Protein AF-0000000067791347 (afdb_homodimer)

Radius of gyration: 24.98 Å; Cα contacts (8 Å, |Δi|>4): 1401; chains: 2; bounding box: 49×76×50 Å

InterPro domains:
  IPR001544 Aminotransferase class IV [PF01063] (50-277)
  IPR036038 Aminotransferase-like, PLP-dependent enzymes [SSF56752] (23-301)
  IPR043131 Branched-chain-amino-acid aminotransferase-like, N-terminal [G3DSA:3.30.470.10] (3-132)
  IPR043132 Branched-chain-amino-acid aminotransferase-like, C-terminal [G3DSA:3.20.10.10] (140-305)
  IPR050571 Class-IV Pyridoxal-Phosphate-Dependent Aminotransferase [PTHR42743] (5-303)

Sequence (610 aa):
MQPTLSNQSSQAYLQDPRNNDVQVYVNGEFVHRDNAVVSIFDSGYVCGDGVWEGLRLVNGRLIALDAHLDRLFEGAASIQLDIGHSREALTAILYNTLAINGMTDGAHIRLMITRGKKHTPNQDPRFIIGGATIVCVAEYKVVDTAAKKRGLTLFTSTYRTSTPDVFDLRLNSHSRLNLIQALLQALQAGADEALMLDPHGFVASCNSTNFFIVRRGELWTSSGRYCFNGITRQTLIDLAHANGLTVKTQDFTLAEALTADEAFVTGTLAGITPVKALDGHPFSAEHRPVTEQLSQWYEAYLNAQMQPTLSNQSSQAYLQDPRNNDVQVYVNGEFVHRDNAVVSIFDSGYVCGDGVWEGLRLVNGRLIALDAHLDRLFEGAASIQLDIGHSREALTAILYNTLAINGMTDGAHIRLMITRGKKHTPNQDPRFIIGGATIVCVAEYKVVDTAAKKRGLTLFTSTYRTSTPDVFDLRLNSHSRLNLIQALLQALQAGADEALMLDPHGFVASCNSTNFFIVRRGELWTSSGRYCFNGITRQTLIDLAHANGLTVKTQDFTLAEALTADEAFVTGTLAGITPVKALDGHPFSAEHRPVTEQLSQWYEAYLNAQ

Structure (mmCIF, N/CA/C/O backbone):
data_AF-0000000067791347-model_v1
#
loop_
_entity.id
_entity.type
_entity.pdbx_description
1 polymer 'Aminodeoxychorismate lyase'
#
loop_
_atom_site.group_PDB
_atom_site.id
_atom_site.type_symbol
_atom_site.label_atom_id
_atom_site.label_alt_id
_atom_site.label_comp_id
_atom_site.label_asym_id
_atom_site.label_entity_id
_atom_site.label_seq_id
_atom_site.pdbx_PDB_ins_code
_atom_site.Cartn_x
_atom_site.Cartn_y
_atom_site.Cartn_z
_atom_site.occupancy
_atom_site.B_iso_or_equiv
_atom_site.auth_seq_id
_atom_site.auth_comp_id
_atom_site.auth_asym_id
_atom_site.auth_atom_id
_atom_site.pdbx_PDB_model_num
ATOM 1 N N . MET A 1 1 ? -0.895 18.141 -25.797 1 26.77 1 MET A N 1
ATOM 2 C CA . MET A 1 1 ? -0.146 18.984 -24.875 1 26.77 1 MET A CA 1
ATOM 3 C C . MET A 1 1 ? -0.323 18.5 -23.438 1 26.77 1 MET A C 1
ATOM 5 O O . MET A 1 1 ? -1.45 18.297 -22.984 1 26.77 1 MET A O 1
ATOM 9 N N . GLN A 1 2 ? 0.611 17.812 -22.891 1 36.88 2 GLN A N 1
ATOM 10 C CA . GLN A 1 2 ? 0.443 17.297 -21.531 1 36.88 2 GLN A CA 1
ATOM 11 C C . GLN A 1 2 ? 0.026 18.422 -20.578 1 36.88 2 GLN A C 1
ATOM 13 O O . GLN A 1 2 ? 0.667 19.469 -20.531 1 36.88 2 GLN A O 1
ATOM 18 N N . PRO A 1 3 ? -1.21 18.469 -20.125 1 43.31 3 PRO A N 1
ATOM 19 C CA . PRO A 1 3 ? -1.634 19.594 -19.297 1 43.31 3 PRO A CA 1
ATOM 20 C C . PRO A 1 3 ? -0.626 19.922 -18.188 1 43.31 3 PRO A C 1
ATOM 22 O O . PRO A 1 3 ? 0.077 19.031 -17.703 1 43.31 3 PRO A O 1
ATOM 25 N N . THR A 1 4 ? -0.136 21.062 -18.141 1 55.25 4 THR A N 1
ATOM 26 C CA . THR A 1 4 ? 0.748 21.547 -17.078 1 55.25 4 THR A CA 1
ATOM 27 C C . THR A 1 4 ? 0.121 21.312 -15.703 1 55.25 4 THR A C 1
ATOM 29 O O . THR A 1 4 ? -0.972 21.812 -15.43 1 55.25 4 THR A O 1
ATOM 32 N N . LEU A 1 5 ? 0.56 20.328 -15.016 1 63.5 5 LEU A N 1
ATOM 33 C CA . LEU A 1 5 ? 0.057 20.016 -13.688 1 63.5 5 LEU A CA 1
ATOM 34 C C . LEU A 1 5 ? 0.227 21.203 -12.75 1 63.5 5 LEU A C 1
ATOM 36 O O . LEU A 1 5 ? 1.145 22.016 -12.93 1 63.5 5 LEU A O 1
ATOM 40 N N . SER A 1 6 ? -0.748 21.422 -11.922 1 69.5 6 SER A N 1
ATOM 41 C CA . SER A 1 6 ? -0.661 22.469 -10.922 1 69.5 6 SER A CA 1
ATOM 42 C C . SER A 1 6 ? 0.648 22.391 -10.141 1 69.5 6 SER A C 1
ATOM 44 O O . SER A 1 6 ? 1.156 21.297 -9.891 1 69.5 6 SER A O 1
ATOM 46 N N . ASN A 1 7 ? 1.254 23.5 -9.836 1 68.69 7 ASN A N 1
ATOM 47 C CA . ASN A 1 7 ? 2.51 23.562 -9.094 1 68.69 7 ASN A CA 1
ATOM 48 C C . ASN A 1 7 ? 2.271 23.75 -7.598 1 68.69 7 ASN A C 1
ATOM 50 O O . ASN A 1 7 ? 3.225 23.828 -6.82 1 68.69 7 ASN A O 1
ATOM 54 N N . GLN A 1 8 ? 0.986 23.766 -7.273 1 74.69 8 GLN A N 1
ATOM 55 C CA . GLN A 1 8 ? 0.701 23.938 -5.852 1 74.69 8 GLN A CA 1
ATOM 56 C C . GLN A 1 8 ? 0.374 22.609 -5.191 1 74.69 8 GLN A C 1
ATOM 58 O O . GLN A 1 8 ? -0.323 21.766 -5.773 1 74.69 8 GLN A O 1
ATOM 63 N N . SER A 1 9 ? 1.05 22.375 -4.043 1 73.94 9 SER A N 1
ATOM 64 C CA . SER A 1 9 ? 0.844 21.156 -3.275 1 73.94 9 SER A CA 1
ATOM 65 C C . SER A 1 9 ? 0.606 21.453 -1.802 1 73.94 9 SER A C 1
ATOM 67 O O . SER A 1 9 ? 1.206 22.391 -1.249 1 73.94 9 SER A O 1
ATOM 69 N N . SER A 1 10 ? -0.294 20.766 -1.21 1 78.81 10 SER A N 1
ATOM 70 C CA . SER A 1 10 ? -0.499 20.875 0.23 1 78.81 10 SER A CA 1
ATOM 71 C C . SER A 1 10 ? 0.758 20.484 1.001 1 78.81 10 SER A C 1
ATOM 73 O O . SER A 1 10 ? 0.874 20.766 2.195 1 78.81 10 SER A O 1
ATOM 75 N N . GLN A 1 11 ? 1.657 19.859 0.302 1 70.38 11 GLN A N 1
ATOM 76 C CA . GLN A 1 11 ? 2.896 19.406 0.922 1 70.38 11 GLN A CA 1
ATOM 77 C C . GLN A 1 11 ? 4.074 20.281 0.501 1 70.38 11 GLN A C 1
ATOM 79 O O . GLN A 1 11 ? 5.23 19.938 0.751 1 70.38 11 GLN A O 1
ATOM 84 N N . ALA A 1 12 ? 3.818 21.391 -0.136 1 72 12 ALA A N 1
ATOM 85 C CA . ALA A 1 12 ? 4.883 22.25 -0.662 1 72 12 ALA A CA 1
ATOM 86 C C . ALA A 1 12 ? 5.57 23.016 0.459 1 72 12 ALA A C 1
ATOM 88 O O . ALA A 1 12 ? 4.934 23.375 1.455 1 72 12 ALA A O 1
ATOM 89 N N . TYR A 1 13 ? 6.871 23.203 0.299 1 74.62 13 TYR A N 1
ATOM 90 C CA . TYR A 1 13 ? 7.699 23.969 1.227 1 74.62 13 TYR A CA 1
ATOM 91 C C . TYR A 1 13 ? 8.797 24.734 0.485 1 74.62 13 TYR A C 1
ATOM 93 O O . TYR A 1 13 ? 9.078 24.438 -0.679 1 74.62 13 TYR A O 1
ATOM 101 N N . LEU A 1 14 ? 9.297 25.719 1.162 1 80.31 14 LEU A N 1
ATOM 102 C CA . LEU A 1 14 ? 10.414 26.438 0.574 1 80.31 14 LEU A CA 1
ATOM 103 C C . LEU A 1 14 ? 11.672 25.594 0.557 1 80.31 14 LEU A C 1
ATOM 105 O O . LEU A 1 14 ? 12.055 25.016 1.579 1 80.31 14 LEU A O 1
ATOM 109 N N . GLN A 1 15 ? 12.281 25.578 -0.565 1 83.75 15 GLN A N 1
ATOM 110 C CA . GLN A 1 15 ? 13.523 24.812 -0.671 1 83.75 15 GLN A CA 1
ATOM 111 C C . GLN A 1 15 ? 14.594 25.359 0.261 1 83.75 15 GLN A C 1
ATOM 113 O O . GLN A 1 15 ? 14.75 26.578 0.388 1 83.75 15 GLN A O 1
ATOM 118 N N . ASP A 1 16 ? 15.219 24.5 0.943 1 92.38 16 ASP A N 1
ATOM 119 C CA . ASP A 1 16 ? 16.312 24.812 1.86 1 92.38 16 ASP A CA 1
ATOM 120 C C . ASP A 1 16 ? 17.547 23.969 1.547 1 92.38 16 ASP A C 1
ATOM 122 O O . ASP A 1 16 ? 17.531 22.75 1.708 1 92.38 16 ASP A O 1
ATOM 126 N N . PRO A 1 17 ? 18.594 24.562 1.116 1 93.56 17 PRO A N 1
ATOM 127 C CA . PRO A 1 17 ? 19.797 23.812 0.712 1 93.56 17 PRO A CA 1
ATOM 128 C C . PRO A 1 17 ? 20.359 22.953 1.839 1 93.56 17 PRO A C 1
ATOM 130 O O . PRO A 1 17 ? 21.094 22 1.578 1 93.56 17 PRO A O 1
ATOM 133 N N . ARG A 1 18 ? 20.125 23.328 3.121 1 95.12 18 ARG A N 1
ATOM 134 C CA . ARG A 1 18 ? 20.609 22.531 4.246 1 95.12 18 ARG A CA 1
ATOM 135 C C . ARG A 1 18 ? 20.078 21.109 4.164 1 95.12 18 ARG A C 1
ATOM 137 O O . ARG A 1 18 ? 20.688 20.188 4.727 1 95.12 18 ARG A O 1
ATOM 144 N N . ASN A 1 19 ? 18.984 20.859 3.447 1 97.19 19 ASN A N 1
ATOM 145 C CA . ASN A 1 19 ? 18.359 19.547 3.328 1 97.19 19 ASN A CA 1
ATOM 146 C C . ASN A 1 19 ? 19.188 18.609 2.447 1 97.19 19 ASN A C 1
ATOM 148 O O . ASN A 1 19 ? 19.016 17.391 2.5 1 97.19 19 ASN A O 1
ATOM 152 N N . ASN A 1 20 ? 20.078 19.172 1.61 1 95.94 20 ASN A N 1
ATOM 153 C CA . ASN A 1 20 ? 20.875 18.375 0.692 1 95.94 20 ASN A CA 1
ATOM 154 C C . ASN A 1 20 ? 21.891 17.5 1.44 1 95.94 20 ASN A C 1
ATOM 156 O O . ASN A 1 20 ? 22.453 16.562 0.87 1 95.94 20 ASN A O 1
ATOM 160 N N . ASP A 1 21 ? 22.109 17.844 2.729 1 97.25 21 ASP A N 1
ATOM 161 C CA . ASP A 1 21 ? 23.172 17.156 3.443 1 97.25 21 ASP A CA 1
ATOM 162 C C . ASP A 1 21 ? 22.688 16.625 4.789 1 97.25 21 ASP A C 1
ATOM 164 O O . ASP A 1 21 ? 23.484 16.406 5.707 1 97.25 21 ASP A O 1
ATOM 168 N N . VAL A 1 22 ? 21.438 16.422 4.891 1 98.38 22 VAL A N 1
ATOM 169 C CA . VAL A 1 22 ? 20.938 15.977 6.18 1 98.38 22 VAL A CA 1
ATOM 170 C C . VAL A 1 22 ? 21.406 14.547 6.457 1 98.38 22 VAL A C 1
ATOM 172 O O . VAL A 1 22 ? 21.641 13.773 5.523 1 98.38 22 VAL A O 1
ATOM 175 N N . GLN A 1 23 ? 21.547 14.305 7.738 1 98.81 23 GLN A N 1
ATOM 176 C CA . GLN A 1 23 ? 21.797 12.953 8.219 1 98.81 23 GLN A CA 1
ATOM 177 C C . GLN A 1 23 ? 20.484 12.219 8.523 1 98.81 23 GLN A C 1
ATOM 179 O O . GLN A 1 23 ? 19.578 12.797 9.125 1 98.81 23 GLN A O 1
ATOM 184 N N . VAL A 1 24 ? 20.438 10.953 8.117 1 98.94 24 VAL A N 1
ATOM 185 C CA . VAL A 1 24 ? 19.234 10.125 8.273 1 98.94 24 VAL A CA 1
ATOM 186 C C . VAL A 1 24 ? 19.531 8.938 9.18 1 98.94 24 VAL A C 1
ATOM 188 O O . VAL A 1 24 ? 20.594 8.305 9.047 1 98.94 24 VAL A O 1
ATOM 191 N N . TYR A 1 25 ? 18.656 8.727 10.109 1 98.94 25 TYR A N 1
ATOM 192 C CA . TYR A 1 25 ? 18.75 7.531 10.938 1 98.94 25 TYR A CA 1
ATOM 193 C C . TYR A 1 25 ? 18.25 6.305 10.188 1 98.94 25 TYR A C 1
ATOM 195 O O . TYR A 1 25 ? 17.125 6.277 9.703 1 98.94 25 TYR A O 1
ATOM 203 N N . VAL A 1 26 ? 19.094 5.238 10.047 1 98.81 26 VAL A N 1
ATOM 204 C CA . VAL A 1 26 ? 18.703 3.959 9.453 1 98.81 26 VAL A CA 1
ATOM 205 C C . VAL A 1 26 ? 19.172 2.814 10.352 1 98.81 26 VAL A C 1
ATOM 207 O O . VAL A 1 26 ? 20.359 2.496 10.398 1 98.81 26 VAL A O 1
ATOM 210 N N . ASN A 1 27 ? 18.25 2.246 11.078 1 98.06 27 ASN A N 1
ATOM 211 C CA . ASN A 1 27 ? 18.484 1.072 11.914 1 98.06 27 ASN A CA 1
ATOM 212 C C . ASN A 1 27 ? 19.703 1.261 12.82 1 98.06 27 ASN A C 1
ATOM 214 O O . ASN A 1 27 ? 20.594 0.407 12.859 1 98.06 27 ASN A O 1
ATOM 218 N N . GLY A 1 28 ? 19.766 2.336 13.453 1 97.88 28 GLY A N 1
ATOM 219 C CA . GLY A 1 28 ? 20.766 2.518 14.5 1 97.88 28 GLY A CA 1
ATOM 220 C C . GLY A 1 28 ? 21.938 3.363 14.062 1 97.88 28 GLY A C 1
ATOM 221 O O . GLY A 1 28 ? 22.766 3.752 14.883 1 97.88 28 GLY A O 1
ATOM 222 N N . GLU A 1 29 ? 21.984 3.703 12.805 1 98.25 29 GLU A N 1
ATOM 223 C CA . GLU A 1 29 ? 23.094 4.477 12.273 1 98.25 29 GLU A CA 1
ATOM 224 C C . GLU A 1 29 ? 22.609 5.738 11.562 1 98.25 29 GLU A C 1
ATOM 226 O O . GLU A 1 29 ? 21.562 5.723 10.906 1 98.25 29 GLU A O 1
ATOM 231 N N . PHE A 1 30 ? 23.422 6.824 11.727 1 98.81 30 PHE A N 1
ATOM 232 C CA . PHE A 1 30 ? 23.172 8.023 10.938 1 98.81 30 PHE A CA 1
ATOM 233 C C . PHE A 1 30 ? 24.031 8.023 9.68 1 98.81 30 PHE A C 1
ATOM 235 O O . PHE A 1 30 ? 25.25 7.797 9.75 1 98.81 30 PHE A O 1
ATOM 242 N N . VAL A 1 31 ? 23.438 8.219 8.578 1 98.81 31 VAL A N 1
ATOM 243 C CA . VAL A 1 31 ? 24.156 8.281 7.305 1 98.81 31 VAL A CA 1
ATOM 244 C C . VAL A 1 31 ? 23.672 9.492 6.512 1 98.81 31 VAL A C 1
ATOM 246 O O . VAL A 1 31 ? 22.578 10.008 6.754 1 98.81 31 VAL A O 1
ATOM 249 N N . HIS A 1 32 ? 24.547 9.992 5.609 1 98.81 32 HIS A N 1
ATOM 250 C CA . HIS A 1 32 ? 24.125 11.047 4.699 1 98.81 32 HIS A CA 1
ATOM 251 C C . HIS A 1 32 ? 22.906 10.633 3.9 1 98.81 32 HIS A C 1
ATOM 253 O O . HIS A 1 32 ? 22.766 9.469 3.516 1 98.81 32 HIS A O 1
ATOM 259 N N . ARG A 1 33 ? 22.047 11.562 3.627 1 98.44 33 ARG A N 1
ATOM 260 C CA . ARG A 1 33 ? 20.781 11.289 2.963 1 98.44 33 ARG A CA 1
ATOM 261 C C . ARG A 1 33 ? 21 10.516 1.667 1 98.44 33 ARG A C 1
ATOM 263 O O . ARG A 1 33 ? 20.188 9.664 1.305 1 98.44 33 ARG A O 1
ATOM 270 N N . ASP A 1 34 ? 22.031 10.711 0.929 1 97.56 34 ASP A N 1
ATOM 271 C CA . ASP A 1 34 ? 22.312 10.055 -0.346 1 97.56 34 ASP A CA 1
ATOM 272 C C . ASP A 1 34 ? 22.656 8.578 -0.142 1 97.56 34 ASP A C 1
ATOM 274 O O . ASP A 1 34 ? 22.578 7.785 -1.082 1 97.56 34 ASP A O 1
ATOM 278 N N . ASN A 1 35 ? 23.031 8.242 1.061 1 98.06 35 ASN A N 1
ATOM 279 C CA . ASN A 1 35 ? 23.422 6.871 1.383 1 98.06 35 ASN A CA 1
ATOM 280 C C . ASN A 1 35 ? 22.359 6.168 2.223 1 98.06 35 ASN A C 1
ATOM 282 O O . ASN A 1 35 ? 22.562 5.043 2.68 1 98.06 35 ASN A O 1
ATOM 286 N N . ALA A 1 36 ? 21.297 6.852 2.486 1 98.75 36 ALA A N 1
ATOM 287 C CA . ALA A 1 36 ? 20.219 6.242 3.244 1 98.75 36 ALA A CA 1
ATOM 288 C C . ALA A 1 36 ? 19.406 5.293 2.369 1 98.75 36 ALA A C 1
ATOM 290 O O . ALA A 1 36 ? 18.656 5.734 1.493 1 98.75 36 ALA A O 1
ATOM 291 N N . VAL A 1 37 ? 19.578 3.996 2.594 1 98.62 37 VAL A N 1
ATOM 292 C CA . VAL A 1 37 ? 19 2.982 1.718 1 98.62 37 VAL A CA 1
ATOM 293 C C . VAL A 1 37 ? 18.375 1.865 2.555 1 98.62 37 VAL A C 1
ATOM 295 O O . VAL A 1 37 ? 18.672 1.737 3.746 1 98.62 37 VAL A O 1
ATOM 298 N N . VAL A 1 38 ? 17.5 1.117 1.979 1 98.44 38 VAL A N 1
ATOM 299 C CA . VAL A 1 38 ? 16.953 -0.115 2.533 1 98.44 38 VAL A CA 1
ATOM 300 C C . VAL A 1 38 ? 17.109 -1.251 1.526 1 98.44 38 VAL A C 1
ATOM 302 O O . VAL A 1 38 ? 17.25 -1.009 0.325 1 98.44 38 VAL A O 1
ATOM 305 N N . SER A 1 39 ? 17.125 -2.49 2.002 1 98.56 39 SER A N 1
ATOM 306 C CA . SER A 1 39 ? 17.172 -3.666 1.141 1 98.56 39 SER A CA 1
ATOM 307 C C . SER A 1 39 ? 15.969 -3.717 0.203 1 98.56 39 SER A C 1
ATOM 309 O O . SER A 1 39 ? 14.859 -3.365 0.595 1 98.56 39 SER A O 1
ATOM 311 N N . ILE A 1 40 ? 16.172 -4.262 -1.028 1 98.62 40 ILE A N 1
ATOM 312 C CA . ILE A 1 40 ? 15.062 -4.473 -1.947 1 98.62 40 ILE A CA 1
ATOM 313 C C . ILE A 1 40 ? 14.141 -5.566 -1.406 1 98.62 40 ILE A C 1
ATOM 315 O O . ILE A 1 40 ? 13.023 -5.742 -1.894 1 98.62 40 ILE A O 1
ATOM 319 N N . PHE A 1 41 ? 14.516 -6.219 -0.358 1 98.31 41 PHE A N 1
ATOM 320 C CA . PHE A 1 41 ? 13.734 -7.285 0.25 1 98.31 41 PHE A CA 1
ATOM 321 C C . PHE A 1 41 ? 12.938 -6.762 1.439 1 98.31 41 PHE A C 1
ATOM 323 O O . PHE A 1 41 ? 12.18 -7.508 2.064 1 98.31 41 PHE A O 1
ATOM 330 N N . ASP A 1 42 ? 13.125 -5.531 1.763 1 98.62 42 ASP A N 1
ATOM 331 C CA . ASP A 1 42 ? 12.398 -4.961 2.891 1 98.62 42 ASP A CA 1
ATOM 332 C C . ASP A 1 42 ? 10.891 -4.992 2.645 1 98.62 42 ASP A C 1
ATOM 334 O O . ASP A 1 42 ? 10.43 -4.676 1.545 1 98.62 42 ASP A O 1
ATOM 338 N N . SER A 1 43 ? 10.188 -5.285 3.65 1 98.56 43 SER A N 1
ATOM 339 C CA . SER A 1 43 ? 8.742 -5.453 3.549 1 98.56 43 SER A CA 1
ATOM 340 C C . SER A 1 43 ? 8.062 -4.156 3.117 1 98.56 43 SER A C 1
ATOM 342 O O . SER A 1 43 ? 7.012 -4.188 2.477 1 98.56 43 SER A O 1
ATOM 344 N N . GLY A 1 44 ? 8.57 -3.006 3.471 1 98.56 44 GLY A N 1
ATOM 345 C CA . GLY A 1 44 ? 8.039 -1.733 3.008 1 98.56 44 GLY A CA 1
ATOM 346 C C . GLY A 1 44 ? 8.156 -1.548 1.507 1 98.56 44 GLY A C 1
ATOM 347 O O . GLY A 1 44 ? 7.188 -1.16 0.847 1 98.56 44 GLY A O 1
ATOM 348 N N . TYR A 1 45 ? 9.352 -1.846 0.983 1 98.69 45 TYR A N 1
ATOM 349 C CA . TYR A 1 45 ? 9.578 -1.727 -0.453 1 98.69 45 TYR A CA 1
ATOM 350 C C . TYR A 1 45 ? 8.773 -2.775 -1.219 1 98.69 45 TYR A C 1
ATOM 352 O O . TYR A 1 45 ? 8.164 -2.471 -2.246 1 98.69 45 TYR A O 1
ATOM 360 N N . VAL A 1 46 ? 8.703 -3.975 -0.717 1 98.38 46 VAL A N 1
ATOM 361 C CA . VAL A 1 46 ? 8.117 -5.105 -1.43 1 98.38 46 VAL A CA 1
ATOM 362 C C . VAL A 1 46 ? 6.598 -4.973 -1.453 1 98.38 46 VAL A C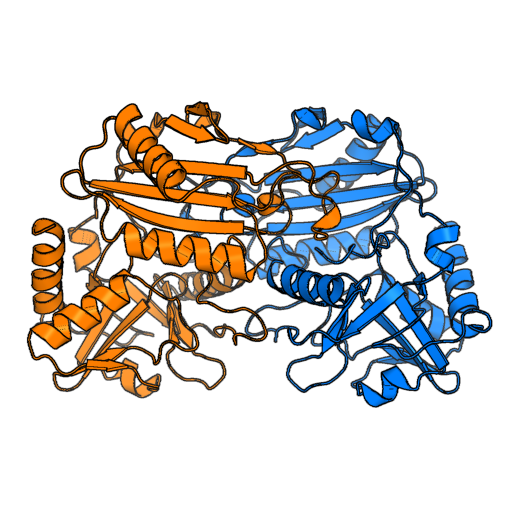 1
ATOM 364 O O . VAL A 1 46 ? 5.965 -5.223 -2.48 1 98.38 46 VAL A O 1
ATOM 367 N N . CYS A 1 47 ? 6.012 -4.535 -0.317 1 98.06 47 CYS A N 1
ATOM 368 C CA . CYS A 1 47 ? 4.562 -4.688 -0.255 1 98.06 47 CYS A CA 1
ATOM 369 C C . CYS A 1 47 ? 3.934 -3.584 0.588 1 98.06 47 CYS A C 1
ATOM 371 O O . CYS A 1 47 ? 2.783 -3.701 1.014 1 98.06 47 CYS A O 1
ATOM 373 N N . GLY A 1 48 ? 4.656 -2.521 0.918 1 98.5 48 GLY A N 1
ATOM 374 C CA . GLY A 1 48 ? 4.098 -1.427 1.696 1 98.5 48 GLY A CA 1
ATOM 375 C C . GLY A 1 48 ? 3.711 -1.832 3.105 1 98.5 48 GLY A C 1
ATOM 376 O O . GLY A 1 48 ? 2.736 -1.32 3.658 1 98.5 48 GLY A O 1
ATOM 377 N N . ASP A 1 49 ? 4.406 -2.787 3.67 1 98.62 49 ASP A N 1
ATOM 378 C CA . ASP A 1 49 ? 4.137 -3.322 5 1 98.62 49 ASP A CA 1
ATOM 379 C C . ASP A 1 49 ? 4.891 -2.539 6.074 1 98.62 49 ASP A C 1
ATOM 381 O O . ASP A 1 49 ? 6.02 -2.889 6.426 1 98.62 49 ASP A O 1
ATOM 385 N N . GLY A 1 50 ? 4.188 -1.486 6.566 1 98.69 50 GLY A N 1
ATOM 386 C CA . GLY A 1 50 ? 4.789 -0.612 7.562 1 98.69 50 GLY A CA 1
ATOM 387 C C . GLY A 1 50 ? 3.896 0.549 7.957 1 98.69 50 GLY A C 1
ATOM 388 O O . GLY A 1 50 ? 2.816 0.727 7.391 1 98.69 50 GLY A O 1
ATOM 389 N N . VAL A 1 51 ? 4.352 1.336 8.961 1 98.81 51 VAL A N 1
ATOM 390 C CA . VAL A 1 51 ? 3.666 2.516 9.477 1 98.81 51 VAL A CA 1
ATOM 391 C C . VAL A 1 51 ? 4.625 3.705 9.492 1 98.81 51 VAL A C 1
ATOM 393 O O . VAL A 1 51 ? 5.84 3.531 9.391 1 98.81 51 VAL A O 1
ATOM 396 N N . TRP A 1 52 ? 4.059 4.887 9.594 1 98.62 52 TRP A N 1
ATOM 397 C CA . TRP A 1 52 ? 4.898 6.074 9.648 1 98.62 52 TRP A CA 1
ATOM 398 C C . TRP A 1 52 ? 4.199 7.203 10.398 1 98.62 52 TRP A C 1
ATOM 400 O O . TRP A 1 52 ? 2.984 7.156 10.609 1 98.62 52 TRP A O 1
ATOM 410 N N . GLU A 1 53 ? 4.953 8.164 10.82 1 98.44 53 GLU A N 1
ATOM 411 C CA . GLU A 1 53 ? 4.457 9.406 11.414 1 98.44 53 GLU A CA 1
ATOM 412 C C . GLU A 1 53 ? 5.199 10.617 10.859 1 98.44 53 GLU A C 1
ATOM 414 O O . GLU A 1 53 ? 6.402 10.547 10.594 1 98.44 53 GLU A O 1
ATOM 419 N N . GLY A 1 54 ? 4.512 11.672 10.633 1 97.5 54 GLY A N 1
ATOM 420 C CA . GLY A 1 54 ? 5.062 12.992 10.375 1 97.5 54 GLY A CA 1
ATOM 421 C C . GLY A 1 54 ? 4.906 13.953 11.539 1 97.5 54 GLY A C 1
ATOM 422 O O . GLY A 1 54 ? 3.801 14.125 12.062 1 97.5 54 GLY A O 1
ATOM 423 N N . LEU A 1 55 ? 5.984 14.539 11.961 1 97.81 55 LEU A N 1
ATOM 424 C CA . LEU A 1 55 ? 5.945 15.445 13.102 1 97.81 55 LEU A CA 1
ATOM 425 C C . LEU A 1 55 ? 6.547 16.797 12.75 1 97.81 55 LEU A C 1
ATOM 427 O O . LEU A 1 55 ? 7.461 16.875 11.93 1 97.81 55 LEU A O 1
ATOM 431 N N . ARG A 1 56 ? 6.066 17.766 13.398 1 96.75 56 ARG A N 1
ATOM 432 C CA . ARG A 1 56 ? 6.527 19.141 13.188 1 96.75 56 ARG A CA 1
ATOM 433 C C . ARG A 1 56 ? 7.332 19.641 14.383 1 96.75 56 ARG A C 1
ATOM 435 O O . ARG A 1 56 ? 6.957 19.406 15.531 1 96.75 56 ARG A O 1
ATOM 442 N N . LEU A 1 57 ? 8.469 20.25 14.078 1 96.94 57 LEU A N 1
ATOM 443 C CA . LEU A 1 57 ? 9.305 20.891 15.086 1 96.94 57 LEU A CA 1
ATOM 444 C C . LEU A 1 57 ? 9.039 22.391 15.141 1 96.94 57 LEU A C 1
ATOM 446 O O . LEU A 1 57 ? 9.18 23.078 14.133 1 96.94 57 LEU A O 1
ATOM 450 N N . VAL A 1 58 ? 8.633 22.906 16.281 1 95.12 58 VAL A N 1
ATOM 451 C CA . VAL A 1 58 ? 8.422 24.328 16.516 1 95.12 58 VAL A CA 1
ATOM 452 C C . VAL A 1 58 ? 9.109 24.75 17.812 1 95.12 58 VAL A C 1
ATOM 454 O O . VAL A 1 58 ? 8.812 24.203 18.891 1 95.12 58 VAL A O 1
ATOM 457 N N . ASN A 1 59 ? 10.008 25.641 17.734 1 94.12 59 ASN A N 1
ATOM 458 C CA . ASN A 1 59 ? 10.695 26.219 18.875 1 94.12 59 ASN A CA 1
ATOM 459 C C . ASN A 1 59 ? 11.273 25.125 19.781 1 94.12 59 ASN A C 1
ATOM 461 O O . ASN A 1 59 ? 11.031 25.125 20.984 1 94.12 59 ASN A O 1
ATOM 465 N N . GLY A 1 60 ? 11.883 24.172 19.156 1 94.81 60 GLY A N 1
ATOM 466 C CA . GLY A 1 60 ? 12.633 23.141 19.875 1 94.81 60 GLY A CA 1
ATOM 467 C C . GLY A 1 60 ? 11.758 22 20.359 1 94.81 60 GLY A C 1
ATOM 468 O O . GLY A 1 60 ? 12.25 21.062 20.984 1 94.81 60 GLY A O 1
ATOM 469 N N . ARG A 1 61 ? 10.539 22.109 20.031 1 95.88 61 ARG A N 1
ATOM 470 C CA . ARG A 1 61 ? 9.625 21.094 20.531 1 95.88 61 ARG A CA 1
ATOM 471 C C . ARG A 1 61 ? 8.898 20.406 19.391 1 95.88 61 ARG A C 1
ATOM 473 O O . ARG A 1 61 ? 8.492 21.047 18.422 1 95.88 61 ARG A O 1
ATOM 480 N N . LEU A 1 62 ? 8.742 19.062 19.531 1 97.56 62 LEU A N 1
ATOM 481 C CA . LEU A 1 62 ? 7.887 18.312 18.609 1 97.56 62 LEU A CA 1
ATOM 482 C C . LEU A 1 62 ? 6.418 18.453 19 1 97.56 62 LEU A C 1
ATOM 484 O O . LEU A 1 62 ? 6.027 18.047 20.094 1 97.56 62 LEU A O 1
ATOM 488 N N . ILE A 1 63 ? 5.645 18.984 18.125 1 97 63 ILE A N 1
ATOM 489 C CA . ILE A 1 63 ? 4.246 19.281 18.406 1 97 63 ILE A CA 1
ATOM 490 C C . ILE A 1 63 ? 3.451 17.984 18.531 1 97 63 ILE A C 1
ATOM 492 O O . ILE A 1 63 ? 3.529 17.109 17.672 1 97 63 ILE A O 1
ATOM 496 N N . ALA A 1 64 ? 2.693 17.781 19.656 1 97.31 64 ALA A N 1
ATOM 497 C CA . ALA A 1 64 ? 1.788 16.672 19.922 1 97.31 64 ALA A CA 1
ATOM 498 C C . ALA A 1 64 ? 2.527 15.336 19.859 1 97.31 64 ALA A C 1
ATOM 500 O O . ALA A 1 64 ? 2.004 14.352 19.328 1 97.31 64 ALA A O 1
ATOM 501 N N . LEU A 1 65 ? 3.715 15.289 20.406 1 98.19 65 LEU A N 1
ATOM 502 C CA . LEU A 1 65 ? 4.574 14.109 20.344 1 98.19 65 LEU A CA 1
ATOM 503 C C . LEU A 1 65 ? 3.859 12.883 20.891 1 98.19 65 LEU A C 1
ATOM 505 O O . LEU A 1 65 ? 3.846 11.828 20.25 1 98.19 65 LEU A O 1
ATOM 509 N N . ASP A 1 66 ? 3.236 13.008 22 1 98.19 66 ASP A N 1
ATOM 510 C CA . ASP A 1 66 ? 2.576 11.867 22.641 1 98.19 66 ASP A CA 1
ATOM 511 C C . ASP A 1 66 ? 1.457 11.32 21.75 1 98.19 66 ASP A C 1
ATOM 513 O O . ASP A 1 66 ? 1.311 10.102 21.609 1 98.19 66 ASP A O 1
ATOM 517 N N . ALA A 1 67 ? 0.65 12.203 21.203 1 98.06 67 ALA A N 1
ATOM 518 C CA . ALA A 1 67 ? -0.442 11.781 20.328 1 98.06 67 ALA A CA 1
ATOM 519 C C . ALA A 1 67 ? 0.088 11.047 19.109 1 98.06 67 ALA A C 1
ATOM 521 O O . ALA A 1 67 ? -0.493 10.047 18.672 1 98.06 67 ALA A O 1
ATOM 522 N N . HIS A 1 68 ? 1.171 11.531 18.562 1 98.5 68 HIS A N 1
ATOM 523 C CA . HIS A 1 68 ? 1.784 10.891 17.406 1 98.5 68 HIS A CA 1
ATOM 524 C C . HIS A 1 68 ? 2.297 9.492 17.766 1 98.5 68 HIS A C 1
ATOM 526 O O . HIS A 1 68 ? 2.105 8.547 17 1 98.5 68 HIS A O 1
ATOM 532 N N . LEU A 1 69 ? 2.967 9.383 18.875 1 98.75 69 LEU A N 1
ATOM 533 C CA . LEU A 1 69 ? 3.494 8.086 19.297 1 98.75 69 LEU A CA 1
ATOM 534 C C . LEU A 1 69 ? 2.361 7.121 19.625 1 98.75 69 LEU A C 1
ATOM 536 O O . LEU A 1 69 ? 2.445 5.934 19.297 1 98.75 69 LEU A O 1
ATOM 540 N N . ASP A 1 70 ? 1.288 7.633 20.281 1 98.62 70 ASP A N 1
ATOM 541 C CA . ASP A 1 70 ? 0.114 6.797 20.516 1 98.62 70 ASP A CA 1
ATOM 542 C C . ASP A 1 70 ? -0.398 6.211 19.188 1 98.62 70 ASP A C 1
ATOM 544 O O . ASP A 1 70 ? -0.628 5.004 19.094 1 98.62 70 ASP A O 1
ATOM 548 N N . ARG A 1 71 ? -0.552 7.051 18.234 1 98.25 71 ARG A N 1
ATOM 549 C CA . ARG A 1 71 ? -1.083 6.625 16.953 1 98.25 71 ARG A CA 1
ATOM 550 C C . ARG A 1 71 ? -0.133 5.648 16.266 1 98.25 71 ARG A C 1
ATOM 552 O O . ARG A 1 71 ? -0.574 4.684 15.633 1 98.25 71 ARG A O 1
ATOM 559 N N . LEU A 1 72 ? 1.129 5.895 16.375 1 98.69 72 LEU A N 1
ATOM 560 C CA . LEU A 1 72 ? 2.131 5.004 15.797 1 98.69 72 LEU A CA 1
ATOM 561 C C . LEU A 1 72 ? 2.029 3.605 16.406 1 98.69 72 LEU A C 1
ATOM 563 O O . LEU A 1 72 ? 1.954 2.615 15.672 1 98.69 72 LEU A O 1
ATOM 567 N N . PHE A 1 73 ? 2.027 3.52 17.688 1 98.75 73 PHE A N 1
ATOM 568 C CA . PHE A 1 73 ? 2.008 2.229 18.359 1 98.75 73 PHE A CA 1
ATOM 569 C C . PHE A 1 73 ? 0.68 1.517 18.141 1 98.75 73 PHE A C 1
ATOM 571 O O . PHE A 1 73 ? 0.644 0.294 17.984 1 98.75 73 PHE A O 1
ATOM 578 N N . GLU A 1 74 ? -0.404 2.27 18.172 1 98.19 74 GLU A N 1
ATOM 579 C CA . GLU A 1 74 ? -1.7 1.68 17.859 1 98.19 74 GLU A CA 1
ATOM 580 C C . GLU A 1 74 ? -1.717 1.119 16.438 1 98.19 74 GLU A C 1
ATOM 582 O O . GLU A 1 74 ? -2.242 0.029 16.203 1 98.19 74 GLU A O 1
ATOM 587 N N . GLY A 1 75 ? -1.189 1.906 15.5 1 98.06 75 GLY A N 1
ATOM 588 C CA . GLY A 1 75 ? -1.098 1.437 14.125 1 98.06 75 GLY A CA 1
ATOM 589 C C . GLY A 1 75 ? -0.27 0.173 13.984 1 98.06 75 GLY A C 1
ATOM 590 O O . GLY A 1 75 ? -0.692 -0.781 13.328 1 98.06 75 GLY A O 1
ATOM 591 N N . ALA A 1 76 ? 0.901 0.189 14.602 1 98.62 76 ALA A N 1
ATOM 592 C CA . ALA A 1 76 ? 1.76 -0.992 14.562 1 98.62 76 ALA A CA 1
ATOM 593 C C . ALA A 1 76 ? 1.046 -2.209 15.148 1 98.62 76 ALA A C 1
ATOM 595 O O . ALA A 1 76 ? 1.101 -3.301 14.57 1 98.62 76 ALA A O 1
ATOM 596 N N . ALA A 1 77 ? 0.375 -2.031 16.219 1 98.12 77 ALA A N 1
ATOM 597 C CA . ALA A 1 77 ? -0.354 -3.115 16.875 1 98.12 77 ALA A CA 1
ATOM 598 C C . ALA A 1 77 ? -1.448 -3.666 15.961 1 98.12 77 ALA A C 1
ATOM 600 O O . ALA A 1 77 ? -1.678 -4.875 15.922 1 98.12 77 ALA A O 1
ATOM 601 N N . SER A 1 78 ? -2.094 -2.816 15.25 1 97.06 78 SER A N 1
ATOM 602 C CA . SER A 1 78 ? -3.211 -3.219 14.406 1 97.06 78 SER A CA 1
ATOM 603 C C . SER A 1 78 ? -2.748 -4.129 13.273 1 97.06 78 SER A C 1
ATOM 605 O O . SER A 1 78 ? -3.545 -4.875 12.703 1 97.06 78 SER A O 1
ATOM 607 N N . ILE A 1 79 ? -1.477 -4.082 12.945 1 97.88 79 ILE A N 1
ATOM 608 C CA . ILE A 1 79 ? -0.965 -4.941 11.883 1 97.88 79 ILE A CA 1
ATOM 609 C C . ILE A 1 79 ? 0.045 -5.93 12.461 1 97.88 79 ILE A C 1
ATOM 611 O O . ILE A 1 79 ? 0.872 -6.48 11.734 1 97.88 79 ILE A O 1
ATOM 615 N N . GLN A 1 80 ? 0.098 -6.004 13.789 1 97.38 80 GLN A N 1
ATOM 616 C CA . GLN A 1 80 ? 0.931 -6.957 14.516 1 97.38 80 GLN A CA 1
ATOM 617 C C . GLN A 1 80 ? 2.408 -6.766 14.18 1 97.38 80 GLN A C 1
ATOM 619 O O . GLN A 1 80 ? 3.129 -7.738 13.953 1 97.38 80 GLN A O 1
ATOM 624 N N . LEU A 1 81 ? 2.797 -5.59 14.039 1 98.25 81 LEU A N 1
ATOM 625 C CA . LEU A 1 81 ? 4.191 -5.223 13.812 1 98.25 81 LEU A CA 1
ATOM 626 C C . LEU A 1 81 ? 4.895 -4.914 15.125 1 98.25 81 LEU A C 1
ATOM 628 O O . LEU A 1 81 ? 4.484 -4.004 15.852 1 98.25 81 LEU A O 1
ATOM 632 N N . ASP A 1 82 ? 5.836 -5.691 15.438 1 98.06 82 ASP A N 1
ATOM 633 C CA . ASP A 1 82 ? 6.676 -5.398 16.594 1 98.06 82 ASP A CA 1
ATOM 634 C C . ASP A 1 82 ? 7.758 -4.379 16.25 1 98.06 82 ASP A C 1
ATOM 636 O O . ASP A 1 82 ? 8.727 -4.703 15.562 1 98.06 82 ASP A O 1
ATOM 640 N N . ILE A 1 83 ? 7.656 -3.246 16.781 1 98.38 83 ILE A N 1
ATOM 641 C CA . ILE A 1 83 ? 8.578 -2.158 16.469 1 98.38 83 ILE A CA 1
ATOM 642 C C . ILE A 1 83 ? 9.961 -2.467 17.031 1 98.38 83 ILE A C 1
ATOM 644 O O . ILE A 1 83 ? 10.977 -2.096 16.453 1 98.38 83 ILE A O 1
ATOM 648 N N . GLY A 1 84 ? 9.984 -3.148 18.188 1 98.12 84 GLY A N 1
ATOM 649 C CA . GLY A 1 84 ? 11.242 -3.51 18.812 1 98.12 84 GLY A CA 1
ATOM 650 C C . GLY A 1 84 ? 11.883 -2.357 19.562 1 98.12 84 GLY A C 1
ATOM 651 O O . GLY A 1 84 ? 13.055 -2.439 19.953 1 98.12 84 GLY A O 1
ATOM 652 N N . HIS A 1 85 ? 11.297 -1.233 19.688 1 98.44 85 HIS A N 1
ATOM 653 C CA . HIS A 1 85 ? 11.742 -0.062 20.422 1 98.44 85 HIS A CA 1
ATOM 654 C C . HIS A 1 85 ? 10.648 0.46 21.344 1 98.44 85 HIS A C 1
ATOM 656 O O . HIS A 1 85 ? 9.461 0.408 21 1 98.44 85 HIS A O 1
ATOM 662 N N . SER A 1 86 ? 11.039 0.916 22.469 1 98.38 86 SER A N 1
ATOM 663 C CA . SER A 1 86 ? 10.102 1.561 23.375 1 98.38 86 SER A CA 1
ATOM 664 C C . SER A 1 86 ? 9.758 2.971 22.906 1 98.38 86 SER A C 1
ATOM 666 O O . SER A 1 86 ? 10.391 3.506 22 1 98.38 86 SER A O 1
ATOM 668 N N . ARG A 1 87 ? 8.734 3.465 23.578 1 98.25 87 ARG A N 1
ATOM 669 C CA . ARG A 1 87 ? 8.344 4.855 23.344 1 98.25 87 ARG A CA 1
ATOM 670 C C . ARG A 1 87 ? 9.516 5.797 23.578 1 98.25 87 ARG A C 1
ATOM 672 O O . ARG A 1 87 ? 9.742 6.73 22.812 1 98.25 87 ARG A O 1
ATOM 679 N N . GLU A 1 88 ? 10.219 5.578 24.594 1 98.56 88 GLU A N 1
ATOM 680 C CA . GLU A 1 88 ? 11.375 6.398 24.969 1 98.56 88 GLU A CA 1
ATOM 681 C C . GLU A 1 88 ? 12.477 6.297 23.922 1 98.56 88 GLU A C 1
ATOM 683 O O . GLU A 1 88 ? 13.102 7.301 23.562 1 98.56 88 GLU A O 1
ATOM 688 N N . ALA A 1 89 ? 12.727 5.105 23.484 1 98.75 89 ALA A N 1
ATOM 689 C CA . ALA A 1 89 ? 13.766 4.898 22.484 1 98.75 89 ALA A CA 1
ATOM 690 C C . ALA A 1 89 ? 13.43 5.625 21.188 1 98.75 89 ALA A C 1
ATOM 692 O O . ALA A 1 89 ? 14.305 6.242 20.562 1 98.75 89 ALA A O 1
ATOM 693 N N . LEU A 1 90 ? 12.172 5.543 20.797 1 98.88 90 LEU A N 1
ATOM 694 C CA . LEU A 1 90 ? 11.766 6.242 19.578 1 98.88 90 LEU A CA 1
ATOM 695 C C . LEU A 1 90 ? 11.867 7.754 19.766 1 98.88 90 LEU A C 1
ATOM 697 O O . LEU A 1 90 ? 12.289 8.461 18.844 1 98.88 90 LEU A O 1
ATOM 701 N N . THR A 1 91 ? 11.438 8.234 20.906 1 98.81 91 THR A N 1
ATOM 702 C CA . THR A 1 91 ? 11.578 9.656 21.219 1 98.81 91 THR A CA 1
ATOM 703 C C . THR A 1 91 ? 13.039 10.086 21.109 1 98.81 91 THR A C 1
ATOM 705 O O . THR A 1 91 ? 13.344 11.133 20.516 1 98.81 91 THR A O 1
ATOM 708 N N . ALA A 1 92 ? 13.914 9.281 21.609 1 98.81 92 ALA A N 1
ATOM 709 C CA . ALA A 1 92 ? 15.344 9.57 21.516 1 98.81 92 ALA A CA 1
ATOM 710 C C . ALA A 1 92 ? 15.805 9.609 20.062 1 98.81 92 ALA A C 1
ATOM 712 O O . ALA A 1 92 ? 16.594 10.477 19.688 1 98.81 92 ALA A O 1
ATOM 713 N N . ILE A 1 93 ? 15.359 8.656 19.266 1 98.88 93 ILE A N 1
ATOM 714 C CA . ILE A 1 93 ? 15.719 8.633 17.844 1 98.88 93 ILE A CA 1
ATOM 715 C C . ILE A 1 93 ? 15.281 9.93 17.172 1 98.88 93 ILE A C 1
ATOM 717 O O . ILE A 1 93 ? 16.047 10.539 16.422 1 98.88 93 ILE A O 1
ATOM 721 N N . LEU A 1 94 ? 14.047 10.398 17.469 1 98.88 94 LEU A N 1
ATOM 722 C CA . LEU A 1 94 ? 13.531 11.641 16.891 1 98.88 94 LEU A CA 1
ATOM 723 C C . LEU A 1 94 ? 14.422 12.82 17.266 1 98.88 94 LEU A C 1
ATOM 725 O O . LEU A 1 94 ? 14.875 13.562 16.391 1 98.88 94 LEU A O 1
ATOM 729 N N . TYR A 1 95 ? 14.727 12.969 18.5 1 98.75 95 TYR A N 1
ATOM 730 C CA . TYR A 1 95 ? 15.477 14.133 18.969 1 98.75 95 TYR A CA 1
ATOM 731 C C . TYR A 1 95 ? 16.938 14.023 18.562 1 98.75 95 TYR A C 1
ATOM 733 O O . TYR A 1 95 ? 17.594 15.039 18.281 1 98.75 95 TYR A O 1
ATOM 741 N N . ASN A 1 96 ? 17.531 12.797 18.578 1 98.81 96 ASN A N 1
ATOM 742 C CA . ASN A 1 96 ? 18.891 12.625 18.078 1 98.81 96 ASN A CA 1
ATOM 743 C C . ASN A 1 96 ? 18.984 13.016 16.609 1 98.81 96 ASN A C 1
ATOM 745 O O . ASN A 1 96 ? 20 13.586 16.188 1 98.81 96 ASN A O 1
ATOM 749 N N . THR A 1 97 ? 17.969 12.656 15.844 1 98.88 97 THR A N 1
ATOM 750 C CA . THR A 1 97 ? 17.938 13.031 14.438 1 98.88 97 THR A CA 1
ATOM 751 C C . THR A 1 97 ? 17.922 14.555 14.289 1 98.88 97 THR A C 1
ATOM 753 O O . THR A 1 97 ? 18.625 15.102 13.438 1 98.88 97 THR A O 1
ATOM 756 N N . LEU A 1 98 ? 17.109 15.242 15.078 1 98.75 98 LEU A N 1
ATOM 757 C CA . LEU A 1 98 ? 17.078 16.703 15.062 1 98.75 98 LEU A CA 1
ATOM 758 C C . LEU A 1 98 ? 18.422 17.281 15.484 1 98.75 98 LEU A C 1
ATOM 760 O O . LEU A 1 98 ? 18.938 18.188 14.836 1 98.75 98 LEU A O 1
ATOM 764 N N . ALA A 1 99 ? 19 16.734 16.531 1 98.69 99 ALA A N 1
ATOM 765 C CA . ALA A 1 99 ? 20.234 17.25 17.125 1 98.69 99 ALA A CA 1
ATOM 766 C C . ALA A 1 99 ? 21.406 17.125 16.141 1 98.69 99 ALA A C 1
ATOM 768 O O . ALA A 1 99 ? 22.141 18.078 15.922 1 98.69 99 ALA A O 1
ATOM 769 N N . ILE A 1 100 ? 21.547 16 15.508 1 98.75 100 ILE A N 1
ATOM 770 C CA . ILE A 1 100 ? 22.688 15.766 14.625 1 98.75 100 ILE A CA 1
ATOM 771 C C . ILE A 1 100 ? 22.594 16.688 13.406 1 98.75 100 ILE A C 1
ATOM 773 O O . ILE A 1 100 ? 23.625 17.031 12.805 1 98.75 100 ILE A O 1
ATOM 777 N N . ASN A 1 101 ? 21.422 17.109 13.07 1 98.69 101 ASN A N 1
ATOM 778 C CA . ASN A 1 101 ? 21.219 17.984 11.922 1 98.69 101 ASN A CA 1
ATOM 779 C C . ASN A 1 101 ? 21.125 19.453 12.344 1 98.69 101 ASN A C 1
ATOM 781 O O . ASN A 1 101 ? 20.844 20.328 11.516 1 98.69 101 ASN A O 1
ATOM 785 N N . GLY A 1 102 ? 21.219 19.719 13.609 1 98.06 102 GLY A N 1
ATOM 786 C CA . GLY A 1 102 ? 21.203 21.078 14.125 1 98.06 102 GLY A CA 1
ATOM 787 C C . GLY A 1 102 ? 19.844 21.75 14.023 1 98.06 102 GLY A C 1
ATOM 788 O O . GLY A 1 102 ? 19.766 22.969 13.859 1 98.06 102 GLY A O 1
ATOM 789 N N . MET A 1 103 ? 18.844 21.016 14.07 1 98.12 103 MET A N 1
ATOM 790 C CA . MET A 1 103 ? 17.5 21.562 13.875 1 98.12 103 MET A CA 1
ATOM 791 C C . MET A 1 103 ? 16.859 21.922 15.211 1 98.12 103 MET A C 1
ATOM 793 O O . MET A 1 103 ? 16.625 21.047 16.047 1 98.12 103 MET A O 1
ATOM 797 N N . THR A 1 104 ? 16.484 23.172 15.305 1 97 104 THR A N 1
ATOM 798 C CA . THR A 1 104 ? 15.852 23.625 16.531 1 97 104 THR A CA 1
ATOM 799 C C . THR A 1 104 ? 14.477 24.234 16.25 1 97 104 THR A C 1
ATOM 801 O O . THR A 1 104 ? 13.711 24.5 17.188 1 97 104 THR A O 1
ATOM 804 N N . ASP A 1 105 ? 14.18 24.469 15.008 1 95 105 ASP A N 1
ATOM 805 C CA . ASP A 1 105 ? 12.891 25.016 14.586 1 95 105 ASP A CA 1
ATOM 806 C C . ASP A 1 105 ? 12.672 24.812 13.094 1 95 105 ASP A C 1
ATOM 808 O O . ASP A 1 105 ? 13.625 24.625 12.336 1 95 105 ASP A O 1
ATOM 812 N N . GLY A 1 106 ? 11.359 24.797 12.727 1 93.94 106 GLY A N 1
ATOM 813 C CA . GLY A 1 106 ? 11.008 24.859 11.312 1 93.94 106 GLY A CA 1
ATOM 814 C C . GLY A 1 106 ? 11.32 23.578 10.57 1 93.94 106 GLY A C 1
ATOM 815 O O . GLY A 1 106 ? 11.641 23.609 9.383 1 93.94 106 GLY A O 1
ATOM 816 N N . ALA A 1 107 ? 11.336 22.438 11.281 1 96.62 107 ALA A N 1
ATOM 817 C CA . ALA A 1 107 ? 11.633 21.156 10.633 1 96.62 107 ALA A CA 1
ATOM 818 C C . ALA A 1 107 ? 10.422 20.234 10.68 1 96.62 107 ALA A C 1
ATOM 820 O O . ALA A 1 107 ? 9.508 20.438 11.484 1 96.62 107 ALA A O 1
ATOM 821 N N . HIS A 1 108 ? 10.398 19.391 9.75 1 97 108 HIS A N 1
ATOM 822 C CA . HIS A 1 108 ? 9.438 18.297 9.68 1 97 108 HIS A CA 1
ATOM 823 C C . HIS A 1 108 ? 10.141 16.938 9.664 1 97 108 HIS A C 1
ATOM 825 O O . HIS A 1 108 ? 11.133 16.766 8.945 1 97 108 HIS A O 1
ATOM 831 N N . ILE A 1 109 ? 9.68 16.031 10.484 1 98 109 ILE A N 1
ATOM 832 C CA . ILE A 1 109 ? 10.281 14.703 10.594 1 98 109 ILE A CA 1
ATOM 833 C C . ILE A 1 109 ? 9.352 13.664 9.977 1 98 109 ILE A C 1
ATOM 835 O O . ILE A 1 109 ? 8.133 13.742 10.133 1 98 109 ILE A O 1
ATOM 839 N N . ARG A 1 110 ? 9.859 12.734 9.25 1 98.31 110 ARG A N 1
ATOM 840 C CA . ARG A 1 110 ? 9.203 11.492 8.836 1 98.31 110 ARG A CA 1
ATOM 841 C C . ARG A 1 110 ? 9.844 10.281 9.508 1 98.31 110 ARG A C 1
ATOM 843 O O . ARG A 1 110 ? 11.008 9.977 9.258 1 98.31 110 ARG A O 1
ATOM 850 N N . LEU A 1 111 ? 9.148 9.703 10.414 1 98.88 111 LEU A N 1
ATOM 851 C CA . LEU A 1 111 ? 9.539 8.43 11.023 1 98.88 111 LEU A CA 1
ATOM 852 C C . LEU A 1 111 ? 8.859 7.262 10.32 1 98.88 111 LEU A C 1
ATOM 854 O O . LEU A 1 111 ? 7.629 7.16 10.328 1 98.88 111 LEU A O 1
ATOM 858 N N . MET A 1 112 ? 9.625 6.355 9.742 1 98.88 112 MET A N 1
ATOM 859 C CA . MET A 1 112 ? 9.109 5.223 8.977 1 98.88 112 MET A CA 1
ATOM 860 C C . MET A 1 112 ? 9.555 3.904 9.594 1 98.88 112 MET A C 1
ATOM 862 O O . MET A 1 112 ? 10.742 3.701 9.852 1 98.88 112 MET A O 1
ATOM 866 N N . ILE A 1 113 ? 8.625 3.041 9.82 1 98.94 113 ILE A N 1
ATOM 867 C CA . ILE A 1 113 ? 8.898 1.741 10.422 1 98.94 113 ILE A CA 1
ATOM 868 C C . ILE A 1 113 ? 8.242 0.638 9.594 1 98.94 113 ILE A C 1
ATOM 870 O O . ILE A 1 113 ? 7.016 0.586 9.477 1 98.94 113 ILE A O 1
ATOM 874 N N . THR A 1 114 ? 9.023 -0.245 9.023 1 98.81 114 THR A N 1
ATOM 875 C CA . THR A 1 114 ? 8.5 -1.393 8.289 1 98.81 114 THR A CA 1
ATOM 876 C C . THR A 1 114 ? 8.742 -2.686 9.07 1 98.81 114 THR A C 1
ATOM 878 O O . THR A 1 114 ? 9.531 -2.709 10.016 1 98.81 114 THR A O 1
ATOM 881 N N . ARG A 1 115 ? 8.023 -3.766 8.656 1 98.38 115 ARG A N 1
ATOM 882 C CA . ARG A 1 115 ? 8.117 -5.02 9.391 1 98.38 115 ARG A CA 1
ATOM 883 C C . ARG A 1 115 ? 9.531 -5.598 9.305 1 98.38 115 ARG A C 1
ATOM 885 O O . ARG A 1 115 ? 9.938 -6.379 10.172 1 98.38 115 ARG A O 1
ATOM 892 N N . GLY A 1 116 ? 10.234 -5.301 8.266 1 98.12 116 GLY A N 1
ATOM 893 C CA . GLY A 1 116 ? 11.633 -5.707 8.219 1 98.12 116 GLY A CA 1
ATOM 894 C C . GLY A 1 116 ? 12 -6.422 6.934 1 98.12 116 GLY A C 1
ATOM 895 O O . GLY A 1 116 ? 11.172 -6.555 6.031 1 98.12 116 GLY A O 1
ATOM 896 N N . LYS A 1 117 ? 13.242 -6.871 6.871 1 97.81 117 LYS A N 1
ATOM 897 C CA . LYS A 1 117 ? 13.797 -7.559 5.707 1 97.81 117 LYS A CA 1
ATOM 898 C C . LYS A 1 117 ? 13.266 -8.984 5.605 1 97.81 117 LYS A C 1
ATOM 900 O O . LYS A 1 117 ? 13.18 -9.695 6.613 1 97.81 117 LYS A O 1
ATOM 905 N N . LYS A 1 118 ? 12.953 -9.398 4.414 1 96.31 118 LYS A N 1
ATOM 906 C CA . LYS A 1 118 ? 12.461 -10.742 4.145 1 96.31 118 LYS A CA 1
ATOM 907 C C . LYS A 1 118 ? 13.516 -11.578 3.422 1 96.31 118 LYS A C 1
ATOM 909 O O . LYS A 1 118 ? 14.414 -11.031 2.777 1 96.31 118 LYS A O 1
ATOM 914 N N . HIS A 1 119 ? 13.32 -12.875 3.453 1 93.94 119 HIS A N 1
ATOM 915 C CA . HIS A 1 119 ? 14.203 -13.805 2.758 1 93.94 119 HIS A CA 1
ATOM 916 C C . HIS A 1 119 ? 14 -13.734 1.248 1 93.94 119 HIS A C 1
ATOM 918 O O . HIS A 1 119 ? 14.922 -13.992 0.478 1 93.94 119 HIS A O 1
ATOM 924 N N . THR A 1 120 ? 12.852 -13.445 0.811 1 94.56 120 THR A N 1
ATOM 925 C CA . THR A 1 120 ? 12.422 -13.352 -0.58 1 94.56 120 THR A CA 1
ATOM 926 C C . THR A 1 120 ? 11.297 -12.328 -0.73 1 94.56 120 THR A C 1
ATOM 928 O O . THR A 1 120 ? 10.617 -12 0.242 1 94.56 120 THR A O 1
ATOM 931 N N . PRO A 1 121 ? 11.203 -11.742 -1.907 1 95.12 121 PRO A N 1
ATOM 932 C CA . PRO A 1 121 ? 10.125 -10.773 -2.074 1 95.12 121 PRO A CA 1
ATOM 933 C C . PRO A 1 121 ? 8.742 -11.422 -2.143 1 95.12 121 PRO A C 1
ATOM 935 O O . PRO A 1 121 ? 8.375 -11.984 -3.178 1 95.12 121 PRO A O 1
ATOM 938 N N . ASN A 1 122 ? 8.031 -11.359 -1.128 1 92.69 122 ASN A N 1
ATOM 939 C CA . ASN A 1 122 ? 6.645 -11.82 -1.063 1 92.69 122 ASN A CA 1
ATOM 940 C C . ASN A 1 122 ? 5.871 -11.125 0.053 1 92.69 122 ASN A C 1
ATOM 942 O O . ASN A 1 122 ? 6.434 -10.312 0.791 1 92.69 122 ASN A O 1
ATOM 946 N N . GLN A 1 123 ? 4.609 -11.352 0.206 1 93.5 123 GLN A N 1
ATOM 947 C CA . GLN A 1 123 ? 3.793 -10.602 1.156 1 93.5 123 GLN A CA 1
ATOM 948 C C . GLN A 1 123 ? 3.652 -11.359 2.475 1 93.5 123 GLN A C 1
ATOM 950 O O . GLN A 1 123 ? 3.119 -10.82 3.449 1 93.5 123 GLN A O 1
ATOM 955 N N . ASP A 1 124 ? 4.129 -12.641 2.582 1 94.31 124 ASP A N 1
ATOM 956 C CA . ASP A 1 124 ? 3.961 -13.477 3.77 1 94.31 124 ASP A CA 1
ATOM 957 C C . ASP A 1 124 ? 4.883 -13.016 4.895 1 94.31 124 ASP A C 1
ATOM 959 O O . ASP A 1 124 ? 6.105 -13.109 4.777 1 94.31 124 ASP A O 1
ATOM 963 N N . PRO A 1 125 ? 4.348 -12.555 6.035 1 94.19 125 PRO A N 1
ATOM 964 C CA . PRO A 1 125 ? 5.188 -12.055 7.125 1 94.19 125 PRO A CA 1
ATOM 965 C C . PRO A 1 125 ? 6.059 -13.141 7.75 1 94.19 125 PRO A C 1
ATOM 967 O O . PRO A 1 125 ? 7.004 -12.836 8.477 1 94.19 125 PRO A O 1
ATOM 970 N N . ARG A 1 126 ? 5.754 -14.43 7.508 1 92.12 126 ARG A N 1
ATOM 971 C CA . ARG A 1 126 ? 6.547 -15.523 8.055 1 92.12 126 ARG A CA 1
ATOM 972 C C . ARG A 1 126 ? 7.945 -15.547 7.445 1 92.12 126 ARG A C 1
ATOM 974 O O . ARG A 1 126 ? 8.852 -16.188 7.984 1 92.12 126 ARG A O 1
ATOM 981 N N . PHE A 1 127 ? 8.109 -14.734 6.367 1 92.81 127 PHE A N 1
ATOM 982 C CA . PHE A 1 127 ? 9.391 -14.742 5.664 1 92.81 127 PHE A CA 1
ATOM 983 C C . PHE A 1 127 ? 10.289 -13.625 6.168 1 92.81 127 PHE A C 1
ATOM 985 O O . PHE A 1 127 ? 11.367 -13.391 5.617 1 92.81 127 PHE A O 1
ATOM 992 N N . ILE A 1 128 ? 9.922 -12.867 7.109 1 94.25 128 ILE A N 1
ATOM 993 C CA . ILE A 1 128 ? 10.742 -11.812 7.699 1 94.25 128 ILE A CA 1
ATOM 994 C C . ILE A 1 128 ? 11.969 -12.438 8.359 1 94.25 128 ILE A C 1
ATOM 996 O O . ILE A 1 128 ? 11.867 -13.461 9.031 1 94.25 128 ILE A O 1
ATOM 1000 N N . ILE A 1 129 ? 13.078 -11.727 8.016 1 91.69 129 ILE A N 1
ATOM 1001 C CA . ILE A 1 129 ? 14.312 -12.172 8.656 1 91.69 129 ILE A CA 1
ATOM 1002 C C . ILE A 1 129 ? 14.844 -11.07 9.57 1 91.69 129 ILE A C 1
ATOM 1004 O O . ILE A 1 129 ? 15.039 -9.938 9.133 1 91.69 129 ILE A O 1
ATOM 1008 N N . GLY A 1 130 ? 14.602 -11.039 10.898 1 86.69 130 GLY A N 1
ATOM 1009 C CA . GLY A 1 130 ? 15.07 -10.055 11.859 1 86.69 130 GLY A CA 1
ATOM 1010 C C . GLY A 1 130 ? 13.953 -9.188 12.414 1 86.69 130 GLY A C 1
ATOM 1011 O O . GLY A 1 130 ? 12.781 -9.586 12.391 1 86.69 130 GLY A O 1
ATOM 1012 N N . GLY A 1 131 ? 14.273 -7.949 12.812 1 93.81 131 GLY A N 1
ATOM 1013 C CA . GLY A 1 131 ? 13.312 -7.035 13.414 1 93.81 131 GLY A CA 1
ATOM 1014 C C . GLY A 1 131 ? 12.891 -5.918 12.477 1 93.81 131 GLY A C 1
ATOM 1015 O O . GLY A 1 131 ? 13.266 -5.914 11.297 1 93.81 131 GLY A O 1
ATOM 1016 N N . ALA A 1 132 ? 12.141 -5.043 12.922 1 98.38 132 ALA A N 1
ATOM 1017 C CA . ALA A 1 132 ? 11.609 -3.924 12.148 1 98.38 132 ALA A CA 1
ATOM 1018 C C . ALA A 1 132 ? 12.734 -3.047 11.602 1 98.38 132 ALA A C 1
ATOM 1020 O O . ALA A 1 132 ? 13.797 -2.939 12.219 1 98.38 132 ALA A O 1
ATOM 1021 N N . THR A 1 133 ? 12.578 -2.553 10.414 1 98.75 133 THR A N 1
ATOM 1022 C CA . THR A 1 133 ? 13.422 -1.489 9.883 1 98.75 133 THR A CA 1
ATOM 1023 C C . THR A 1 133 ? 12.938 -0.123 10.352 1 98.75 133 THR A C 1
ATOM 1025 O O . THR A 1 133 ? 11.758 0.209 10.195 1 98.75 133 THR A O 1
ATOM 1028 N N . ILE A 1 134 ? 13.773 0.691 10.961 1 98.88 134 ILE A N 1
ATOM 1029 C CA . ILE A 1 134 ? 13.422 2.02 11.453 1 98.88 134 ILE A CA 1
ATOM 1030 C C . ILE A 1 134 ? 14.242 3.076 10.719 1 98.88 134 ILE A C 1
ATOM 1032 O O . ILE A 1 134 ? 15.477 3.033 10.742 1 98.88 134 ILE A O 1
ATOM 1036 N N . VAL A 1 135 ? 13.57 3.992 10.078 1 98.94 135 VAL A N 1
ATOM 1037 C CA . VAL A 1 135 ? 14.188 5.105 9.367 1 98.94 135 VAL A CA 1
ATOM 1038 C C . VAL A 1 135 ? 13.594 6.426 9.852 1 98.94 135 VAL A C 1
ATOM 1040 O O . VAL A 1 135 ? 12.375 6.555 9.969 1 98.94 135 VAL A O 1
ATOM 1043 N N . CYS A 1 136 ? 14.398 7.363 10.172 1 98.94 136 CYS A N 1
ATOM 1044 C CA . CYS A 1 136 ? 13.961 8.688 10.602 1 98.94 136 CYS A CA 1
ATOM 1045 C C . CYS A 1 136 ? 14.695 9.781 9.836 1 98.94 136 CYS A C 1
ATOM 1047 O O . CYS A 1 136 ? 15.922 9.852 9.875 1 98.94 136 CYS A O 1
ATOM 1049 N N . VAL A 1 137 ? 13.969 10.602 9.117 1 98.75 137 VAL A N 1
ATOM 1050 C CA . VAL A 1 137 ? 14.555 11.703 8.367 1 98.75 137 VAL A CA 1
ATOM 1051 C C . VAL A 1 137 ? 13.898 13.016 8.781 1 98.75 137 VAL A C 1
ATOM 1053 O O . VAL A 1 137 ? 12.68 13.07 8.984 1 98.75 137 VAL A O 1
ATOM 1056 N N . ALA A 1 138 ? 14.664 14 8.992 1 98.5 138 ALA A N 1
ATOM 1057 C CA . ALA A 1 138 ? 14.203 15.352 9.281 1 98.5 138 ALA A CA 1
ATOM 1058 C C . ALA A 1 138 ? 14.688 16.344 8.219 1 98.5 138 ALA A C 1
ATOM 1060 O O . ALA A 1 138 ? 15.828 16.25 7.762 1 98.5 138 ALA A O 1
ATOM 1061 N N . GLU A 1 139 ? 13.82 17.219 7.824 1 97.88 139 GLU A N 1
ATOM 1062 C CA . GLU A 1 139 ? 14.148 18.25 6.844 1 97.88 139 GLU A CA 1
ATOM 1063 C C . GLU A 1 139 ? 13.633 19.625 7.281 1 97.88 139 GLU A C 1
ATOM 1065 O O . GLU A 1 139 ? 12.586 19.719 7.918 1 97.88 139 GLU A O 1
ATOM 1070 N N . TYR A 1 140 ? 14.438 20.641 6.93 1 96.19 140 TYR A N 1
ATOM 1071 C CA . TYR A 1 140 ? 13.922 22 7.066 1 96.19 140 TYR A CA 1
ATOM 1072 C C . TYR A 1 140 ? 12.766 22.25 6.105 1 96.19 140 TYR A C 1
ATOM 1074 O O . TYR A 1 140 ? 12.93 22.156 4.887 1 96.19 140 TYR A O 1
ATOM 1082 N N . LYS A 1 141 ? 11.641 22.422 6.648 1 92.12 141 LYS A N 1
ATOM 1083 C CA . LYS A 1 141 ? 10.461 22.703 5.84 1 92.12 141 LYS A CA 1
ATOM 1084 C C . LYS A 1 141 ? 9.688 23.891 6.402 1 92.12 141 LYS A C 1
ATOM 1086 O O . LYS A 1 141 ? 8.93 23.734 7.363 1 92.12 141 LYS A O 1
ATOM 1091 N N . VAL A 1 142 ? 9.938 25.016 5.785 1 84.69 142 VAL A N 1
ATOM 1092 C CA . VAL A 1 142 ? 9.195 26.203 6.148 1 84.69 142 VAL A CA 1
ATOM 1093 C C . VAL A 1 142 ? 8.094 26.469 5.129 1 84.69 142 VAL A C 1
ATOM 1095 O O . VAL A 1 142 ? 8.328 26.406 3.92 1 84.69 142 VAL A O 1
ATOM 1098 N N . VAL A 1 143 ? 7.016 26.703 5.68 1 78.75 143 VAL A N 1
ATOM 1099 C CA . VAL A 1 143 ? 5.828 26.859 4.844 1 78.75 143 VAL A CA 1
ATOM 1100 C C . VAL A 1 143 ? 5.953 28.125 4.008 1 78.75 143 VAL A C 1
ATOM 1102 O O . VAL A 1 143 ? 6.387 29.172 4.508 1 78.75 143 VAL A O 1
ATOM 1105 N N . ASP A 1 144 ? 5.66 27.984 2.787 1 79.38 144 ASP A N 1
ATOM 1106 C CA . ASP A 1 144 ? 5.527 29.156 1.92 1 79.38 144 ASP A CA 1
ATOM 1107 C C . ASP A 1 144 ? 4.227 29.906 2.205 1 79.38 144 ASP A C 1
ATOM 1109 O O . ASP A 1 144 ? 3.186 29.594 1.624 1 79.38 144 ASP A O 1
ATOM 1113 N N . THR A 1 145 ? 4.301 30.984 2.91 1 79.44 145 THR A N 1
ATOM 1114 C CA . THR A 1 145 ? 3.113 31.688 3.383 1 79.44 145 THR A CA 1
ATOM 1115 C C . THR A 1 145 ? 2.352 32.312 2.213 1 79.44 145 THR A C 1
ATOM 1117 O O . THR A 1 145 ? 1.12 32.375 2.232 1 79.44 145 THR A O 1
ATOM 1120 N N . ALA A 1 146 ? 3.018 32.75 1.23 1 79.44 146 ALA A N 1
ATOM 1121 C CA . ALA A 1 146 ? 2.361 33.312 0.057 1 79.44 146 ALA A CA 1
ATOM 1122 C C . ALA A 1 146 ? 1.6 32.25 -0.72 1 79.44 146 ALA A C 1
ATOM 1124 O O . ALA A 1 146 ? 0.453 32.469 -1.122 1 79.44 146 ALA A O 1
ATOM 1125 N N . ALA A 1 147 ? 2.246 31.156 -0.855 1 76.5 147 ALA A N 1
ATOM 1126 C CA . ALA A 1 147 ? 1.593 30.047 -1.54 1 76.5 147 ALA A CA 1
ATOM 1127 C C . ALA A 1 147 ? 0.391 29.531 -0.746 1 76.5 147 ALA A C 1
ATOM 1129 O O . ALA A 1 147 ? -0.663 29.25 -1.318 1 76.5 147 ALA A O 1
ATOM 1130 N N . LYS A 1 148 ? 0.584 29.5 0.468 1 83.25 148 LYS A N 1
ATOM 1131 C CA . LYS A 1 148 ? -0.482 29.047 1.354 1 83.25 148 LYS A CA 1
ATOM 1132 C C . LYS A 1 148 ? -1.694 29.969 1.276 1 83.25 148 LYS A C 1
ATOM 1134 O O . LYS A 1 148 ? -2.836 29.5 1.248 1 83.25 148 LYS A O 1
ATOM 1139 N N . LYS A 1 149 ? -1.484 31.203 1.188 1 83 149 LYS A N 1
ATOM 1140 C CA . LYS A 1 149 ? -2.561 32.188 1.166 1 83 149 LYS A CA 1
ATOM 1141 C C . LYS A 1 149 ? -3.383 32.094 -0.115 1 83 149 LYS A C 1
ATOM 1143 O O . LYS A 1 149 ? -4.586 32.344 -0.11 1 83 149 LYS A O 1
ATOM 1148 N N . ARG A 1 150 ? -2.76 31.719 -1.171 1 86 150 ARG A N 1
ATOM 1149 C CA . ARG A 1 150 ? -3.459 31.547 -2.441 1 86 150 ARG A CA 1
ATOM 1150 C C . ARG A 1 150 ? -4.504 30.453 -2.357 1 86 150 ARG A C 1
ATOM 1152 O O . ARG A 1 150 ? -5.543 30.516 -3.018 1 86 150 ARG A O 1
ATOM 1159 N N . GLY A 1 151 ? -4.203 29.5 -1.534 1 91.69 151 GLY A N 1
ATOM 1160 C CA . GLY A 1 151 ? -5.141 28.406 -1.309 1 91.69 151 GLY A CA 1
ATOM 1161 C C . GLY A 1 151 ? -5.031 27.312 -2.344 1 91.69 151 GLY A C 1
ATOM 1162 O O . GLY A 1 151 ? -4.352 27.469 -3.361 1 91.69 151 GLY A O 1
ATOM 1163 N N . LEU A 1 152 ? -5.723 26.219 -2.16 1 95.25 152 LEU A N 1
ATOM 1164 C CA . LEU A 1 152 ? -5.691 25.047 -3.031 1 95.25 152 LEU A CA 1
ATOM 1165 C C . LEU A 1 152 ? -6.953 24.969 -3.881 1 95.25 152 LEU A C 1
ATOM 1167 O O . LEU A 1 152 ? -8.031 25.391 -3.443 1 95.25 152 LEU A O 1
ATOM 1171 N N . THR A 1 153 ? -6.809 24.469 -5.023 1 97 153 THR A N 1
ATOM 1172 C CA . THR A 1 153 ? -7.949 24.016 -5.801 1 97 153 THR A CA 1
ATOM 1173 C C . THR A 1 153 ? -8.148 22.5 -5.629 1 97 153 THR A C 1
ATOM 1175 O O . THR A 1 153 ? -7.195 21.734 -5.758 1 97 153 THR A O 1
ATOM 1178 N N . LEU A 1 154 ? -9.375 22.156 -5.32 1 98.44 154 LEU A N 1
ATOM 1179 C CA . LEU A 1 154 ? -9.688 20.734 -5.117 1 98.44 154 LEU A CA 1
ATOM 1180 C C . LEU A 1 154 ? -10.555 20.203 -6.25 1 98.44 154 LEU A C 1
ATOM 1182 O O . LEU A 1 154 ? -11.344 20.953 -6.836 1 98.44 154 LEU A O 1
ATOM 1186 N N . PHE A 1 155 ? -10.375 18.953 -6.535 1 98.69 155 PHE A N 1
ATOM 1187 C CA . PHE A 1 155 ? -11.234 18.188 -7.43 1 98.69 155 PHE A CA 1
ATOM 1188 C C . PHE A 1 155 ? -11.789 16.953 -6.719 1 98.69 155 PHE A C 1
ATOM 1190 O O . PHE A 1 155 ? -11.047 16.219 -6.07 1 98.69 155 PHE A O 1
ATOM 1197 N N . THR A 1 156 ? -13.133 16.781 -6.785 1 98.81 156 THR A N 1
ATOM 1198 C CA . THR A 1 156 ? -13.727 15.594 -6.188 1 98.81 156 THR A CA 1
ATOM 1199 C C . THR A 1 156 ? -13.406 14.352 -7.016 1 98.81 156 THR A C 1
ATOM 1201 O O . THR A 1 156 ? -13.906 14.203 -8.133 1 98.81 156 THR A O 1
ATOM 1204 N N . SER A 1 157 ? -12.664 13.477 -6.473 1 98.62 157 SER A N 1
ATOM 1205 C CA . SER A 1 157 ? -12.188 12.289 -7.172 1 98.62 157 SER A CA 1
ATOM 1206 C C . SER A 1 157 ? -13.281 11.227 -7.262 1 98.62 157 SER A C 1
ATOM 1208 O O . SER A 1 157 ? -14.18 11.18 -6.418 1 98.62 157 SER A O 1
ATOM 1210 N N . THR A 1 158 ? -13.188 10.336 -8.32 1 98.06 158 THR A N 1
ATOM 1211 C CA . THR A 1 158 ? -14.07 9.18 -8.438 1 98.06 158 THR A CA 1
ATOM 1212 C C . THR A 1 158 ? -13.625 8.062 -7.492 1 98.06 158 THR A C 1
ATOM 1214 O O . THR A 1 158 ? -14.375 7.113 -7.246 1 98.06 158 THR A O 1
ATOM 1217 N N . TYR A 1 159 ? -12.398 8.133 -6.969 1 98.38 159 TYR A N 1
ATOM 1218 C CA . TYR A 1 159 ? -11.922 7.145 -6.004 1 98.38 159 TYR A CA 1
ATOM 1219 C C . TYR A 1 159 ? -12.555 7.371 -4.633 1 98.38 159 TYR A C 1
ATOM 1221 O O . TYR A 1 159 ? -12.586 8.5 -4.141 1 98.38 159 TYR A O 1
ATOM 1229 N N . ARG A 1 160 ? -12.977 6.344 -4.043 1 98.44 160 ARG A N 1
ATOM 1230 C CA . ARG A 1 160 ? -13.625 6.406 -2.734 1 98.44 160 ARG A CA 1
ATOM 1231 C C . ARG A 1 160 ? -12.641 6.062 -1.62 1 98.44 160 ARG A C 1
ATOM 1233 O O . ARG A 1 160 ? -11.664 5.344 -1.847 1 98.44 160 ARG A O 1
ATOM 1240 N N . THR A 1 161 ? -12.898 6.641 -0.454 1 98.31 161 THR A N 1
ATOM 1241 C CA . THR A 1 161 ? -12.188 6.176 0.729 1 98.31 161 THR A CA 1
ATOM 1242 C C . THR A 1 161 ? -12.633 4.766 1.109 1 98.31 161 THR A C 1
ATOM 1244 O O . THR A 1 161 ? -13.742 4.344 0.764 1 98.31 161 THR A O 1
ATOM 1247 N N . SER A 1 162 ? -11.789 4.07 1.778 1 97.5 162 SER A N 1
ATOM 1248 C CA . SER A 1 162 ? -12.031 2.664 2.074 1 97.5 162 SER A CA 1
ATOM 1249 C C . SER A 1 162 ? -12.805 2.502 3.381 1 97.5 162 SER A C 1
ATOM 1251 O O . SER A 1 162 ? -12.664 3.316 4.297 1 97.5 162 SER A O 1
ATOM 1253 N N . THR A 1 163 ? -13.586 1.416 3.445 1 96.88 163 THR A N 1
ATOM 1254 C CA . THR A 1 163 ? -14.164 0.989 4.711 1 96.88 163 THR A CA 1
ATOM 1255 C C . THR A 1 163 ? -13.133 0.251 5.559 1 96.88 163 THR A C 1
ATOM 1257 O O . THR A 1 163 ? -12.164 -0.3 5.027 1 96.88 163 THR A O 1
ATOM 1260 N N . PRO A 1 164 ? -13.391 0.22 6.875 1 96.31 164 PRO A N 1
ATOM 1261 C CA . PRO A 1 164 ? -12.383 -0.387 7.746 1 96.31 164 PRO A CA 1
ATOM 1262 C C . PRO A 1 164 ? -12.227 -1.889 7.512 1 96.31 164 PRO A C 1
ATOM 1264 O O . PRO A 1 164 ? -11.219 -2.48 7.918 1 96.31 164 PRO A O 1
ATOM 1267 N N . ASP A 1 165 ? -13.18 -2.553 6.883 1 96.62 165 ASP A N 1
ATOM 1268 C CA . ASP A 1 165 ? -13.062 -3.979 6.598 1 96.62 165 ASP A CA 1
ATOM 1269 C C . ASP A 1 165 ? -12.266 -4.223 5.32 1 96.62 165 ASP A C 1
ATOM 1271 O O . ASP A 1 165 ? -11.938 -5.363 4.992 1 96.62 165 ASP A O 1
ATOM 1275 N N . VAL A 1 166 ? -11.992 -3.215 4.582 1 97.06 166 VAL A N 1
ATOM 1276 C CA . VAL A 1 166 ? -11.086 -3.291 3.443 1 97.06 166 VAL A CA 1
ATOM 1277 C C . VAL A 1 166 ? -9.711 -2.768 3.846 1 97.06 166 VAL A C 1
ATOM 1279 O O . VAL A 1 166 ? -8.711 -3.486 3.744 1 97.06 166 VAL A O 1
ATOM 1282 N N . PHE A 1 167 ? -9.68 -1.573 4.273 1 96.38 167 PHE A N 1
ATOM 1283 C CA . PHE A 1 167 ? -8.477 -0.929 4.793 1 96.38 167 PHE A CA 1
ATOM 1284 C C . PHE A 1 167 ? -8.836 0.291 5.633 1 96.38 167 PHE A C 1
ATOM 1286 O O . PHE A 1 167 ? -9.445 1.238 5.133 1 96.38 167 PHE A O 1
ATOM 1293 N N . ASP A 1 168 ? -8.453 0.352 6.855 1 95.81 168 ASP A N 1
ATOM 1294 C CA . ASP A 1 168 ? -8.758 1.452 7.766 1 95.81 168 ASP A CA 1
ATOM 1295 C C . ASP A 1 168 ? -7.875 2.664 7.48 1 95.81 168 ASP A C 1
ATOM 1297 O O . ASP A 1 168 ? -6.656 2.607 7.664 1 95.81 168 ASP A O 1
ATOM 1301 N N . LEU A 1 169 ? -8.461 3.764 7.188 1 95.06 169 LEU A N 1
ATOM 1302 C CA . LEU A 1 169 ? -7.707 4.953 6.816 1 95.06 169 LEU A CA 1
ATOM 1303 C C . LEU A 1 169 ? -7.09 5.609 8.047 1 95.06 169 LEU A C 1
ATOM 1305 O O . LEU A 1 169 ? -6.238 6.492 7.926 1 95.06 169 LEU A O 1
ATOM 1309 N N . ARG A 1 170 ? -7.484 5.207 9.156 1 93.06 170 ARG A N 1
ATOM 1310 C CA . ARG A 1 170 ? -6.902 5.727 10.391 1 93.06 170 ARG A CA 1
ATOM 1311 C C . ARG A 1 170 ? -5.488 5.199 10.602 1 93.06 170 ARG A C 1
ATOM 1313 O O . ARG A 1 170 ? -4.754 5.699 11.453 1 93.06 170 ARG A O 1
ATOM 1320 N N . LEU A 1 171 ? -5.133 4.188 9.852 1 95.94 171 LEU A N 1
ATOM 1321 C CA . LEU A 1 171 ? -3.783 3.633 9.883 1 95.94 171 LEU A CA 1
ATOM 1322 C C . LEU A 1 171 ? -2.859 4.395 8.938 1 95.94 171 LEU A C 1
ATOM 1324 O O . LEU A 1 171 ? -3.045 4.363 7.723 1 95.94 171 LEU A O 1
ATOM 1328 N N . ASN A 1 172 ? -1.884 5.094 9.477 1 96.88 172 ASN A N 1
ATOM 1329 C CA . ASN A 1 172 ? -0.823 5.68 8.664 1 96.88 172 ASN A CA 1
ATOM 1330 C C . ASN A 1 172 ? 0.165 4.617 8.188 1 96.88 172 ASN A C 1
ATOM 1332 O O . ASN A 1 172 ? 1.094 4.258 8.914 1 96.88 172 ASN A O 1
ATOM 1336 N N . SER A 1 173 ? -0.034 4.18 7 1 97.81 173 SER A N 1
ATOM 1337 C CA . SER A 1 173 ? 0.749 3.039 6.531 1 97.81 173 SER A CA 1
ATOM 1338 C C . SER A 1 173 ? 1.552 3.393 5.285 1 97.81 173 SER A C 1
ATOM 1340 O O . SER A 1 173 ? 1.431 4.5 4.758 1 97.81 173 SER A O 1
ATOM 1342 N N . HIS A 1 174 ? 2.395 2.482 4.828 1 98.38 174 HIS A N 1
ATOM 1343 C CA . HIS A 1 174 ? 3.193 2.639 3.617 1 98.38 174 HIS A CA 1
ATOM 1344 C C . HIS A 1 174 ? 2.414 2.195 2.385 1 98.38 174 HIS A C 1
ATOM 1346 O O . HIS A 1 174 ? 2.904 2.311 1.259 1 98.38 174 HIS A O 1
ATOM 1352 N N . SER A 1 175 ? 1.227 1.677 2.48 1 98.25 175 SER A N 1
ATOM 1353 C CA . SER A 1 175 ? 0.35 1.335 1.365 1 98.25 175 SER A CA 1
ATOM 1354 C C . SER A 1 175 ? -0.635 2.461 1.072 1 98.25 175 SER A C 1
ATOM 1356 O O . SER A 1 175 ? -1.687 2.555 1.709 1 98.25 175 SER A O 1
ATOM 1358 N N . ARG A 1 176 ? -0.287 3.256 0.026 1 97.44 176 ARG A N 1
ATOM 1359 C CA . ARG A 1 176 ? -1.056 4.48 -0.173 1 97.44 176 ARG A CA 1
ATOM 1360 C C . ARG A 1 176 ? -1.358 4.703 -1.651 1 97.44 176 ARG A C 1
ATOM 1362 O O . ARG A 1 176 ? -1.728 5.809 -2.055 1 97.44 176 ARG A O 1
ATOM 1369 N N . LEU A 1 177 ? -1.239 3.707 -2.453 1 98.12 177 LEU A N 1
ATOM 1370 C CA . LEU A 1 177 ? -1.326 3.893 -3.898 1 98.12 177 LEU A CA 1
ATOM 1371 C C . LEU A 1 177 ? -2.721 4.363 -4.301 1 98.12 177 LEU A C 1
ATOM 1373 O O . LEU A 1 177 ? -2.867 5.148 -5.238 1 98.12 177 LEU A O 1
ATOM 1377 N N . ASN A 1 178 ? -3.779 3.936 -3.598 1 96.88 178 ASN A N 1
ATOM 1378 C CA . ASN A 1 178 ? -5.129 4.375 -3.926 1 96.88 178 ASN A CA 1
ATOM 1379 C C . ASN A 1 178 ? -5.297 5.879 -3.73 1 96.88 178 ASN A C 1
ATOM 1381 O O . ASN A 1 178 ? -6.008 6.535 -4.492 1 96.88 178 ASN A O 1
ATOM 1385 N N . LEU A 1 179 ? -4.656 6.43 -2.75 1 97.94 179 LEU A N 1
ATOM 1386 C CA . LEU A 1 179 ? -4.707 7.863 -2.49 1 97.94 179 LEU A CA 1
ATOM 1387 C C . LEU A 1 179 ? -3.912 8.633 -3.539 1 97.94 179 LEU A C 1
ATOM 1389 O O . LEU A 1 179 ? -4.297 9.742 -3.926 1 97.94 179 LEU A O 1
ATOM 1393 N N . ILE A 1 180 ? -2.828 8.023 -3.969 1 98.25 180 ILE A N 1
ATOM 1394 C CA . ILE A 1 180 ? -2.025 8.609 -5.035 1 98.25 180 ILE A CA 1
ATOM 1395 C C . ILE A 1 180 ? -2.83 8.633 -6.332 1 98.25 180 ILE A C 1
ATOM 1397 O O . ILE A 1 180 ? -2.783 9.617 -7.082 1 98.25 180 ILE A O 1
ATOM 1401 N N . GLN A 1 181 ? -3.586 7.57 -6.629 1 98.38 181 GLN A N 1
ATOM 1402 C CA . GLN A 1 181 ? -4.434 7.539 -7.816 1 98.38 181 GLN A CA 1
ATOM 1403 C C . GLN A 1 181 ? -5.469 8.664 -7.781 1 98.38 181 GLN A C 1
ATOM 1405 O O . GLN A 1 181 ? -5.734 9.297 -8.805 1 98.38 181 GLN A O 1
ATOM 1410 N N . ALA A 1 182 ? -6.066 8.914 -6.617 1 98.5 182 ALA A N 1
ATOM 1411 C CA . ALA A 1 182 ? -6.996 10.031 -6.469 1 98.5 182 ALA A CA 1
ATOM 1412 C C . ALA A 1 182 ? -6.32 11.352 -6.816 1 98.5 182 ALA A C 1
ATOM 1414 O O . ALA A 1 182 ? -6.895 12.18 -7.523 1 98.5 182 ALA A O 1
ATOM 1415 N N . LEU A 1 183 ? -5.129 11.523 -6.32 1 98.38 183 LEU A N 1
ATOM 1416 C CA . LEU A 1 183 ? -4.387 12.75 -6.59 1 98.38 183 LEU A CA 1
ATOM 1417 C C . LEU A 1 183 ? -4.074 12.883 -8.078 1 98.38 183 LEU A C 1
ATOM 1419 O O . LEU A 1 183 ? -4.215 13.969 -8.648 1 98.38 183 LEU A O 1
ATOM 1423 N N . LEU A 1 184 ? -3.65 11.781 -8.695 1 97.88 184 LEU A N 1
ATOM 1424 C CA . LEU A 1 184 ? -3.334 11.805 -10.117 1 97.88 184 LEU A CA 1
ATOM 1425 C C . LEU A 1 184 ? -4.535 12.273 -10.938 1 97.88 184 LEU A C 1
ATOM 1427 O O . LEU A 1 184 ? -4.391 13.07 -11.867 1 97.88 184 LEU A O 1
ATOM 1431 N N . GLN A 1 185 ? -5.711 11.773 -10.609 1 97.81 185 GLN A N 1
ATOM 1432 C CA . GLN A 1 185 ? -6.926 12.211 -11.289 1 97.81 185 GLN A CA 1
ATOM 1433 C C . GLN A 1 185 ? -7.145 13.711 -11.102 1 97.81 185 GLN A C 1
ATOM 1435 O O . GLN A 1 185 ? -7.461 14.422 -12.055 1 97.81 185 GLN A O 1
ATOM 1440 N N . ALA A 1 186 ? -7.004 14.188 -9.875 1 98.12 186 ALA A N 1
ATOM 1441 C CA . ALA A 1 186 ? -7.188 15.602 -9.578 1 98.12 186 ALA A CA 1
ATOM 1442 C C . ALA A 1 186 ? -6.203 16.469 -10.367 1 98.12 186 ALA A C 1
ATOM 1444 O O . ALA A 1 186 ? -6.578 17.5 -10.906 1 98.12 186 ALA A O 1
ATOM 1445 N N . LEU A 1 187 ? -4.965 16.031 -10.43 1 97.06 187 LEU A N 1
ATOM 1446 C CA . LEU A 1 187 ? -3.939 16.75 -11.172 1 97.06 187 LEU A CA 1
ATOM 1447 C C . LEU A 1 187 ? -4.297 16.844 -12.648 1 97.06 187 LEU A C 1
ATOM 1449 O O . LEU A 1 187 ? -4.145 17.906 -13.266 1 97.06 187 LEU A O 1
ATOM 1453 N N . GLN A 1 188 ? -4.816 15.773 -13.227 1 96.12 188 GLN A N 1
ATOM 1454 C CA . GLN A 1 188 ? -5.207 15.758 -14.633 1 96.12 188 GLN A CA 1
ATOM 1455 C C . GLN A 1 188 ? -6.379 16.703 -14.891 1 96.12 188 GLN A C 1
ATOM 1457 O O . GLN A 1 188 ? -6.523 17.234 -15.992 1 96.12 188 GLN A O 1
ATOM 1462 N N . ALA A 1 189 ? -7.141 16.938 -13.875 1 96.81 189 ALA A N 1
ATOM 1463 C CA . ALA A 1 189 ? -8.281 17.844 -13.977 1 96.81 189 ALA A CA 1
ATOM 1464 C C . ALA A 1 189 ? -7.848 19.281 -13.734 1 96.81 189 ALA A C 1
ATOM 1466 O O . ALA A 1 189 ? -8.68 20.203 -13.742 1 96.81 189 ALA A O 1
ATOM 1467 N N . GLY A 1 190 ? -6.551 19.5 -13.422 1 95.94 190 GLY A N 1
ATOM 1468 C CA . GLY A 1 190 ? -6.023 20.844 -13.227 1 95.94 190 GLY A CA 1
ATOM 1469 C C . GLY A 1 190 ? -6.105 21.312 -11.789 1 95.94 190 GLY A C 1
ATOM 1470 O O . GLY A 1 190 ? -5.91 22.5 -11.508 1 95.94 190 GLY A O 1
ATOM 1471 N N . ALA A 1 191 ? -6.445 20.469 -10.844 1 97.31 191 ALA A N 1
ATOM 1472 C CA . ALA A 1 191 ? -6.543 20.828 -9.43 1 97.31 191 ALA A CA 1
ATOM 1473 C C . ALA A 1 191 ? -5.25 20.484 -8.688 1 97.31 191 ALA A C 1
ATOM 1475 O O . ALA A 1 191 ? -4.328 19.906 -9.273 1 97.31 191 ALA A O 1
ATOM 1476 N N . ASP A 1 192 ? -5.207 20.891 -7.406 1 96.25 192 ASP A N 1
ATOM 1477 C CA . ASP A 1 192 ? -4.004 20.719 -6.605 1 96.25 192 ASP A CA 1
ATOM 1478 C C . ASP A 1 192 ? -4.09 19.438 -5.762 1 96.25 192 ASP A C 1
ATOM 1480 O O . ASP A 1 192 ? -3.066 18.859 -5.398 1 96.25 192 ASP A O 1
ATOM 1484 N N . GLU A 1 193 ? -5.273 19.078 -5.457 1 96.88 193 GLU A N 1
ATOM 1485 C CA . GLU A 1 193 ? -5.508 17.984 -4.527 1 96.88 193 GLU A CA 1
ATOM 1486 C C . GLU A 1 193 ? -6.887 17.359 -4.738 1 96.88 193 GLU A C 1
ATOM 1488 O O . GLU A 1 193 ? -7.773 18 -5.309 1 96.88 193 GLU A O 1
ATOM 1493 N N . ALA A 1 194 ? -7.004 16.156 -4.301 1 98.62 194 ALA A N 1
ATOM 1494 C CA . ALA A 1 194 ? -8.266 15.43 -4.48 1 98.62 194 ALA A CA 1
ATOM 1495 C C . ALA A 1 194 ? -9.117 15.5 -3.217 1 98.62 194 ALA A C 1
ATOM 1497 O O . ALA A 1 194 ? -8.617 15.25 -2.115 1 98.62 194 ALA A O 1
ATOM 1498 N N . LEU A 1 195 ? -10.336 15.898 -3.336 1 98.88 195 LEU A N 1
ATOM 1499 C CA . LEU A 1 195 ? -11.352 15.594 -2.334 1 98.88 195 LEU A CA 1
ATOM 1500 C C . LEU A 1 195 ? -11.977 14.219 -2.584 1 98.88 195 LEU A C 1
ATOM 1502 O O . LEU A 1 195 ? -12.336 13.898 -3.717 1 98.88 195 LEU A O 1
ATOM 1506 N N . MET A 1 196 ? -12.102 13.438 -1.567 1 98.88 196 MET A N 1
ATOM 1507 C CA . MET A 1 196 ? -12.617 12.078 -1.707 1 98.88 196 MET A CA 1
ATOM 1508 C C . MET A 1 196 ? -13.898 11.898 -0.894 1 98.88 196 MET A C 1
ATOM 1510 O O . MET A 1 196 ? -14 12.406 0.224 1 98.88 196 MET A O 1
ATOM 1514 N N . LEU A 1 197 ? -14.82 11.164 -1.442 1 98.81 197 LEU A N 1
ATOM 1515 C CA . LEU A 1 197 ? -16.062 10.82 -0.768 1 98.81 197 LEU A CA 1
ATOM 1516 C C . LEU A 1 197 ? -15.969 9.43 -0.141 1 98.81 197 LEU A C 1
ATOM 1518 O O . LEU A 1 197 ? -15.156 8.602 -0.567 1 98.81 197 LEU A O 1
ATOM 1522 N N . ASP A 1 198 ? -16.766 9.188 0.894 1 98.06 198 ASP A N 1
ATOM 1523 C CA . ASP A 1 198 ? -16.828 7.859 1.495 1 98.06 198 ASP A CA 1
ATOM 1524 C C . ASP A 1 198 ? -17.688 6.91 0.651 1 98.06 198 ASP A C 1
ATOM 1526 O O . ASP A 1 198 ? -18.188 7.301 -0.401 1 98.06 198 ASP A O 1
ATOM 1530 N N . PRO A 1 199 ? -17.828 5.621 1.051 1 96.69 199 PRO A N 1
ATOM 1531 C CA . PRO A 1 199 ? -18.547 4.645 0.231 1 96.69 199 PRO A CA 1
ATOM 1532 C C . PRO A 1 199 ? -20.016 4.996 0.051 1 96.69 199 PRO A C 1
ATOM 1534 O O . PRO A 1 199 ? -20.672 4.484 -0.862 1 96.69 199 PRO A O 1
ATOM 1537 N N . HIS A 1 200 ? -20.531 5.871 0.854 1 97.25 200 HIS A N 1
ATOM 1538 C CA . HIS A 1 200 ? -21.938 6.219 0.811 1 97.25 200 HIS A CA 1
ATOM 1539 C C . HIS A 1 200 ? -22.156 7.543 0.087 1 97.25 200 HIS A C 1
ATOM 1541 O O . HIS A 1 200 ? -23.297 7.996 -0.059 1 97.25 200 HIS A O 1
ATOM 1547 N N . GLY A 1 201 ? -21.094 8.195 -0.314 1 98.06 201 GLY A N 1
ATOM 1548 C CA . GLY A 1 201 ? -21.188 9.398 -1.123 1 98.06 201 GLY A CA 1
ATOM 1549 C C . GLY A 1 201 ? -21.078 10.672 -0.312 1 98.06 201 GLY A C 1
ATOM 1550 O O . GLY A 1 201 ? -21.312 11.766 -0.832 1 98.06 201 GLY A O 1
ATOM 1551 N N . PHE A 1 202 ? -20.719 10.57 0.965 1 98.69 202 PHE A N 1
ATOM 1552 C CA . PHE A 1 202 ? -20.531 11.75 1.801 1 98.69 202 PHE A CA 1
ATOM 1553 C C . PHE A 1 202 ? -19.062 12.195 1.771 1 98.69 202 PHE A C 1
ATOM 1555 O O . PHE A 1 202 ? -18.172 11.398 1.481 1 98.69 202 PHE A O 1
ATOM 1562 N N . VAL A 1 203 ? -18.812 13.5 2.043 1 98.75 203 VAL A N 1
ATOM 1563 C CA . VAL A 1 203 ? -17.469 14.062 2.072 1 98.75 203 VAL A CA 1
ATOM 1564 C C . VAL A 1 203 ? -16.656 13.406 3.188 1 98.75 203 VAL A C 1
ATOM 1566 O O . VAL A 1 203 ? -17.125 13.305 4.324 1 98.75 203 VAL A O 1
ATOM 1569 N N . ALA A 1 204 ? -15.477 12.93 2.824 1 98.31 204 ALA A N 1
ATOM 1570 C CA . ALA A 1 204 ? -14.68 12.211 3.816 1 98.31 204 ALA A CA 1
ATOM 1571 C C . ALA A 1 204 ? -13.383 12.961 4.117 1 98.31 204 ALA A C 1
ATOM 1573 O O . ALA A 1 204 ? -13.227 13.539 5.191 1 98.31 204 ALA A O 1
ATOM 1574 N N . SER A 1 205 ? -12.484 12.961 3.213 1 96.88 205 SER A N 1
ATOM 1575 C CA . SER A 1 205 ? -11.156 13.555 3.354 1 96.88 205 SER A CA 1
ATOM 1576 C C . SER A 1 205 ? -10.555 13.891 1.993 1 96.88 205 SER A C 1
ATOM 1578 O O . SER A 1 205 ? -11.133 13.555 0.955 1 96.88 205 SER A O 1
ATOM 1580 N N . CYS A 1 206 ? -9.469 14.648 2.002 1 98 206 CYS A N 1
ATOM 1581 C CA . CYS A 1 206 ? -8.633 14.688 0.807 1 98 206 CYS A CA 1
ATOM 1582 C C . CYS A 1 206 ? -7.695 13.484 0.754 1 98 206 CYS A C 1
ATOM 1584 O O . CYS A 1 206 ? -7.781 12.594 1.594 1 98 206 CYS A O 1
ATOM 1586 N N . ASN A 1 207 ? -6.863 13.398 -0.296 1 97.44 207 ASN A N 1
ATOM 1587 C CA . ASN A 1 207 ? -5.992 12.242 -0.478 1 97.44 207 ASN A CA 1
ATOM 1588 C C . ASN A 1 207 ? -4.855 12.234 0.537 1 97.44 207 ASN A C 1
ATOM 1590 O O . ASN A 1 207 ? -4.258 11.188 0.799 1 97.44 207 ASN A O 1
ATOM 1594 N N . SER A 1 208 ? -4.559 13.383 1.166 1 95.62 208 SER A N 1
ATOM 1595 C CA . SER A 1 208 ? -3.436 13.406 2.098 1 95.62 208 SER A CA 1
ATOM 1596 C C . SER A 1 208 ? -3.705 14.352 3.266 1 95.62 208 SER A C 1
ATOM 1598 O O . SER A 1 208 ? -2.854 14.523 4.141 1 95.62 208 SER A O 1
ATOM 1600 N N . THR A 1 209 ? -4.84 15.016 3.303 1 96.75 209 THR A N 1
ATOM 1601 C CA . THR A 1 209 ? -5.199 15.969 4.34 1 96.75 209 THR A CA 1
ATOM 1602 C C . THR A 1 209 ? -6.652 15.781 4.773 1 96.75 209 THR A C 1
ATOM 1604 O O . THR A 1 209 ? -7.441 15.156 4.059 1 96.75 209 THR A O 1
ATOM 1607 N N . ASN A 1 210 ? -6.934 16.297 5.969 1 98.19 210 ASN A N 1
ATOM 1608 C CA . ASN A 1 210 ? -8.336 16.406 6.363 1 98.19 210 ASN A CA 1
ATOM 1609 C C . ASN A 1 210 ? -8.984 17.656 5.773 1 98.19 210 ASN A C 1
ATOM 1611 O O . ASN A 1 210 ? -8.289 18.578 5.336 1 98.19 210 ASN A O 1
ATOM 1615 N N . PHE A 1 211 ? -10.289 17.672 5.688 1 98.69 211 PHE A N 1
ATOM 1616 C CA . PHE A 1 211 ? -11.055 18.719 5.016 1 98.69 211 PHE A CA 1
ATOM 1617 C C . PHE A 1 211 ? -12.094 19.312 5.953 1 98.69 211 PHE A C 1
ATOM 1619 O O . PHE A 1 211 ? -12.773 18.578 6.68 1 98.69 211 PHE A O 1
ATOM 1626 N N . PHE A 1 212 ? -12.211 20.641 5.945 1 98.81 212 PHE A N 1
ATOM 1627 C CA . PHE A 1 212 ? -13.18 21.391 6.738 1 98.81 212 PHE A CA 1
ATOM 1628 C C . PHE A 1 212 ? -13.953 22.375 5.871 1 98.81 212 PHE A C 1
ATOM 1630 O O . PHE A 1 212 ? -13.414 22.906 4.898 1 98.81 212 PHE A O 1
ATOM 1637 N N . ILE A 1 213 ? -15.18 22.656 6.309 1 98.69 213 ILE A N 1
ATOM 1638 C CA . ILE A 1 213 ? -15.945 23.766 5.738 1 98.69 213 ILE A CA 1
ATOM 1639 C C . ILE A 1 213 ? -16.562 24.594 6.859 1 98.69 213 ILE A C 1
ATOM 1641 O O . ILE A 1 213 ? -16.656 24.141 8 1 98.69 213 ILE A O 1
ATOM 1645 N N . VAL A 1 214 ? -16.812 25.828 6.523 1 98.5 214 VAL A N 1
ATOM 1646 C CA . VAL A 1 214 ? -17.594 26.703 7.391 1 98.5 214 VAL A CA 1
ATOM 1647 C C . VAL A 1 214 ? -18.953 26.969 6.758 1 98.5 214 VAL A C 1
ATOM 1649 O O . VAL A 1 214 ? -19.031 27.375 5.598 1 98.5 214 VAL A O 1
ATOM 1652 N N . ARG A 1 215 ? -19.969 26.703 7.512 1 96.75 215 ARG A N 1
ATOM 1653 C CA . ARG A 1 215 ? -21.344 26.953 7.062 1 96.75 215 ARG A CA 1
ATOM 1654 C C . ARG A 1 215 ? -22.141 27.672 8.133 1 96.75 215 ARG A C 1
ATOM 1656 O O . ARG A 1 215 ? -22.344 27.156 9.234 1 96.75 215 ARG A O 1
ATOM 1663 N N . ARG A 1 216 ? -22.578 28.906 7.809 1 94.94 216 ARG A N 1
ATOM 1664 C CA . ARG A 1 216 ? -23.406 29.703 8.703 1 94.94 216 ARG A CA 1
ATOM 1665 C C . ARG A 1 216 ? -22.75 29.875 10.062 1 94.94 216 ARG A C 1
ATOM 1667 O O . ARG A 1 216 ? -23.375 29.656 11.102 1 94.94 216 ARG A O 1
ATOM 1674 N N . GLY A 1 217 ? -21.516 30.031 10.016 1 95.5 217 GLY A N 1
ATOM 1675 C CA . GLY A 1 217 ? -20.75 30.344 11.219 1 95.5 217 GLY A CA 1
ATOM 1676 C C . GLY A 1 217 ? -20.328 29.109 11.984 1 95.5 217 GLY A C 1
ATOM 1677 O O . GLY A 1 217 ? -19.641 29.203 13.008 1 95.5 217 GLY A O 1
ATOM 1678 N N . GLU A 1 218 ? -20.719 27.938 11.492 1 98.12 218 GLU A N 1
ATOM 1679 C CA . GLU A 1 218 ? -20.344 26.672 12.133 1 98.12 218 GLU A CA 1
ATOM 1680 C C . GLU A 1 218 ? -19.172 26.016 11.398 1 98.12 218 GLU A C 1
ATOM 1682 O O . GLU A 1 218 ? -19.078 26.109 10.172 1 98.12 218 GLU A O 1
ATOM 1687 N N . LEU A 1 219 ? -18.344 25.312 12.188 1 98.81 219 LEU A N 1
ATOM 1688 C CA . LEU A 1 219 ? -17.234 24.547 11.625 1 98.81 219 LEU A CA 1
ATOM 1689 C C . LEU A 1 219 ? -17.641 23.094 11.43 1 98.81 219 LEU A C 1
ATOM 1691 O O . LEU A 1 219 ? -17.984 22.406 12.383 1 98.81 219 LEU A O 1
ATOM 1695 N N . TRP A 1 220 ? -17.578 22.625 10.148 1 98.81 220 TRP A N 1
ATOM 1696 C CA . TRP A 1 220 ? -17.953 21.25 9.836 1 98.81 220 TRP A CA 1
ATOM 1697 C C . TRP A 1 220 ? -16.75 20.453 9.359 1 98.81 220 TRP A C 1
ATOM 1699 O O . TRP A 1 220 ? -15.883 20.984 8.656 1 98.81 220 TRP A O 1
ATOM 1709 N N . THR A 1 221 ? -16.688 19.219 9.727 1 98.75 221 THR A N 1
ATOM 1710 C CA . THR A 1 221 ? -15.781 18.219 9.141 1 98.75 221 THR A CA 1
ATOM 1711 C C . THR A 1 221 ? -16.406 16.828 9.172 1 98.75 221 THR A C 1
ATOM 1713 O O . THR A 1 221 ? -17.453 16.641 9.781 1 98.75 221 THR A O 1
ATOM 1716 N N . SER A 1 222 ? -15.836 15.922 8.453 1 98 222 SER A N 1
ATOM 1717 C CA . SER A 1 222 ? -16.422 14.602 8.297 1 98 222 SER A CA 1
ATOM 1718 C C . SER A 1 222 ? -16.516 13.875 9.641 1 98 222 SER A C 1
ATOM 1720 O O . SER A 1 222 ? -15.883 14.281 10.617 1 98 222 SER A O 1
ATOM 1722 N N . SER A 1 223 ? -17.281 12.797 9.703 1 95.94 223 SER A N 1
ATOM 1723 C CA . SER A 1 223 ? -17.578 12.039 10.914 1 95.94 223 SER A CA 1
ATOM 1724 C C . SER A 1 223 ? -16.328 11.391 11.484 1 95.94 223 SER A C 1
ATOM 1726 O O . SER A 1 223 ? -16.297 11 12.656 1 95.94 223 SER A O 1
ATOM 1728 N N . GLY A 1 224 ? -15.328 11.203 10.68 1 95.69 224 GLY A N 1
ATOM 1729 C CA . GLY A 1 224 ? -14.117 10.539 11.109 1 95.69 224 GLY A CA 1
ATOM 1730 C C . GLY A 1 224 ? -14.109 9.055 10.812 1 95.69 224 GLY A C 1
ATOM 1731 O O . GLY A 1 224 ? -13.102 8.375 11.031 1 95.69 224 GLY A O 1
ATOM 1732 N N . ARG A 1 225 ? -15.125 8.523 10.211 1 95.69 225 ARG A N 1
ATOM 1733 C CA . ARG A 1 225 ? -15.266 7.086 10 1 95.69 225 ARG A CA 1
ATOM 1734 C C . ARG A 1 225 ? -14.438 6.629 8.805 1 95.69 225 ARG A C 1
ATOM 1736 O O . ARG A 1 225 ? -13.992 5.48 8.75 1 95.69 225 ARG A O 1
ATOM 1743 N N . TYR A 1 226 ? -14.234 7.523 7.812 1 96.81 226 TYR A N 1
ATOM 1744 C CA . TYR A 1 226 ? -13.602 7.137 6.555 1 96.81 226 TYR A CA 1
ATOM 1745 C C . TYR A 1 226 ? -12.5 8.125 6.18 1 96.81 226 TYR A C 1
ATOM 1747 O O . TYR A 1 226 ? -12.305 8.422 5 1 96.81 226 TYR A O 1
ATOM 1755 N N . CYS A 1 227 ? -11.844 8.734 7.152 1 95.69 227 CYS A N 1
ATOM 1756 C CA . CYS A 1 227 ? -10.766 9.68 6.891 1 95.69 227 CYS A CA 1
ATOM 1757 C C . CYS A 1 227 ? -9.578 9.422 7.812 1 95.69 227 CYS A C 1
ATOM 1759 O O . CYS A 1 227 ? -9.648 8.57 8.703 1 95.69 227 CYS A O 1
ATOM 1761 N N . PHE A 1 228 ? -8.5 10.094 7.543 1 94.44 228 PHE A N 1
ATOM 1762 C CA . PHE A 1 228 ? -7.305 10.008 8.375 1 94.44 228 PHE A CA 1
ATOM 1763 C C . PHE A 1 228 ? -7.605 10.477 9.797 1 94.44 228 PHE A C 1
ATOM 1765 O O . PHE A 1 228 ? -8.375 11.422 9.992 1 94.44 228 PHE A O 1
ATOM 1772 N N . ASN A 1 229 ? -7.016 9.75 10.68 1 95.25 229 ASN A N 1
ATOM 1773 C CA . ASN A 1 229 ? -7.086 10.227 12.055 1 95.25 229 ASN A CA 1
ATOM 1774 C C . ASN A 1 229 ? -6.039 11.305 12.328 1 95.25 229 ASN A C 1
ATOM 1776 O O . ASN A 1 229 ? -5.117 11.094 13.125 1 95.25 229 ASN A O 1
ATOM 1780 N N . GLY A 1 230 ? -6.301 12.5 11.75 1 97.06 230 GLY A N 1
ATOM 1781 C CA . GLY A 1 230 ? -5.328 13.578 11.82 1 97.06 230 GLY A CA 1
ATOM 1782 C C . GLY A 1 230 ? -5.215 14.188 13.203 1 97.06 230 GLY A C 1
ATOM 1783 O O . GLY A 1 230 ? -6.227 14.539 13.82 1 97.06 230 GLY A O 1
ATOM 1784 N N . ILE A 1 231 ? -4.039 14.398 13.609 1 97.62 231 ILE A N 1
ATOM 1785 C CA . ILE A 1 231 ? -3.785 15.008 14.906 1 97.62 231 ILE A CA 1
ATOM 1786 C C . ILE A 1 231 ? -4.043 16.516 14.828 1 97.62 231 ILE A C 1
ATOM 1788 O O . ILE A 1 231 ? -4.633 17.094 15.742 1 97.62 231 ILE A O 1
ATOM 1792 N N . THR A 1 232 ? -3.635 17.141 13.758 1 97.19 232 THR A N 1
ATOM 1793 C CA . THR A 1 232 ? -3.953 18.547 13.531 1 97.19 232 THR A CA 1
ATOM 1794 C C . THR A 1 232 ? -5.461 18.766 13.469 1 97.19 232 THR A C 1
ATOM 1796 O O . THR A 1 232 ? -5.98 19.734 14.023 1 97.19 232 THR A O 1
ATOM 1799 N N . ARG A 1 233 ? -6.164 17.906 12.773 1 97.88 233 ARG A N 1
ATOM 1800 C CA . ARG A 1 233 ? -7.625 17.953 12.734 1 97.88 233 ARG A CA 1
ATOM 1801 C C . ARG A 1 233 ? -8.203 17.984 14.148 1 97.88 233 ARG A C 1
ATOM 1803 O O . ARG A 1 233 ? -9.031 18.844 14.461 1 97.88 233 ARG A O 1
ATOM 1810 N N . GLN A 1 234 ? -7.742 17.031 14.953 1 98 234 GLN A N 1
ATOM 1811 C CA . GLN A 1 234 ? -8.258 16.969 16.312 1 98 234 GLN A CA 1
ATOM 1812 C C . GLN A 1 234 ? -7.906 18.234 17.109 1 98 234 GLN A C 1
ATOM 1814 O O . GLN A 1 234 ? -8.727 18.75 17.859 1 98 234 GLN A O 1
ATOM 1819 N N . THR A 1 235 ? -6.742 18.719 16.969 1 97.75 235 THR A N 1
ATOM 1820 C CA . THR A 1 235 ? -6.316 19.938 17.641 1 97.75 235 THR A CA 1
ATOM 1821 C C . THR A 1 235 ? -7.234 21.094 17.281 1 97.75 235 THR A C 1
ATOM 1823 O O . THR A 1 235 ? -7.66 21.859 18.156 1 97.75 235 THR A O 1
ATOM 1826 N N . LEU A 1 236 ? -7.551 21.25 16.031 1 98.12 236 LEU A N 1
ATOM 1827 C CA . LEU A 1 236 ? -8.391 22.344 15.562 1 98.12 236 LEU A CA 1
ATOM 1828 C C . LEU A 1 236 ? -9.812 22.219 16.125 1 98.12 236 LEU A C 1
ATOM 1830 O O . LEU A 1 236 ? -10.43 23.219 16.484 1 98.12 236 LEU A O 1
ATOM 1834 N N . ILE A 1 237 ? -10.336 21.016 16.109 1 98.5 237 ILE A N 1
ATOM 1835 C CA . ILE A 1 237 ? -11.648 20.75 16.688 1 98.5 237 ILE A CA 1
ATOM 1836 C C . ILE A 1 237 ? -11.648 21.188 18.156 1 98.5 237 ILE A C 1
ATOM 1838 O O . ILE A 1 237 ? -12.555 21.906 18.594 1 98.5 237 ILE A O 1
ATOM 1842 N N . ASP A 1 238 ? -10.641 20.828 18.891 1 98.25 238 ASP A N 1
ATOM 1843 C CA . ASP A 1 238 ? -10.531 21.172 20.312 1 98.25 238 ASP A CA 1
ATOM 1844 C C . ASP A 1 238 ? -10.43 22.688 20.5 1 98.25 238 ASP A C 1
ATOM 1846 O O . ASP A 1 238 ? -11.086 23.234 21.391 1 98.25 238 ASP A O 1
ATOM 1850 N N . LEU A 1 239 ? -9.594 23.312 19.734 1 98.06 239 LEU A N 1
ATOM 1851 C CA . LEU A 1 239 ? -9.43 24.75 19.812 1 98.06 239 LEU A CA 1
ATOM 1852 C C . LEU A 1 239 ? -10.742 25.469 19.531 1 98.06 239 LEU A C 1
ATOM 1854 O O . LEU A 1 239 ? -11.094 26.438 20.203 1 98.06 239 LEU A O 1
ATOM 1858 N N . ALA A 1 240 ? -11.414 25.031 18.484 1 98.5 240 ALA A N 1
ATOM 1859 C CA . ALA A 1 240 ? -12.703 25.625 18.125 1 98.5 240 ALA A CA 1
ATOM 1860 C C . ALA A 1 240 ? -13.695 25.516 19.281 1 98.5 240 ALA A C 1
ATOM 1862 O O . ALA A 1 240 ? -14.328 26.516 19.656 1 98.5 240 ALA A O 1
ATOM 1863 N N . HIS A 1 241 ? -13.789 24.328 19.844 1 97.94 241 HIS A N 1
ATOM 1864 C CA . HIS A 1 241 ? -14.672 24.109 20.984 1 97.94 241 HIS A CA 1
ATOM 1865 C C . HIS A 1 241 ? -14.289 25.016 22.156 1 97.94 241 HIS A C 1
ATOM 1867 O O . HIS A 1 241 ? -15.156 25.641 22.766 1 97.94 241 HIS A O 1
ATOM 1873 N N . ALA A 1 242 ? -13.094 25.062 22.453 1 97.81 242 ALA A N 1
ATOM 1874 C CA . ALA A 1 242 ? -12.594 25.828 23.594 1 97.81 242 ALA A CA 1
ATOM 1875 C C . ALA A 1 242 ? -12.898 27.312 23.438 1 97.81 242 ALA A C 1
ATOM 1877 O O . ALA A 1 242 ? -13.031 28.031 24.438 1 97.81 242 ALA A O 1
ATOM 1878 N N . ASN A 1 243 ? -13.031 27.75 22.234 1 97.81 243 ASN A N 1
ATOM 1879 C CA . ASN A 1 243 ? -13.258 29.172 21.984 1 97.81 243 ASN A CA 1
ATOM 1880 C C . ASN A 1 243 ? -14.711 29.438 21.609 1 97.81 243 ASN A C 1
ATOM 1882 O O . ASN A 1 243 ? -15.023 30.5 21.062 1 97.81 243 ASN A O 1
ATOM 1886 N N . GLY A 1 244 ? -15.539 28.469 21.734 1 97.69 244 GLY A N 1
ATOM 1887 C CA . GLY A 1 244 ? -16.984 28.688 21.641 1 97.69 244 GLY A CA 1
ATOM 1888 C C . GLY A 1 244 ? -17.516 28.547 20.234 1 97.69 244 GLY A C 1
ATOM 1889 O O . GLY A 1 244 ? -18.672 28.906 19.969 1 97.69 244 GLY A O 1
ATOM 1890 N N . LEU A 1 245 ? -16.719 28.172 19.312 1 98.19 245 LEU A N 1
ATOM 1891 C CA . LEU A 1 245 ? -17.172 27.922 17.953 1 98.19 245 LEU A CA 1
ATOM 1892 C C . LEU A 1 245 ? -17.922 26.594 17.859 1 98.19 245 LEU A C 1
ATOM 1894 O O . LEU A 1 245 ? -17.438 25.578 18.375 1 98.19 245 LEU A O 1
ATOM 1898 N N . THR A 1 246 ? -19.109 26.594 17.297 1 98.31 246 THR A N 1
ATOM 1899 C CA . THR A 1 246 ? -19.844 25.344 17.109 1 98.31 246 THR A CA 1
ATOM 1900 C C . THR A 1 246 ? -19.141 24.453 16.078 1 98.31 246 THR A C 1
ATOM 1902 O O . THR A 1 246 ? -18.875 24.891 14.961 1 98.31 246 THR A O 1
ATOM 1905 N N . VAL A 1 247 ? -18.828 23.234 16.5 1 98.56 247 VAL A N 1
ATOM 1906 C CA . VAL A 1 247 ? -18.188 22.266 15.625 1 98.56 247 VAL A CA 1
ATOM 1907 C C . VAL A 1 247 ? -19.125 21.078 15.391 1 98.56 247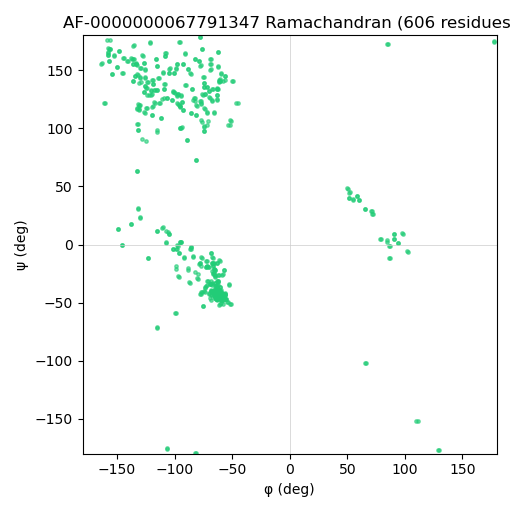 VAL A C 1
ATOM 1909 O O . VAL A 1 247 ? -19.719 20.562 16.328 1 98.56 247 VAL A O 1
ATOM 1912 N N . LYS A 1 248 ? -19.281 20.672 14.156 1 98.44 248 LYS A N 1
ATOM 1913 C CA . LYS A 1 248 ? -20.062 19.484 13.781 1 98.44 248 LYS A CA 1
ATOM 1914 C C . LYS A 1 248 ? -19.188 18.453 13.062 1 98.44 248 LYS A C 1
ATOM 1916 O O . LYS A 1 248 ? -18.688 18.719 11.961 1 98.44 248 LYS A O 1
ATOM 1921 N N . THR A 1 249 ? -18.922 17.328 13.672 1 98.31 249 THR A N 1
ATOM 1922 C CA . THR A 1 249 ? -18.328 16.156 13.039 1 98.31 249 THR A CA 1
ATOM 1923 C C . THR A 1 249 ? -19.406 15.203 12.555 1 98.31 249 THR A C 1
ATOM 1925 O O . THR A 1 249 ? -19.984 14.453 13.352 1 98.31 249 THR A O 1
ATOM 1928 N N . GLN A 1 250 ? -19.672 15.258 11.242 1 98.12 250 GLN A N 1
ATOM 1929 C CA . GLN A 1 250 ? -20.875 14.609 10.727 1 98.12 250 GLN A CA 1
ATOM 1930 C C . GLN A 1 250 ? -20.719 14.273 9.25 1 98.12 250 GLN A C 1
ATOM 1932 O O . GLN A 1 250 ? -19.766 14.695 8.602 1 98.12 250 GLN A O 1
ATOM 1937 N N . ASP A 1 251 ? -21.703 13.453 8.836 1 98.38 251 ASP A N 1
ATOM 1938 C CA . ASP A 1 251 ? -21.844 13.273 7.395 1 98.38 251 ASP A CA 1
ATOM 1939 C C . ASP A 1 251 ? -22.453 14.508 6.742 1 98.38 251 ASP A C 1
ATOM 1941 O O . ASP A 1 251 ? -23.422 15.07 7.262 1 98.38 251 ASP A O 1
ATOM 1945 N N . PHE A 1 252 ? -21.859 15.008 5.73 1 98.62 252 PHE A N 1
ATOM 1946 C CA . PHE A 1 252 ? -22.453 16.062 4.914 1 98.62 252 PHE A CA 1
ATOM 1947 C C . PHE A 1 252 ? -22.156 15.836 3.438 1 98.62 252 PHE A C 1
ATOM 1949 O O . PHE A 1 252 ? -21.234 15.102 3.088 1 98.62 252 PHE A O 1
ATOM 1956 N N . THR A 1 253 ? -22.938 16.391 2.568 1 98.56 253 THR A N 1
ATOM 1957 C CA . THR A 1 253 ? -22.922 16.062 1.145 1 98.56 253 THR A CA 1
ATOM 1958 C C . THR A 1 253 ? -21.953 16.984 0.396 1 98.56 253 THR A C 1
ATOM 1960 O O . THR A 1 253 ? -21.531 18.016 0.922 1 98.56 253 THR A O 1
ATOM 1963 N N . LEU A 1 254 ? -21.688 16.516 -0.781 1 98.44 254 LEU A N 1
ATOM 1964 C CA . LEU A 1 254 ? -20.891 17.359 -1.672 1 98.44 254 LEU A CA 1
ATOM 1965 C C . LEU A 1 254 ? -21.594 18.672 -1.956 1 98.44 254 LEU A C 1
ATOM 1967 O O . LEU A 1 254 ? -20.953 19.719 -2.061 1 98.44 254 LEU A O 1
ATOM 1971 N N . ALA A 1 255 ? -22.844 18.641 -2.068 1 98.19 255 ALA A N 1
ATOM 1972 C CA . ALA A 1 255 ? -23.625 19.859 -2.287 1 98.19 255 ALA A CA 1
ATOM 1973 C C . ALA A 1 255 ? -23.422 20.844 -1.144 1 98.19 255 ALA A C 1
ATOM 1975 O O . ALA A 1 255 ? -23.297 22.047 -1.373 1 98.19 255 ALA A O 1
ATOM 1976 N N . GLU A 1 256 ? -23.438 20.359 0.046 1 98.19 256 GLU A N 1
ATOM 1977 C CA . GLU A 1 256 ? -23.203 21.188 1.218 1 98.19 256 GLU A CA 1
ATOM 1978 C C . GLU A 1 256 ? -21.797 21.75 1.224 1 98.19 256 GLU A C 1
ATOM 1980 O O . GLU A 1 256 ? -21.578 22.906 1.606 1 98.19 256 GLU A O 1
ATOM 1985 N N . ALA A 1 257 ? -20.875 21.031 0.776 1 98.56 257 ALA A N 1
ATOM 1986 C CA . ALA A 1 257 ? -19.484 21.5 0.696 1 98.56 257 ALA A CA 1
ATOM 1987 C C . ALA A 1 257 ? -19.328 22.578 -0.369 1 98.56 257 ALA A C 1
ATOM 1989 O O . ALA A 1 257 ? -18.672 23.594 -0.142 1 98.56 257 ALA A O 1
ATOM 1990 N N . LEU A 1 258 ? -19.969 22.375 -1.495 1 97.69 258 LEU A N 1
ATOM 1991 C CA . LEU A 1 258 ? -19.844 23.281 -2.627 1 97.69 258 LEU A CA 1
ATOM 1992 C C . LEU A 1 258 ? -20.469 24.641 -2.303 1 97.69 258 LEU A C 1
ATOM 1994 O O . LEU A 1 258 ? -20.078 25.656 -2.875 1 97.69 258 LEU A O 1
ATOM 1998 N N . THR A 1 259 ? -21.375 24.688 -1.358 1 96.62 259 THR A N 1
ATOM 1999 C CA . THR A 1 259 ? -22.078 25.922 -1.059 1 96.62 259 THR A CA 1
ATOM 2000 C C . THR A 1 259 ? -21.656 26.469 0.3 1 96.62 259 THR A C 1
ATOM 2002 O O . THR A 1 259 ? -22.359 27.297 0.883 1 96.62 259 THR A O 1
ATOM 2005 N N . ALA A 1 260 ? -20.594 25.969 0.82 1 97.81 260 ALA A N 1
ATOM 2006 C CA . ALA A 1 260 ? -20.062 26.453 2.096 1 97.81 260 ALA A CA 1
ATOM 2007 C C . ALA A 1 260 ? -19.516 27.875 1.966 1 97.81 260 ALA A C 1
ATOM 2009 O O . ALA A 1 260 ? -19.203 28.312 0.863 1 97.81 260 ALA A O 1
ATOM 2010 N N . ASP A 1 261 ? -19.406 28.562 3.096 1 97.5 261 ASP A N 1
ATOM 2011 C CA . ASP A 1 261 ? -18.875 29.922 3.131 1 97.5 261 ASP A CA 1
ATOM 2012 C C . ASP A 1 261 ? -17.344 29.922 3.025 1 97.5 261 ASP A C 1
ATOM 2014 O O . ASP A 1 261 ? -16.766 30.812 2.404 1 97.5 261 ASP A O 1
ATOM 2018 N N . GLU A 1 262 ? -16.703 29.062 3.684 1 98 262 GLU A N 1
ATOM 2019 C CA . GLU A 1 262 ? -15.258 28.859 3.68 1 98 262 GLU A CA 1
ATOM 2020 C C . GLU A 1 262 ? -14.906 27.375 3.609 1 98 262 GLU A C 1
ATOM 2022 O O . GLU A 1 262 ? -15.727 26.531 3.955 1 98 262 GLU A O 1
ATOM 2027 N N . ALA A 1 263 ? -13.734 27.094 3.109 1 98.31 263 ALA A N 1
ATOM 2028 C CA . ALA A 1 263 ? -13.195 25.734 3.123 1 98.31 263 ALA A CA 1
ATOM 2029 C C . ALA A 1 263 ? -11.68 25.75 3.314 1 98.31 263 ALA A C 1
ATOM 2031 O O . ALA A 1 263 ? -11 26.672 2.859 1 98.31 263 ALA A O 1
ATOM 2032 N N . PHE A 1 264 ? -11.188 24.734 3.965 1 97.88 264 PHE A N 1
ATOM 2033 C CA . PHE A 1 264 ? -9.742 24.594 4.129 1 97.88 264 PHE A CA 1
ATOM 2034 C C . PHE A 1 264 ? -9.359 23.156 4.418 1 97.88 264 PHE A C 1
ATOM 2036 O O . PHE A 1 264 ? -10.219 22.328 4.73 1 97.88 264 PHE A O 1
ATOM 2043 N N . VAL A 1 265 ? -8.078 22.828 4.246 1 97.62 265 VAL A N 1
ATOM 2044 C CA . VAL A 1 265 ? -7.531 21.516 4.574 1 97.62 265 VAL A CA 1
ATOM 2045 C C . VAL A 1 265 ? -6.504 21.656 5.695 1 97.62 265 VAL A C 1
ATOM 2047 O O . VAL A 1 265 ? -6 22.75 5.957 1 97.62 265 VAL A O 1
ATOM 2050 N N . THR A 1 266 ? -6.281 20.5 6.352 1 97.12 266 THR A N 1
ATOM 2051 C CA . THR A 1 266 ? -5.32 20.531 7.449 1 97.12 266 THR A CA 1
ATOM 2052 C C . THR A 1 266 ? -4.32 19.375 7.336 1 97.12 266 THR A C 1
ATOM 2054 O O . THR A 1 266 ? -4.668 18.297 6.871 1 97.12 266 THR A O 1
ATOM 2057 N N . GLY A 1 267 ? -3.098 19.609 7.746 1 93.5 267 GLY A N 1
ATOM 2058 C CA . GLY A 1 267 ? -2 18.672 7.84 1 93.5 267 GLY A CA 1
ATOM 2059 C C . GLY A 1 267 ? -0.919 19.094 8.812 1 93.5 267 GLY A C 1
ATOM 2060 O O . GLY A 1 267 ? -0.864 20.266 9.203 1 93.5 267 GLY A O 1
ATOM 2061 N N . THR A 1 268 ? -0.124 18.188 9.125 1 90.69 268 THR A N 1
ATOM 2062 C CA . THR A 1 268 ? 0.895 18.406 10.141 1 90.69 268 THR A CA 1
ATOM 2063 C C . THR A 1 268 ? 1.859 19.516 9.703 1 90.69 268 THR A C 1
ATOM 2065 O O . THR A 1 268 ? 2.213 20.391 10.492 1 90.69 268 THR A O 1
ATOM 2068 N N . LEU A 1 269 ? 2.229 19.547 8.508 1 85.31 269 LEU A N 1
ATOM 2069 C CA . LEU A 1 269 ? 3.227 20.5 8.031 1 85.31 269 LEU A CA 1
ATOM 2070 C C . LEU A 1 269 ? 2.627 21.906 7.895 1 85.31 269 LEU A C 1
ATOM 2072 O O . LEU A 1 269 ? 3.049 22.828 8.578 1 85.31 269 LEU A O 1
ATOM 2076 N N . ALA A 1 270 ? 1.526 22.016 7.18 1 84.38 270 ALA A N 1
ATOM 2077 C CA . ALA A 1 270 ? 1.008 23.328 6.797 1 84.38 270 ALA A CA 1
ATOM 2078 C C . ALA A 1 270 ? -0.001 23.844 7.82 1 84.38 270 ALA A C 1
ATOM 2080 O O . ALA A 1 270 ? -0.334 25.031 7.832 1 84.38 270 ALA A O 1
ATOM 2081 N N . GLY A 1 271 ? -0.422 22.984 8.734 1 92.56 271 GLY A N 1
ATOM 2082 C CA . GLY A 1 271 ? -1.518 23.391 9.602 1 92.56 271 GLY A CA 1
ATOM 2083 C C . GLY A 1 271 ? -2.822 23.594 8.859 1 92.56 271 GLY A C 1
ATOM 2084 O O . GLY A 1 271 ? -3.502 22.625 8.508 1 92.56 271 GLY A O 1
ATOM 2085 N N . ILE A 1 272 ? -3.145 24.891 8.617 1 95.81 272 ILE A N 1
ATOM 2086 C CA . ILE A 1 272 ? -4.379 25.219 7.914 1 95.81 272 ILE A CA 1
ATOM 2087 C C . ILE A 1 272 ? -4.047 25.828 6.551 1 95.81 272 ILE A C 1
ATOM 2089 O O . ILE A 1 272 ? -3.305 26.797 6.461 1 95.81 272 ILE A O 1
ATOM 2093 N N . THR A 1 273 ? -4.527 25.234 5.48 1 95.31 273 THR A N 1
ATOM 2094 C CA . THR A 1 273 ? -4.41 25.781 4.137 1 95.31 273 THR A CA 1
ATOM 2095 C C . THR A 1 273 ? -5.789 26.031 3.535 1 95.31 273 THR A C 1
ATOM 2097 O O . THR A 1 273 ? -6.578 25.109 3.357 1 95.31 273 THR A O 1
ATOM 2100 N N . PRO A 1 274 ? -6.074 27.266 3.221 1 96.25 274 PRO A N 1
ATOM 2101 C CA . PRO A 1 274 ? -7.383 27.562 2.641 1 96.25 274 PRO A CA 1
ATOM 2102 C C . PRO A 1 274 ? -7.605 26.875 1.296 1 96.25 274 PRO A C 1
ATOM 2104 O O . PRO A 1 274 ? -6.641 26.562 0.598 1 96.25 274 PRO A O 1
ATOM 2107 N N . VAL A 1 275 ? -8.852 26.625 0.971 1 97.12 275 VAL A N 1
ATOM 2108 C CA . VAL A 1 275 ? -9.266 26.141 -0.342 1 97.12 275 VAL A CA 1
ATOM 2109 C C . VAL A 1 275 ? -9.859 27.297 -1.155 1 97.12 275 VAL A C 1
ATOM 2111 O O . VAL A 1 275 ? -10.773 27.984 -0.697 1 97.12 275 VAL A O 1
ATOM 2114 N N . LYS A 1 276 ? -9.312 27.484 -2.27 1 95.25 276 LYS A N 1
ATOM 2115 C CA . LYS A 1 276 ? -9.766 28.594 -3.098 1 95.25 276 LYS A CA 1
ATOM 2116 C C . LYS A 1 276 ? -10.938 28.172 -3.982 1 95.25 276 LYS A C 1
ATOM 2118 O O . LYS A 1 276 ? -11.789 29 -4.328 1 95.25 276 LYS A O 1
ATOM 2123 N N . ALA A 1 277 ? -10.938 26.922 -4.383 1 97.12 277 ALA A N 1
ATOM 2124 C CA . ALA A 1 277 ? -12.031 26.422 -5.219 1 97.12 277 ALA A CA 1
ATOM 2125 C C . ALA A 1 277 ? -12.203 24.906 -5.07 1 97.12 277 ALA A C 1
ATOM 2127 O O . ALA A 1 277 ? -11.227 24.188 -4.84 1 97.12 277 ALA A O 1
ATOM 2128 N N . LEU A 1 278 ? -13.422 24.516 -5.172 1 98.31 278 LEU A N 1
ATOM 2129 C CA . LEU A 1 278 ? -13.789 23.109 -5.211 1 98.31 278 LEU A CA 1
ATOM 2130 C C . LEU A 1 278 ? -14.609 22.797 -6.457 1 98.31 278 LEU A C 1
ATOM 2132 O O . LEU A 1 278 ? -15.719 23.312 -6.625 1 98.31 278 LEU A O 1
ATOM 2136 N N . ASP A 1 279 ? -14.055 21.922 -7.297 1 98.12 279 ASP A N 1
ATOM 2137 C CA . ASP A 1 279 ? -14.719 21.531 -8.531 1 98.12 279 ASP A CA 1
ATOM 2138 C C . ASP A 1 279 ? -15.148 22.75 -9.344 1 98.12 279 ASP A C 1
ATOM 2140 O O . ASP A 1 279 ? -16.266 22.797 -9.852 1 98.12 279 ASP A O 1
ATOM 2144 N N . GLY A 1 280 ? -14.297 23.719 -9.352 1 96.38 280 GLY A N 1
ATOM 2145 C CA . GLY A 1 280 ? -14.547 24.906 -10.148 1 96.38 280 GLY A CA 1
ATOM 2146 C C . GLY A 1 280 ? -15.367 25.953 -9.422 1 96.38 280 GLY A C 1
ATOM 2147 O O . GLY A 1 280 ? -15.492 27.094 -9.891 1 96.38 280 GLY A O 1
ATOM 2148 N N . HIS A 1 281 ? -15.953 25.656 -8.32 1 96.44 281 HIS A N 1
ATOM 2149 C CA . HIS A 1 281 ? -16.688 26.625 -7.508 1 96.44 281 HIS A CA 1
ATOM 2150 C C . HIS A 1 281 ? -15.758 27.406 -6.594 1 96.44 281 HIS A C 1
ATOM 2152 O O . HIS A 1 281 ? -15.109 26.828 -5.719 1 96.44 281 HIS A O 1
ATOM 2158 N N . PRO A 1 282 ? -15.758 28.656 -6.652 1 96.12 282 PRO A N 1
ATOM 2159 C CA . PRO A 1 282 ? -14.805 29.453 -5.875 1 96.12 282 PRO A CA 1
ATOM 2160 C C . PRO A 1 282 ? -15.289 29.734 -4.453 1 96.12 282 PRO A C 1
ATOM 2162 O O . PRO A 1 282 ? -16.5 29.828 -4.219 1 96.12 282 PRO A O 1
ATOM 2165 N N . PHE A 1 283 ? -14.375 29.797 -3.545 1 95.38 283 PHE A N 1
ATOM 2166 C CA . PHE A 1 283 ? -14.578 30.391 -2.225 1 95.38 283 PHE A CA 1
ATOM 2167 C C . PHE A 1 283 ? -13.938 31.766 -2.135 1 95.38 283 PHE A C 1
ATOM 2169 O O . PHE A 1 283 ? -12.977 32.062 -2.852 1 95.38 283 PHE A O 1
ATOM 2176 N N . SER A 1 284 ? -14.508 32.562 -1.304 1 88.19 284 SER A N 1
ATOM 2177 C CA . SER A 1 284 ? -13.961 33.906 -1.18 1 88.19 284 SER A CA 1
ATOM 2178 C C . SER A 1 284 ? -12.531 33.875 -0.661 1 88.19 284 SER A C 1
ATOM 2180 O O . SER A 1 284 ? -12.266 33.344 0.409 1 88.19 284 SER A O 1
ATOM 2182 N N . ALA A 1 285 ? -11.633 34.469 -1.379 1 79.88 285 ALA A N 1
ATOM 2183 C CA . ALA A 1 285 ? -10.227 34.531 -0.977 1 79.88 285 ALA A CA 1
ATOM 2184 C C . ALA A 1 285 ? -10 35.625 0.062 1 79.88 285 ALA A C 1
ATOM 2186 O O . ALA A 1 285 ? -9.055 35.562 0.85 1 79.88 285 ALA A O 1
ATOM 2187 N N . GLU A 1 286 ? -10.875 36.562 -0.002 1 82.88 286 GLU A N 1
ATOM 2188 C CA . GLU A 1 286 ? -10.664 37.75 0.808 1 82.88 286 GLU A CA 1
ATOM 2189 C C . GLU A 1 286 ? -11.469 37.719 2.104 1 82.88 286 GLU A C 1
ATOM 2191 O O . GLU A 1 286 ? -11.172 38.438 3.057 1 82.88 286 GLU A O 1
ATOM 2196 N N . HIS A 1 287 ? -12.383 36.938 2.096 1 87.94 287 HIS A N 1
ATO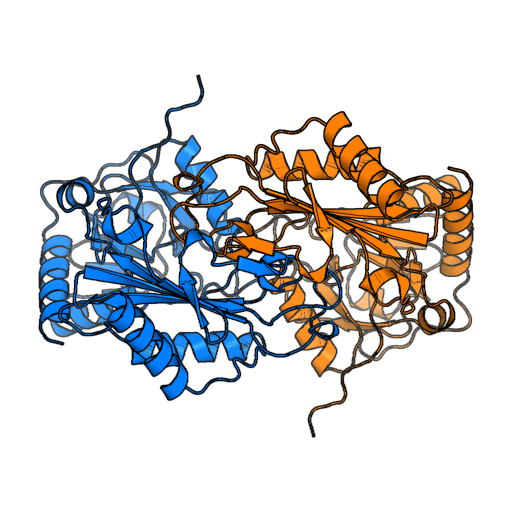M 2197 C CA . HIS A 1 287 ? -13.242 36.938 3.275 1 87.94 287 HIS A CA 1
ATOM 2198 C C . HIS A 1 287 ? -13.383 35.5 3.828 1 87.94 287 HIS A C 1
ATOM 2200 O O . HIS A 1 287 ? -14.312 34.781 3.471 1 87.94 287 HIS A O 1
ATOM 2206 N N . ARG A 1 288 ? -12.523 35.156 4.703 1 94.25 288 ARG A N 1
ATOM 2207 C CA . ARG A 1 288 ? -12.539 33.906 5.402 1 94.25 288 ARG A CA 1
ATOM 2208 C C . ARG A 1 288 ? -12.336 34.094 6.902 1 94.25 288 ARG A C 1
ATOM 2210 O O . ARG A 1 288 ? -11.375 33.562 7.477 1 94.25 288 ARG A O 1
ATOM 2217 N N . PRO A 1 289 ? -13.227 34.75 7.543 1 96 289 PRO A N 1
ATOM 2218 C CA . PRO A 1 289 ? -13.008 35.188 8.93 1 96 289 PRO A CA 1
ATOM 2219 C C . PRO A 1 289 ? -12.836 34 9.883 1 96 289 PRO A C 1
ATOM 2221 O O . PRO A 1 289 ? -12.016 34.062 10.805 1 96 289 PRO A O 1
ATOM 2224 N N . VAL A 1 290 ? -13.594 32.938 9.711 1 97.31 290 VAL A N 1
ATOM 2225 C CA . VAL A 1 290 ? -13.508 31.797 10.617 1 97.31 290 VAL A CA 1
ATOM 2226 C C . VAL A 1 290 ? -12.172 31.078 10.414 1 97.31 290 VAL A C 1
ATOM 2228 O O . VAL A 1 290 ? -11.492 30.734 11.383 1 97.31 290 VAL A O 1
ATOM 2231 N N . THR A 1 291 ? -11.781 30.828 9.172 1 96.75 291 THR A N 1
ATOM 2232 C CA . THR A 1 291 ? -10.508 30.188 8.859 1 96.75 291 THR A CA 1
ATOM 2233 C C . THR A 1 291 ? -9.344 31 9.438 1 96.75 291 THR A C 1
ATOM 2235 O O . THR A 1 291 ? -8.406 30.438 10 1 96.75 291 THR A O 1
ATOM 2238 N N . GLU A 1 292 ? -9.414 32.312 9.297 1 95.38 292 GLU A N 1
ATOM 2239 C CA . GLU A 1 292 ? -8.367 33.188 9.812 1 95.38 292 GLU A CA 1
ATOM 2240 C C . GLU A 1 292 ? -8.297 33.125 11.336 1 95.38 292 GLU A C 1
ATOM 2242 O O . GLU A 1 292 ? -7.207 33.094 11.906 1 95.38 292 GLU A O 1
ATOM 2247 N N . GLN A 1 293 ? -9.43 33.125 11.922 1 97.19 293 GLN A N 1
ATOM 2248 C CA . GLN A 1 293 ? -9.469 33.031 13.375 1 97.19 293 GLN A CA 1
ATOM 2249 C C . GLN A 1 293 ? -8.891 31.719 13.859 1 97.19 293 GLN A C 1
ATOM 2251 O O . GLN A 1 293 ? -8.117 31.672 14.82 1 97.19 293 GLN A O 1
ATOM 2256 N N . LEU A 1 294 ? -9.273 30.641 13.234 1 97.94 294 LEU A N 1
ATOM 2257 C CA . LEU A 1 294 ? -8.727 29.328 13.562 1 97.94 294 LEU A CA 1
ATOM 2258 C C . LEU A 1 294 ? -7.211 29.297 13.391 1 97.94 294 LEU A C 1
ATOM 2260 O O . LEU A 1 294 ? -6.5 28.703 14.195 1 97.94 294 LEU A O 1
ATOM 2264 N N . SER A 1 295 ? -6.754 29.906 12.328 1 95.81 295 SER A N 1
ATOM 2265 C CA . SER A 1 295 ? -5.32 29.984 12.078 1 95.81 295 SER A CA 1
ATOM 2266 C C . SER A 1 295 ? -4.602 30.703 13.227 1 95.81 295 SER A C 1
ATOM 2268 O O . SER A 1 295 ? -3.52 30.281 13.641 1 95.81 295 SER A O 1
ATOM 2270 N N . GLN A 1 296 ? -5.168 31.75 13.695 1 96.44 296 GLN A N 1
ATOM 2271 C CA . GLN A 1 296 ? -4.59 32.469 14.82 1 96.44 296 GLN A CA 1
ATOM 2272 C C . GLN A 1 296 ? -4.547 31.625 16.078 1 96.44 296 GLN A C 1
ATOM 2274 O O . GLN A 1 296 ? -3.537 31.594 16.781 1 96.44 296 GLN A O 1
ATOM 2279 N N . TRP A 1 297 ? -5.672 30.969 16.359 1 97.62 297 TRP A N 1
ATOM 2280 C CA . TRP A 1 297 ? -5.707 30.094 17.516 1 97.62 297 TRP A CA 1
ATOM 2281 C C . TRP A 1 297 ? -4.656 28.984 17.391 1 97.62 297 TRP A C 1
ATOM 2283 O O . TRP A 1 297 ? -3.998 28.641 18.375 1 97.62 297 TRP A O 1
ATOM 2293 N N . TYR A 1 298 ? -4.516 28.438 16.234 1 96.69 298 TYR A N 1
ATOM 2294 C CA . TYR A 1 298 ? -3.557 27.359 16 1 96.69 298 TYR A CA 1
ATOM 2295 C C . TYR A 1 298 ? -2.127 27.859 16.172 1 96.69 298 TYR A C 1
ATOM 2297 O O . TYR A 1 298 ? -1.283 27.172 16.75 1 96.69 298 TYR A O 1
ATOM 2305 N N . GLU A 1 299 ? -1.858 29.016 15.641 1 94.19 299 GLU A N 1
ATOM 2306 C CA . GLU A 1 299 ? -0.536 29.609 15.805 1 94.19 299 GLU A CA 1
ATOM 2307 C C . GLU A 1 299 ? -0.204 29.828 17.281 1 94.19 299 GLU A C 1
ATOM 2309 O O . GLU A 1 299 ? 0.93 29.594 17.703 1 94.19 299 GLU A O 1
ATOM 2314 N N . ALA A 1 300 ? -1.156 30.312 17.969 1 95.88 300 ALA A N 1
ATOM 2315 C CA . ALA A 1 300 ? -0.97 30.5 19.406 1 95.88 300 ALA A CA 1
ATOM 2316 C C . ALA A 1 300 ? -0.701 29.156 20.094 1 95.88 300 ALA A C 1
ATOM 2318 O O . ALA A 1 300 ? 0.146 29.062 20.984 1 95.88 300 ALA A O 1
ATOM 2319 N N . TYR A 1 301 ? -1.462 28.188 19.688 1 95.69 301 TYR A N 1
ATOM 2320 C CA . TYR A 1 301 ? -1.271 26.844 20.188 1 95.69 301 TYR A CA 1
ATOM 2321 C C . TYR A 1 301 ? 0.146 26.344 19.922 1 95.69 301 TYR A C 1
ATOM 2323 O O . TYR A 1 301 ? 0.797 25.797 20.812 1 95.69 301 TYR A O 1
ATOM 2331 N N . LEU A 1 302 ? 0.676 26.562 18.719 1 93.88 302 LEU A N 1
ATOM 2332 C CA . LEU A 1 302 ? 2.014 26.125 18.328 1 93.88 302 LEU A CA 1
ATOM 2333 C C . LEU A 1 302 ? 3.076 26.812 19.172 1 93.88 302 LEU A C 1
ATOM 2335 O O . LEU A 1 302 ? 4.086 26.203 19.531 1 93.88 302 LEU A O 1
ATOM 2339 N N . ASN A 1 303 ? 2.809 28.062 19.516 1 91.38 303 ASN A N 1
ATOM 2340 C CA . ASN A 1 303 ? 3.805 28.859 20.219 1 91.38 303 ASN A CA 1
ATOM 2341 C C . ASN A 1 303 ? 3.699 28.688 21.734 1 91.38 303 ASN A C 1
ATOM 2343 O O . ASN A 1 303 ? 4.605 29.078 22.469 1 91.38 303 ASN A O 1
ATOM 2347 N N . ALA A 1 304 ? 2.566 28.234 22.266 1 85.12 304 ALA A N 1
ATOM 2348 C CA . ALA A 1 304 ? 2.371 28.047 23.688 1 85.12 304 ALA A CA 1
ATOM 2349 C C . ALA A 1 304 ? 3.025 26.75 24.172 1 85.12 304 ALA A C 1
ATOM 2351 O O . ALA A 1 304 ? 3.305 26.594 25.359 1 85.12 304 ALA A O 1
ATOM 2352 N N . GLN A 1 305 ? 3.346 25.875 23.375 1 66.38 305 GLN A N 1
ATOM 2353 C CA . GLN A 1 305 ? 3.941 24.625 23.828 1 66.38 305 GLN A CA 1
ATOM 2354 C C . GLN A 1 305 ? 5.398 24.828 24.234 1 66.38 305 GLN A C 1
ATOM 2356 O O . GLN A 1 305 ? 6.07 25.734 23.734 1 66.38 305 GLN A O 1
ATOM 2361 N N . MET B 1 1 ? 0.673 -18.406 25.453 1 26.81 1 MET B N 1
ATOM 2362 C CA . MET B 1 1 ? 1.497 -19.172 24.531 1 26.81 1 MET B CA 1
ATOM 2363 C C . MET B 1 1 ? 1.269 -18.719 23.094 1 26.81 1 MET B C 1
ATOM 2365 O O . MET B 1 1 ? 0.127 -18.641 22.641 1 26.81 1 MET B O 1
ATOM 2369 N N . GLN B 1 2 ? 2.135 -17.922 22.516 1 36.62 2 GLN B N 1
ATOM 2370 C CA . GLN B 1 2 ? 1.907 -17.438 21.156 1 36.62 2 GLN B CA 1
ATOM 2371 C C . GLN B 1 2 ? 1.595 -18.594 20.219 1 36.62 2 GLN B C 1
ATOM 2373 O O . GLN B 1 2 ? 2.332 -19.594 20.172 1 36.62 2 GLN B O 1
ATOM 2378 N N . PRO B 1 3 ? 0.363 -18.781 19.781 1 43.06 3 PRO B N 1
ATOM 2379 C CA . PRO B 1 3 ? 0.041 -19.938 18.953 1 43.06 3 PRO B CA 1
ATOM 2380 C C . PRO B 1 3 ? 1.066 -20.188 17.844 1 43.06 3 PRO B C 1
ATOM 2382 O O . PRO B 1 3 ? 1.68 -19.234 17.344 1 43.06 3 PRO B O 1
ATOM 2385 N N . THR B 1 4 ? 1.65 -21.266 17.781 1 55.28 4 THR B N 1
ATOM 2386 C CA . THR B 1 4 ? 2.57 -21.656 16.719 1 55.28 4 THR B CA 1
ATOM 2387 C C . THR B 1 4 ? 1.923 -21.484 15.352 1 55.28 4 THR B C 1
ATOM 2389 O O . THR B 1 4 ? 0.875 -22.062 15.07 1 55.28 4 THR B O 1
ATOM 2392 N N . LEU B 1 5 ? 2.264 -20.453 14.664 1 63.09 5 LEU B N 1
ATOM 2393 C CA . LEU B 1 5 ? 1.734 -20.188 13.328 1 63.09 5 LEU B CA 1
ATOM 2394 C C . LEU B 1 5 ? 2 -21.359 12.391 1 63.09 5 LEU B C 1
ATOM 2396 O O . LEU B 1 5 ? 2.986 -22.078 12.562 1 63.09 5 LEU B O 1
ATOM 2400 N N . SER B 1 6 ? 1.048 -21.641 11.555 1 69.5 6 SER B N 1
ATOM 2401 C CA . SER B 1 6 ? 1.225 -22.688 10.539 1 69.5 6 SER B CA 1
ATOM 2402 C C . SER B 1 6 ? 2.521 -22.484 9.766 1 69.5 6 SER B C 1
ATOM 2404 O O . SER B 1 6 ? 2.934 -21.344 9.516 1 69.5 6 SER B O 1
ATOM 2406 N N . ASN B 1 7 ? 3.225 -23.531 9.453 1 69 7 ASN B N 1
ATOM 2407 C CA . ASN B 1 7 ? 4.484 -23.484 8.719 1 69 7 ASN B CA 1
ATOM 2408 C C . ASN B 1 7 ? 4.273 -23.688 7.227 1 69 7 ASN B C 1
ATOM 2410 O O . ASN B 1 7 ? 5.234 -23.703 6.453 1 69 7 ASN B O 1
ATOM 2414 N N . GLN B 1 8 ? 2.996 -23.828 6.875 1 75 8 GLN B N 1
ATOM 2415 C CA . GLN B 1 8 ? 2.742 -24.016 5.453 1 75 8 GLN B CA 1
ATOM 2416 C C . GLN B 1 8 ? 2.299 -22.719 4.785 1 75 8 GLN B C 1
ATOM 2418 O O . GLN B 1 8 ? 1.521 -21.953 5.359 1 75 8 GLN B O 1
ATOM 2423 N N . SER B 1 9 ? 2.977 -22.438 3.658 1 74 9 SER B N 1
ATOM 2424 C CA . SER B 1 9 ? 2.668 -21.234 2.885 1 74 9 SER B CA 1
ATOM 2425 C C . SER B 1 9 ? 2.457 -21.562 1.411 1 74 9 SER B C 1
ATOM 2427 O O . SER B 1 9 ? 3.141 -22.438 0.861 1 74 9 SER B O 1
ATOM 2429 N N . SER B 1 10 ? 1.501 -20.953 0.808 1 78.81 10 SER B N 1
ATOM 2430 C CA . SER B 1 10 ? 1.302 -21.094 -0.63 1 78.81 10 SER B CA 1
ATOM 2431 C C . SER B 1 10 ? 2.516 -20.594 -1.408 1 78.81 10 SER B C 1
ATOM 2433 O O . SER B 1 10 ? 2.652 -20.875 -2.602 1 78.81 10 SER B O 1
ATOM 2435 N N . GLN B 1 11 ? 3.35 -19.906 -0.729 1 70.38 11 GLN B N 1
ATOM 2436 C CA . GLN B 1 11 ? 4.543 -19.344 -1.356 1 70.38 11 GLN B CA 1
ATOM 2437 C C . GLN B 1 11 ? 5.797 -20.094 -0.92 1 70.38 11 GLN B C 1
ATOM 2439 O O . GLN B 1 11 ? 6.918 -19.641 -1.159 1 70.38 11 GLN B O 1
ATOM 2444 N N . ALA B 1 12 ? 5.641 -21.219 -0.28 1 72.06 12 ALA B N 1
ATOM 2445 C CA . ALA B 1 12 ? 6.777 -21.969 0.252 1 72.06 12 ALA B CA 1
ATOM 2446 C C . ALA B 1 12 ? 7.531 -22.688 -0.864 1 72.06 12 ALA B C 1
ATOM 2448 O O . ALA B 1 12 ? 6.934 -23.109 -1.858 1 72.06 12 ALA B O 1
ATOM 2449 N N . TYR B 1 13 ? 8.852 -22.75 -0.708 1 74.56 13 TYR B N 1
ATOM 2450 C CA . TYR B 1 13 ? 9.742 -23.438 -1.632 1 74.56 13 TYR B CA 1
ATOM 2451 C C . TYR B 1 13 ? 10.898 -24.094 -0.887 1 74.56 13 TYR B C 1
ATOM 2453 O O . TYR B 1 13 ? 11.156 -23.781 0.277 1 74.56 13 TYR B O 1
ATOM 2461 N N . LEU B 1 14 ? 11.484 -25.031 -1.556 1 80.31 14 LEU B N 1
ATOM 2462 C CA . LEU B 1 14 ? 12.664 -25.672 -0.965 1 80.31 14 LEU B CA 1
ATOM 2463 C C . LEU B 1 14 ? 13.844 -24.703 -0.947 1 80.31 14 LEU B C 1
ATOM 2465 O O . LEU B 1 14 ? 14.172 -24.094 -1.97 1 80.31 14 LEU B O 1
ATOM 2469 N N . GLN B 1 15 ? 14.453 -24.656 0.18 1 83.88 15 GLN B N 1
ATOM 2470 C CA . GLN B 1 15 ? 15.617 -23.781 0.287 1 83.88 15 GLN B CA 1
ATOM 2471 C C . GLN B 1 15 ? 16.734 -24.234 -0.642 1 83.88 15 GLN B C 1
ATOM 2473 O O . GLN B 1 15 ? 17 -25.438 -0.767 1 83.88 15 GLN B O 1
ATOM 2478 N N . ASP B 1 16 ? 17.281 -23.328 -1.332 1 92.38 16 ASP B N 1
ATOM 2479 C CA . ASP B 1 16 ? 18.406 -23.547 -2.248 1 92.38 16 ASP B CA 1
ATOM 2480 C C . ASP B 1 16 ? 19.562 -22.609 -1.933 1 92.38 16 ASP B C 1
ATOM 2482 O O . ASP B 1 16 ? 19.438 -21.391 -2.09 1 92.38 16 ASP B O 1
ATOM 2486 N N . PRO B 1 17 ? 20.656 -23.109 -1.496 1 93.5 17 PRO B N 1
ATOM 2487 C CA . PRO B 1 17 ? 21.781 -22.266 -1.092 1 93.5 17 PRO B CA 1
ATOM 2488 C C . PRO B 1 17 ? 22.281 -21.344 -2.217 1 93.5 17 PRO B C 1
ATOM 2490 O O . PRO B 1 17 ? 22.906 -20.328 -1.954 1 93.5 17 PRO B O 1
ATOM 2493 N N . ARG B 1 18 ? 22.062 -21.734 -3.502 1 95.12 18 ARG B N 1
ATOM 2494 C CA . ARG B 1 18 ? 22.469 -20.906 -4.625 1 95.12 18 ARG B CA 1
ATOM 2495 C C . ARG B 1 18 ? 21.828 -19.531 -4.539 1 95.12 18 ARG B C 1
ATOM 2497 O O . ARG B 1 18 ? 22.344 -18.562 -5.105 1 95.12 18 ARG B O 1
ATOM 2504 N N . ASN B 1 19 ? 20.719 -19.391 -3.816 1 97.19 19 ASN B N 1
ATOM 2505 C CA . ASN B 1 19 ? 19.984 -18.141 -3.695 1 97.19 19 ASN B CA 1
ATOM 2506 C C . ASN B 1 19 ? 20.719 -17.125 -2.814 1 97.19 19 ASN B C 1
ATOM 2508 O O . ASN B 1 19 ? 20.438 -15.93 -2.867 1 97.19 19 ASN B O 1
ATOM 2512 N N . ASN B 1 20 ? 21.656 -17.609 -1.977 1 95.94 20 ASN B N 1
ATOM 2513 C CA . ASN B 1 20 ? 22.391 -16.734 -1.061 1 95.94 20 ASN B CA 1
ATOM 2514 C C . ASN B 1 20 ? 23.312 -15.789 -1.811 1 95.94 20 ASN B C 1
ATOM 2516 O O . ASN B 1 20 ? 23.797 -14.805 -1.243 1 95.94 20 ASN B O 1
ATOM 2520 N N . ASP B 1 21 ? 23.562 -16.109 -3.102 1 97.19 21 ASP B N 1
ATOM 2521 C CA . ASP B 1 21 ? 24.578 -15.336 -3.816 1 97.19 21 ASP B CA 1
ATOM 2522 C C . ASP B 1 21 ? 24.031 -14.844 -5.156 1 97.19 21 ASP B C 1
ATOM 2524 O O . ASP B 1 21 ? 24.812 -14.547 -6.07 1 97.19 21 ASP B O 1
ATOM 2528 N N . VAL B 1 22 ? 22.781 -14.758 -5.254 1 98.38 22 VAL B N 1
ATOM 2529 C CA . VAL B 1 22 ? 22.234 -14.352 -6.543 1 98.38 22 VAL B CA 1
ATOM 2530 C C . VAL B 1 22 ? 22.594 -12.891 -6.812 1 98.38 22 VAL B C 1
ATOM 2532 O O . VAL B 1 22 ? 22.75 -12.102 -5.879 1 98.38 22 VAL B O 1
ATOM 2535 N N . GLN B 1 23 ? 22.703 -12.633 -8.094 1 98.81 23 GLN B N 1
ATOM 2536 C CA . GLN B 1 23 ? 22.844 -11.258 -8.578 1 98.81 23 GLN B CA 1
ATOM 2537 C C . GLN B 1 23 ? 21.484 -10.648 -8.883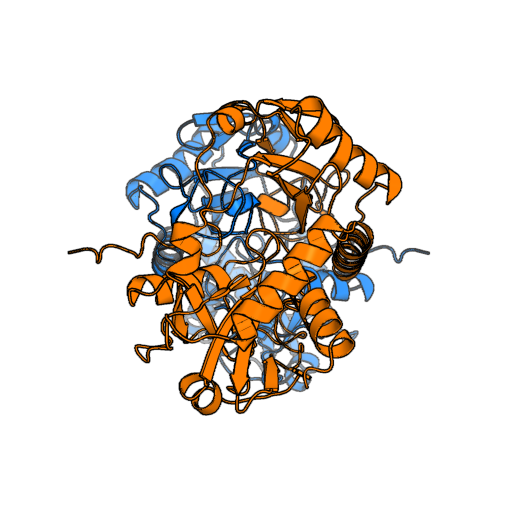 1 98.81 23 GLN B C 1
ATOM 2539 O O . GLN B 1 23 ? 20.625 -11.297 -9.484 1 98.81 23 GLN B O 1
ATOM 2544 N N . VAL B 1 24 ? 21.328 -9.398 -8.469 1 98.94 24 VAL B N 1
ATOM 2545 C CA . VAL B 1 24 ? 20.062 -8.68 -8.625 1 98.94 24 VAL B CA 1
ATOM 2546 C C . VAL B 1 24 ? 20.266 -7.469 -9.531 1 98.94 24 VAL B C 1
ATOM 2548 O O . VAL B 1 24 ? 21.25 -6.746 -9.406 1 98.94 24 VAL B O 1
ATOM 2551 N N . TYR B 1 25 ? 19.359 -7.328 -10.469 1 98.94 25 TYR B N 1
ATOM 2552 C CA . TYR B 1 25 ? 19.359 -6.129 -11.297 1 98.94 25 TYR B CA 1
ATOM 2553 C C . TYR B 1 25 ? 18.75 -4.949 -10.547 1 98.94 25 TYR B C 1
ATOM 2555 O O . TYR B 1 25 ? 17.625 -5.02 -10.07 1 98.94 25 TYR B O 1
ATOM 2563 N N . VAL B 1 26 ? 19.5 -3.816 -10.406 1 98.81 26 VAL B N 1
ATOM 2564 C CA . VAL B 1 26 ? 19 -2.576 -9.82 1 98.81 26 VAL B CA 1
ATOM 2565 C C . VAL B 1 26 ? 19.359 -1.396 -10.719 1 98.81 26 VAL B C 1
ATOM 2567 O O . VAL B 1 26 ? 20.531 -0.979 -10.758 1 98.81 26 VAL B O 1
ATOM 2570 N N . ASN B 1 27 ? 18.406 -0.9 -11.438 1 98.06 27 ASN B N 1
ATOM 2571 C CA . ASN B 1 27 ? 18.547 0.29 -12.273 1 98.06 27 ASN B CA 1
ATOM 2572 C C . ASN B 1 27 ? 19.781 0.208 -13.172 1 98.06 27 ASN B C 1
ATOM 2574 O O . ASN B 1 27 ? 20.594 1.135 -13.211 1 98.06 27 ASN B O 1
ATOM 2578 N N . GLY B 1 28 ? 19.922 -0.862 -13.812 1 97.88 28 GLY B N 1
ATOM 2579 C CA . GLY B 1 28 ? 20.938 -0.957 -14.859 1 97.88 28 GLY B CA 1
ATOM 2580 C C . GLY B 1 28 ? 22.188 -1.697 -14.414 1 97.88 28 GLY B C 1
ATOM 2581 O O . GLY B 1 28 ? 23.047 -2.004 -15.227 1 97.88 28 GLY B O 1
ATOM 2582 N N . GLU B 1 29 ? 22.25 -2.041 -13.156 1 98.25 29 GLU B N 1
ATOM 2583 C CA . GLU B 1 29 ? 23.422 -2.717 -12.625 1 98.25 29 GLU B CA 1
ATOM 2584 C C . GLU B 1 29 ? 23.047 -4.016 -11.922 1 98.25 29 GLU B C 1
ATOM 2586 O O . GLU B 1 29 ? 22 -4.098 -11.281 1 98.25 29 GLU B O 1
ATOM 2591 N N . PHE B 1 30 ? 23.953 -5.031 -12.078 1 98.81 30 PHE B N 1
ATOM 2592 C CA . PHE B 1 30 ? 23.812 -6.246 -11.289 1 98.81 30 PHE B CA 1
ATOM 2593 C C . PHE B 1 30 ? 24.656 -6.176 -10.031 1 98.81 30 PHE B C 1
ATOM 2595 O O . PHE B 1 30 ? 25.859 -5.855 -10.102 1 98.81 30 PHE B O 1
ATOM 2602 N N . VAL B 1 31 ? 24.078 -6.41 -8.938 1 98.81 31 VAL B N 1
ATOM 2603 C CA . VAL B 1 31 ? 24.781 -6.41 -7.656 1 98.81 31 VAL B CA 1
ATOM 2604 C C . VAL B 1 31 ? 24.406 -7.66 -6.863 1 98.81 31 VAL B C 1
ATOM 2606 O O . VAL B 1 31 ? 23.359 -8.266 -7.102 1 98.81 31 VAL B O 1
ATOM 2609 N N . HIS B 1 32 ? 25.328 -8.078 -5.953 1 98.81 32 HIS B N 1
ATOM 2610 C CA . HIS B 1 32 ? 25 -9.172 -5.047 1 98.81 32 HIS B CA 1
ATOM 2611 C C . HIS B 1 32 ? 23.734 -8.859 -4.25 1 98.81 32 HIS B C 1
ATOM 2613 O O . HIS B 1 32 ? 23.5 -7.711 -3.863 1 98.81 32 HIS B O 1
ATOM 2619 N N . ARG B 1 33 ? 22.969 -9.867 -3.98 1 98.44 33 ARG B N 1
ATOM 2620 C CA . ARG B 1 33 ? 21.688 -9.703 -3.316 1 98.44 33 ARG B CA 1
ATOM 2621 C C . ARG B 1 33 ? 21.828 -8.914 -2.021 1 98.44 33 ARG B C 1
ATOM 2623 O O . ARG B 1 33 ? 20.953 -8.133 -1.66 1 98.44 33 ARG B O 1
ATOM 2630 N N . ASP B 1 34 ? 22.875 -9.008 -1.274 1 97.56 34 ASP B N 1
ATOM 2631 C CA . ASP B 1 34 ? 23.094 -8.336 0 1 97.56 34 ASP B CA 1
ATOM 2632 C C . ASP B 1 34 ? 23.312 -6.836 -0.202 1 97.56 34 ASP B C 1
ATOM 2634 O O . ASP B 1 34 ? 23.172 -6.051 0.738 1 97.56 34 ASP B O 1
ATOM 2638 N N . ASN B 1 35 ? 23.656 -6.469 -1.418 1 98.06 35 ASN B N 1
ATOM 2639 C CA . ASN B 1 35 ? 23.922 -5.07 -1.739 1 98.06 35 ASN B CA 1
ATOM 2640 C C . ASN B 1 35 ? 22.812 -4.465 -2.584 1 98.06 35 ASN B C 1
ATOM 2642 O O . ASN B 1 35 ? 22.922 -3.326 -3.043 1 98.06 35 ASN B O 1
ATOM 2646 N N . ALA B 1 36 ? 21.812 -5.234 -2.844 1 98.75 36 ALA B N 1
ATOM 2647 C CA . ALA B 1 36 ? 20.672 -4.727 -3.604 1 98.75 36 ALA B CA 1
ATOM 2648 C C . ALA B 1 36 ? 19.781 -3.848 -2.73 1 98.75 36 ALA B C 1
ATOM 2650 O O . ALA B 1 36 ? 19.078 -4.348 -1.857 1 98.75 36 ALA B O 1
ATOM 2651 N N . VAL B 1 37 ? 19.859 -2.533 -2.945 1 98.62 37 VAL B N 1
ATOM 2652 C CA . VAL B 1 37 ? 19.188 -1.571 -2.07 1 98.62 37 VAL B CA 1
ATOM 2653 C C . VAL B 1 37 ? 18.484 -0.511 -2.91 1 98.62 37 VAL B C 1
ATOM 2655 O O . VAL B 1 37 ? 18.781 -0.357 -4.098 1 98.62 37 VAL B O 1
ATOM 2658 N N . VAL B 1 38 ? 17.547 0.157 -2.35 1 98.44 38 VAL B N 1
ATOM 2659 C CA . VAL B 1 38 ? 16.891 1.34 -2.904 1 98.44 38 VAL B CA 1
ATOM 2660 C C . VAL B 1 38 ? 16.953 2.484 -1.896 1 98.44 38 VAL B C 1
ATOM 2662 O O . VAL B 1 38 ? 17.109 2.254 -0.695 1 98.44 38 VAL B O 1
ATOM 2665 N N . SER B 1 39 ? 16.859 3.719 -2.365 1 98.56 39 SER B N 1
ATOM 2666 C CA . SER B 1 39 ? 16.812 4.895 -1.503 1 98.56 39 SER B CA 1
ATOM 2667 C C . SER B 1 39 ? 15.609 4.84 -0.565 1 98.56 39 SER B C 1
ATOM 2669 O O . SER B 1 39 ? 14.531 4.395 -0.957 1 98.56 39 SER B O 1
ATOM 2671 N N . ILE B 1 40 ? 15.758 5.402 0.66 1 98.62 40 ILE B N 1
ATOM 2672 C CA . ILE B 1 40 ? 14.633 5.516 1.579 1 98.62 40 ILE B CA 1
ATOM 2673 C C . ILE B 1 40 ? 13.625 6.527 1.036 1 98.62 40 ILE B C 1
ATOM 2675 O O . ILE B 1 40 ? 12.492 6.609 1.522 1 98.62 40 ILE B O 1
ATOM 2679 N N . PHE B 1 41 ? 13.945 7.211 -0.014 1 98.31 41 PHE B N 1
ATOM 2680 C CA . PHE B 1 41 ? 13.07 8.211 -0.622 1 98.31 41 PHE B CA 1
ATOM 2681 C C . PHE B 1 41 ? 12.328 7.617 -1.812 1 98.31 41 PHE B C 1
ATOM 2683 O O . PHE B 1 41 ? 11.508 8.297 -2.436 1 98.31 41 PHE B O 1
ATOM 2690 N N . ASP B 1 42 ? 12.633 6.41 -2.135 1 98.62 42 ASP B N 1
ATOM 2691 C CA . ASP B 1 42 ? 11.953 5.777 -3.262 1 98.62 42 ASP B CA 1
ATOM 2692 C C . ASP B 1 42 ? 10.453 5.676 -3.012 1 98.62 42 ASP B C 1
ATOM 2694 O O . ASP B 1 42 ? 10.023 5.316 -1.913 1 98.62 42 ASP B O 1
ATOM 2698 N N . SER B 1 43 ? 9.719 5.914 -4.016 1 98.5 43 SER B N 1
ATOM 2699 C CA . SER B 1 43 ? 8.266 5.957 -3.912 1 98.5 43 SER B CA 1
ATOM 2700 C C . SER B 1 43 ? 7.699 4.605 -3.486 1 98.5 43 SER B C 1
ATOM 2702 O O . SER B 1 43 ? 6.648 4.543 -2.85 1 98.5 43 SER B O 1
ATOM 2704 N N . GLY B 1 44 ? 8.305 3.508 -3.84 1 98.5 44 GLY B N 1
ATOM 2705 C CA . GLY B 1 44 ? 7.887 2.191 -3.383 1 98.5 44 GLY B CA 1
ATOM 2706 C C . GLY B 1 44 ? 8.023 2.01 -1.883 1 98.5 44 GLY B C 1
ATOM 2707 O O . GLY B 1 44 ? 7.098 1.528 -1.225 1 98.5 44 GLY B O 1
ATOM 2708 N N . TYR B 1 45 ? 9.18 2.412 -1.361 1 98.69 45 TYR B N 1
ATOM 2709 C CA . TYR B 1 45 ? 9.414 2.311 0.075 1 98.69 45 TYR B CA 1
ATOM 2710 C C . TYR B 1 45 ? 8.531 3.283 0.842 1 98.69 45 TYR B C 1
ATOM 2712 O O . TYR B 1 45 ? 7.953 2.926 1.873 1 98.69 45 TYR B O 1
ATOM 2720 N N . VAL B 1 46 ? 8.344 4.477 0.341 1 98.38 46 VAL B N 1
ATOM 2721 C CA . VAL B 1 46 ? 7.664 5.551 1.054 1 98.38 46 VAL B CA 1
ATOM 2722 C C . VAL B 1 46 ? 6.16 5.285 1.078 1 98.38 46 VAL B C 1
ATOM 2724 O O . VAL B 1 46 ? 5.508 5.48 2.105 1 98.38 46 VAL B O 1
ATOM 2727 N N . CYS B 1 47 ? 5.621 4.793 -0.055 1 98.06 47 CYS B N 1
ATOM 2728 C CA . CYS B 1 47 ? 4.164 4.816 -0.118 1 98.06 47 CYS B CA 1
ATOM 2729 C C . CYS B 1 47 ? 3.635 3.662 -0.96 1 98.06 47 CYS B C 1
ATOM 2731 O O . CYS B 1 47 ? 2.479 3.676 -1.385 1 98.06 47 CYS B O 1
ATOM 2733 N N . GLY B 1 48 ? 4.449 2.678 -1.291 1 98.5 48 GLY B N 1
ATOM 2734 C CA . GLY B 1 48 ? 3.992 1.537 -2.068 1 98.5 48 GLY B CA 1
ATOM 2735 C C . GLY B 1 48 ? 3.572 1.907 -3.479 1 98.5 48 GLY B C 1
ATOM 2736 O O . GLY B 1 48 ? 2.639 1.317 -4.027 1 98.5 48 GLY B O 1
ATOM 2737 N N . ASP B 1 49 ? 4.18 2.912 -4.051 1 98.62 49 ASP B N 1
ATOM 2738 C CA . ASP B 1 49 ? 3.863 3.422 -5.379 1 98.62 49 ASP B CA 1
ATOM 2739 C C . ASP B 1 49 ? 4.676 2.705 -6.453 1 98.62 49 ASP B C 1
ATOM 2741 O O . ASP B 1 49 ? 5.77 3.148 -6.812 1 98.62 49 ASP B O 1
ATOM 2745 N N . GLY B 1 50 ? 4.062 1.598 -6.941 1 98.69 50 GLY B N 1
ATOM 2746 C CA . GLY B 1 50 ? 4.738 0.783 -7.938 1 98.69 50 GLY B CA 1
AT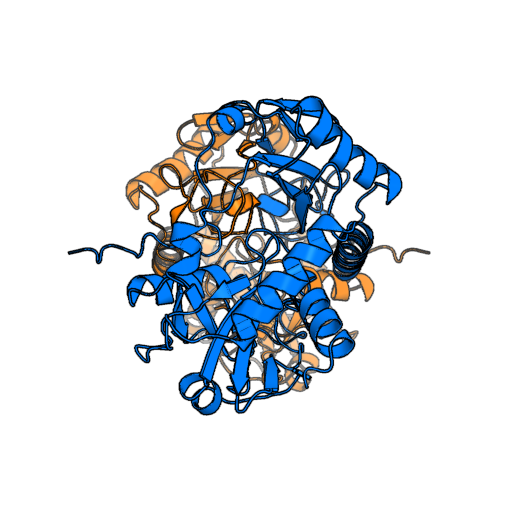OM 2747 C C . GLY B 1 50 ? 3.951 -0.452 -8.336 1 98.69 50 GLY B C 1
ATOM 2748 O O . GLY B 1 50 ? 2.891 -0.726 -7.77 1 98.69 50 GLY B O 1
ATOM 2749 N N . VAL B 1 51 ? 4.469 -1.195 -9.344 1 98.81 51 VAL B N 1
ATOM 2750 C CA . VAL B 1 51 ? 3.889 -2.428 -9.867 1 98.81 51 VAL B CA 1
ATOM 2751 C C . VAL B 1 51 ? 4.941 -3.533 -9.875 1 98.81 51 VAL B C 1
ATOM 2753 O O . VAL B 1 51 ? 6.141 -3.258 -9.766 1 98.81 51 VAL B O 1
ATOM 2756 N N . TRP B 1 52 ? 4.484 -4.758 -9.977 1 98.62 52 TRP B N 1
ATOM 2757 C CA . TRP B 1 52 ? 5.422 -5.875 -10.039 1 98.62 52 TRP B CA 1
ATOM 2758 C C . TRP B 1 52 ? 4.82 -7.059 -10.789 1 98.62 52 TRP B C 1
ATOM 2760 O O . TRP B 1 52 ? 3.609 -7.113 -11 1 98.62 52 TRP B O 1
ATOM 2770 N N . GLU B 1 53 ? 5.656 -7.953 -11.203 1 98.44 53 GLU B N 1
ATOM 2771 C CA . GLU B 1 53 ? 5.27 -9.227 -11.797 1 98.44 53 GLU B CA 1
ATOM 2772 C C . GLU B 1 53 ? 6.113 -10.375 -11.25 1 98.44 53 GLU B C 1
ATOM 2774 O O . GLU B 1 53 ? 7.309 -10.203 -10.984 1 98.44 53 GLU B O 1
ATOM 2779 N N . GLY B 1 54 ? 5.516 -11.492 -11.023 1 97.5 54 GLY B N 1
ATOM 2780 C CA . GLY B 1 54 ? 6.18 -12.758 -10.758 1 97.5 54 GLY B CA 1
ATOM 2781 C C . GLY B 1 54 ? 6.105 -13.727 -11.922 1 97.5 54 GLY B C 1
ATOM 2782 O O . GLY B 1 54 ? 5.02 -14.008 -12.438 1 97.5 54 GLY B O 1
ATOM 2783 N N . LEU B 1 55 ? 7.238 -14.211 -12.344 1 97.81 55 LEU B N 1
ATOM 2784 C CA . LEU B 1 55 ? 7.277 -15.117 -13.492 1 97.81 55 LEU B CA 1
ATOM 2785 C C . LEU B 1 55 ? 7.992 -16.406 -13.133 1 97.81 55 LEU B C 1
ATOM 2787 O O . LEU B 1 55 ? 8.922 -16.406 -12.312 1 97.81 55 LEU B O 1
ATOM 2791 N N . ARG B 1 56 ? 7.594 -17.422 -13.781 1 96.75 56 ARG B N 1
ATOM 2792 C CA . ARG B 1 56 ? 8.172 -18.75 -13.57 1 96.75 56 ARG B CA 1
ATOM 2793 C C . ARG B 1 56 ? 9.016 -19.172 -14.766 1 96.75 56 ARG B C 1
ATOM 2795 O O . ARG B 1 56 ? 8.625 -18.969 -15.914 1 96.75 56 ARG B O 1
ATOM 2802 N N . LEU B 1 57 ? 10.211 -19.688 -14.461 1 96.88 57 LEU B N 1
ATOM 2803 C CA . LEU B 1 57 ? 11.094 -20.25 -15.469 1 96.88 57 LEU B CA 1
ATOM 2804 C C . LEU B 1 57 ? 10.961 -21.766 -15.531 1 96.88 57 LEU B C 1
ATOM 2806 O O . LEU B 1 57 ? 11.156 -22.438 -14.523 1 96.88 57 LEU B O 1
ATOM 2810 N N . VAL B 1 58 ? 10.609 -22.312 -16.688 1 95.12 58 VAL B N 1
ATOM 2811 C CA . VAL B 1 58 ? 10.523 -23.75 -16.922 1 95.12 58 VAL B CA 1
ATOM 2812 C C . VAL B 1 58 ? 11.242 -24.094 -18.219 1 95.12 58 VAL B C 1
ATOM 2814 O O . VAL B 1 58 ? 10.898 -23.578 -19.281 1 95.12 58 VAL B O 1
ATOM 2817 N N . ASN B 1 59 ? 12.211 -24.922 -18.125 1 94.06 59 ASN B N 1
ATOM 2818 C CA . ASN B 1 59 ? 12.945 -25.422 -19.281 1 94.06 59 ASN B CA 1
ATOM 2819 C C . ASN B 1 59 ? 13.43 -24.281 -20.172 1 94.06 59 ASN B C 1
ATOM 2821 O O . ASN B 1 59 ? 13.195 -24.297 -21.391 1 94.06 59 ASN B O 1
ATOM 2825 N N . GLY B 1 60 ? 13.945 -23.281 -19.547 1 94.81 60 GLY B N 1
ATOM 2826 C CA . GLY B 1 60 ? 14.602 -22.203 -20.25 1 94.81 60 GLY B CA 1
ATOM 2827 C C . GLY B 1 60 ? 13.641 -21.141 -20.75 1 94.81 60 GLY B C 1
ATOM 2828 O O . GLY B 1 60 ? 14.055 -20.156 -21.359 1 94.81 60 GLY B O 1
ATOM 2829 N N . ARG B 1 61 ? 12.438 -21.344 -20.406 1 95.88 61 ARG B N 1
ATOM 2830 C CA . ARG B 1 61 ? 11.438 -20.406 -20.922 1 95.88 61 ARG B CA 1
ATOM 2831 C C . ARG B 1 61 ? 10.648 -19.781 -19.766 1 95.88 61 ARG B C 1
ATOM 2833 O O . ARG B 1 61 ? 10.297 -20.469 -18.812 1 95.88 61 ARG B O 1
ATOM 2840 N N . LEU B 1 62 ? 10.383 -18.469 -19.906 1 97.56 62 LEU B N 1
ATOM 2841 C CA . LEU B 1 62 ? 9.469 -17.812 -18.984 1 97.56 62 LEU B CA 1
ATOM 2842 C C . LEU B 1 62 ? 8.016 -18.062 -19.391 1 97.56 62 LEU B C 1
ATOM 2844 O O . LEU B 1 62 ? 7.598 -17.688 -20.484 1 97.56 62 LEU B O 1
ATOM 2848 N N . ILE B 1 63 ? 7.297 -18.656 -18.516 1 97.06 63 ILE B N 1
ATOM 2849 C CA . ILE B 1 63 ? 5.93 -19.078 -18.781 1 97.06 63 ILE B CA 1
ATOM 28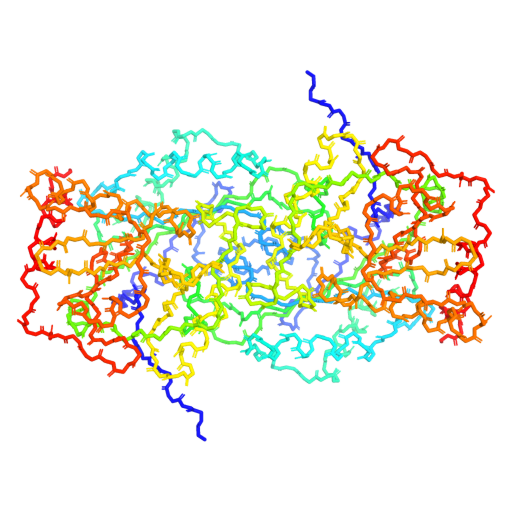50 C C . ILE B 1 63 ? 5.027 -17.859 -18.922 1 97.06 63 ILE B C 1
ATOM 2852 O O . ILE B 1 63 ? 5.027 -16.969 -18.047 1 97.06 63 ILE B O 1
ATOM 2856 N N . ALA B 1 64 ? 4.25 -17.719 -20.047 1 97.31 64 ALA B N 1
ATOM 2857 C CA . ALA B 1 64 ? 3.25 -16.688 -20.312 1 97.31 64 ALA B CA 1
ATOM 2858 C C . ALA B 1 64 ? 3.871 -15.297 -20.25 1 97.31 64 ALA B C 1
ATOM 2860 O O . ALA B 1 64 ? 3.264 -14.367 -19.719 1 97.31 64 ALA B O 1
ATOM 2861 N N . LEU B 1 65 ? 5.047 -15.148 -20.797 1 98.19 65 LEU B N 1
ATOM 2862 C CA . LEU B 1 65 ? 5.805 -13.898 -20.734 1 98.19 65 LEU B CA 1
ATOM 2863 C C . LEU B 1 65 ? 4.984 -12.734 -21.281 1 98.19 65 LEU B C 1
ATOM 2865 O O . LEU B 1 65 ? 4.883 -11.688 -20.641 1 98.19 65 LEU B O 1
ATOM 2869 N N . ASP B 1 66 ? 4.375 -12.906 -22.391 1 98.19 66 ASP B N 1
ATOM 2870 C CA . ASP B 1 66 ? 3.617 -11.828 -23.031 1 98.19 66 ASP B CA 1
ATOM 2871 C C . ASP B 1 66 ? 2.457 -11.383 -22.141 1 98.19 66 ASP B C 1
ATOM 2873 O O . ASP B 1 66 ? 2.205 -10.18 -22 1 98.19 66 ASP B O 1
ATOM 2877 N N . ALA B 1 67 ? 1.732 -12.336 -21.594 1 98.06 67 ALA B N 1
ATOM 2878 C CA . ALA B 1 67 ? 0.607 -12.016 -20.719 1 98.06 67 ALA B CA 1
ATOM 2879 C C . ALA B 1 67 ? 1.072 -11.234 -19.484 1 98.06 67 ALA B C 1
ATOM 2881 O O . ALA B 1 67 ? 0.406 -10.297 -19.062 1 98.06 67 ALA B O 1
ATOM 2882 N N . HIS B 1 68 ? 2.197 -11.633 -18.953 1 98.56 68 HIS B N 1
ATOM 2883 C CA . HIS B 1 68 ? 2.752 -10.938 -17.797 1 98.56 68 HIS B CA 1
ATOM 2884 C C . HIS B 1 68 ? 3.145 -9.508 -18.156 1 98.56 68 HIS B C 1
ATOM 2886 O O . HIS B 1 68 ? 2.869 -8.57 -17.391 1 98.56 68 HIS B O 1
ATOM 2892 N N . LEU B 1 69 ? 3.799 -9.336 -19.266 1 98.75 69 LEU B N 1
ATOM 2893 C CA . LEU B 1 69 ? 4.215 -7.996 -19.688 1 98.75 69 LEU B CA 1
ATOM 2894 C C . LEU B 1 69 ? 3.004 -7.129 -20 1 98.75 69 LEU B C 1
ATOM 2896 O O . LEU B 1 69 ? 2.986 -5.938 -19.688 1 98.75 69 LEU B O 1
ATOM 2900 N N . ASP B 1 70 ? 1.979 -7.734 -20.672 1 98.62 70 ASP B N 1
ATOM 2901 C CA . ASP B 1 70 ? 0.737 -7 -20.891 1 98.62 70 ASP B CA 1
ATOM 2902 C C . ASP B 1 70 ? 0.175 -6.461 -19.578 1 98.62 70 ASP B C 1
ATOM 2904 O O . ASP B 1 70 ? -0.16 -5.281 -19.484 1 98.62 70 ASP B O 1
ATOM 2908 N N . ARG B 1 71 ? 0.093 -7.309 -18.625 1 98.19 71 ARG B N 1
ATOM 2909 C CA . ARG B 1 71 ? -0.472 -6.93 -17.328 1 98.19 71 ARG B CA 1
ATOM 2910 C C . ARG B 1 71 ? 0.391 -5.879 -16.641 1 98.19 71 ARG B C 1
ATOM 2912 O O . ARG B 1 71 ? -0.13 -4.953 -16.016 1 98.19 71 ARG B O 1
ATOM 2919 N N . LEU B 1 72 ? 1.664 -6.012 -16.766 1 98.62 72 LEU B N 1
ATOM 2920 C CA . LEU B 1 72 ? 2.586 -5.039 -16.188 1 98.62 72 LEU B CA 1
ATOM 2921 C C . LEU B 1 72 ? 2.365 -3.656 -16.781 1 98.62 72 LEU B C 1
ATOM 2923 O O . LEU B 1 72 ? 2.207 -2.676 -16.062 1 98.62 72 LEU B O 1
ATOM 2927 N N . PHE B 1 73 ? 2.355 -3.564 -18.078 1 98.69 73 PHE B N 1
ATOM 2928 C CA . PHE B 1 73 ? 2.223 -2.281 -18.75 1 98.69 73 PHE B CA 1
ATOM 2929 C C . PHE B 1 73 ? 0.839 -1.688 -18.516 1 98.69 73 PHE B C 1
ATOM 2931 O O . PHE B 1 73 ? 0.698 -0.473 -18.359 1 98.69 73 PHE B O 1
ATOM 2938 N N . GLU B 1 74 ? -0.176 -2.533 -18.547 1 98.12 74 GLU B N 1
ATOM 2939 C CA . GLU B 1 74 ? -1.519 -2.059 -18.234 1 98.12 74 GLU B CA 1
ATOM 2940 C C . GLU B 1 74 ? -1.581 -1.501 -16.812 1 98.12 74 GLU B C 1
ATOM 2942 O O . GLU B 1 74 ? -2.197 -0.46 -16.578 1 98.12 74 GLU B O 1
ATOM 2947 N N . GLY B 1 75 ? -0.985 -2.24 -15.875 1 98.06 75 GLY B N 1
ATOM 2948 C CA . GLY B 1 75 ? -0.932 -1.764 -14.508 1 98.06 75 GLY B CA 1
ATOM 2949 C C . GLY B 1 75 ? -0.217 -0.434 -14.359 1 98.06 75 GLY B C 1
ATOM 2950 O O . GLY B 1 75 ? -0.72 0.48 -13.703 1 98.06 75 GLY B O 1
ATOM 2951 N N . ALA B 1 76 ? 0.95 -0.345 -14.992 1 98.56 76 ALA B N 1
ATOM 2952 C CA . ALA B 1 76 ? 1.703 0.906 -14.953 1 98.56 76 ALA B CA 1
ATOM 2953 C C . ALA B 1 76 ? 0.886 2.057 -15.531 1 98.56 76 ALA B C 1
ATOM 2955 O O . ALA B 1 76 ? 0.847 3.148 -14.961 1 98.56 76 ALA B O 1
ATOM 2956 N N . ALA B 1 77 ? 0.231 1.822 -16.594 1 98.06 77 ALA B N 1
ATOM 2957 C CA . ALA B 1 77 ? -0.592 2.838 -17.25 1 98.06 77 ALA B CA 1
ATOM 2958 C C . ALA B 1 77 ? -1.729 3.289 -16.344 1 98.06 77 ALA B C 1
ATOM 2960 O O . ALA B 1 77 ? -2.062 4.477 -16.297 1 98.06 77 ALA B O 1
ATOM 2961 N N . SER B 1 78 ? -2.297 2.385 -15.633 1 97.06 78 SER B N 1
ATOM 2962 C CA . SER B 1 78 ? -3.445 2.688 -14.781 1 97.06 78 SER B CA 1
ATOM 2963 C C . SER B 1 78 ? -3.062 3.635 -13.648 1 97.06 78 SER B C 1
ATOM 2965 O O . SER B 1 78 ? -3.922 4.312 -13.086 1 97.06 78 SER B O 1
ATOM 2967 N N . ILE B 1 79 ? -1.787 3.697 -13.32 1 97.88 79 ILE B N 1
ATOM 2968 C CA . ILE B 1 79 ? -1.354 4.598 -12.258 1 97.88 79 ILE B CA 1
ATOM 2969 C C . ILE B 1 79 ? -0.436 5.672 -12.844 1 97.88 79 ILE B C 1
ATOM 2971 O O . ILE B 1 79 ? 0.336 6.297 -12.109 1 97.88 79 ILE B O 1
ATOM 2975 N N . GLN B 1 80 ? -0.392 5.754 -14.164 1 97.38 80 GLN B N 1
ATOM 2976 C CA . GLN B 1 80 ? 0.353 6.777 -14.891 1 97.38 80 GLN B CA 1
ATOM 2977 C C . GLN B 1 80 ? 1.841 6.715 -14.555 1 97.38 80 GLN B C 1
ATOM 2979 O O . GLN B 1 80 ? 2.475 7.75 -14.336 1 97.38 80 GLN B O 1
ATOM 2984 N N . LEU B 1 81 ? 2.326 5.566 -14.414 1 98.25 81 LEU B N 1
ATOM 2985 C CA . LEU B 1 81 ? 3.748 5.324 -14.188 1 98.25 81 LEU B CA 1
ATOM 2986 C C . LEU B 1 81 ? 4.473 5.074 -15.508 1 98.25 81 LEU B C 1
ATOM 2988 O O . LEU B 1 81 ? 4.145 4.137 -16.234 1 98.25 81 LEU B O 1
ATOM 2992 N N . ASP B 1 82 ? 5.355 5.938 -15.82 1 98.06 82 ASP B N 1
ATOM 2993 C CA . ASP B 1 82 ? 6.215 5.719 -16.969 1 98.06 82 ASP B CA 1
ATOM 2994 C C . ASP B 1 82 ? 7.379 4.793 -16.625 1 98.06 82 ASP B C 1
ATOM 2996 O O . ASP B 1 82 ? 8.312 5.195 -15.938 1 98.06 82 ASP B O 1
ATOM 3000 N N . ILE B 1 83 ? 7.375 3.656 -17.156 1 98.38 83 ILE B N 1
ATOM 3001 C CA . ILE B 1 83 ? 8.383 2.652 -16.844 1 98.38 83 ILE B CA 1
ATOM 3002 C C . ILE B 1 83 ? 9.734 3.078 -17.406 1 98.38 83 ILE B C 1
ATOM 3004 O O . ILE B 1 83 ? 10.781 2.793 -16.828 1 98.38 83 ILE B O 1
ATOM 3008 N N . GLY B 1 84 ? 9.711 3.766 -18.562 1 98.12 84 GLY B N 1
ATOM 3009 C CA . GLY B 1 84 ? 10.938 4.23 -19.188 1 98.12 84 GLY B CA 1
ATOM 3010 C C . GLY B 1 84 ? 11.672 3.137 -19.938 1 98.12 84 GLY B C 1
ATOM 3011 O O . GLY B 1 84 ? 12.836 3.311 -20.312 1 98.12 84 GLY B O 1
ATOM 3012 N N . HIS B 1 85 ? 11.172 1.962 -20.062 1 98.44 85 HIS B N 1
ATOM 3013 C CA . HIS B 1 85 ? 11.727 0.834 -20.812 1 98.44 85 HIS B CA 1
ATOM 3014 C C . HIS B 1 85 ? 10.68 0.218 -21.734 1 98.44 85 HIS B C 1
ATOM 3016 O O . HIS B 1 85 ? 9.492 0.164 -21.375 1 98.44 85 HIS B O 1
ATOM 3022 N N . SER B 1 86 ? 11.102 -0.201 -22.844 1 98.31 86 SER B N 1
ATOM 3023 C CA . SER B 1 86 ? 10.227 -0.923 -23.75 1 98.31 86 SER B CA 1
ATOM 3024 C C . SER B 1 86 ? 10.008 -2.359 -23.297 1 98.31 86 SER B C 1
ATOM 3026 O O . SER B 1 86 ? 10.688 -2.836 -22.375 1 98.31 86 SER B O 1
ATOM 3028 N N . ARG B 1 87 ? 9.031 -2.941 -23.953 1 98.25 87 ARG B N 1
ATOM 3029 C CA . ARG B 1 87 ? 8.766 -4.355 -23.719 1 98.25 87 ARG B CA 1
ATOM 3030 C C . ARG B 1 87 ? 10.016 -5.195 -23.969 1 98.25 87 ARG B C 1
ATOM 3032 O O . ARG B 1 87 ? 10.32 -6.105 -23.188 1 98.25 87 ARG B O 1
ATOM 3039 N N . GLU B 1 88 ? 10.711 -4.914 -24.984 1 98.56 88 GLU B N 1
ATOM 3040 C CA . GLU B 1 88 ? 11.93 -5.633 -25.344 1 98.56 88 GLU B CA 1
ATOM 3041 C C . GLU B 1 88 ? 13.016 -5.434 -24.281 1 98.56 88 GLU B C 1
ATOM 3043 O O . GLU B 1 88 ? 13.719 -6.383 -23.938 1 98.56 88 GLU B O 1
ATOM 3048 N N . ALA B 1 89 ? 13.156 -4.227 -23.859 1 98.75 89 ALA B N 1
ATOM 3049 C CA . ALA B 1 89 ? 14.172 -3.93 -22.859 1 98.75 89 ALA B CA 1
ATOM 3050 C C . ALA B 1 89 ? 13.898 -4.684 -21.562 1 98.75 89 ALA B C 1
ATOM 3052 O O . ALA B 1 89 ? 14.82 -5.223 -20.938 1 98.75 89 ALA B O 1
ATOM 3053 N N . LEU B 1 90 ? 12.648 -4.715 -21.156 1 98.88 90 LEU B N 1
ATOM 3054 C CA . LEU B 1 90 ? 12.297 -5.445 -19.953 1 98.88 90 LEU B CA 1
ATOM 3055 C C . LEU B 1 90 ? 12.531 -6.941 -20.125 1 98.88 90 LEU B C 1
ATOM 3057 O O . LEU B 1 90 ? 13.016 -7.613 -19.219 1 98.88 90 LEU B O 1
ATOM 3061 N N . THR B 1 91 ? 12.141 -7.457 -21.281 1 98.81 91 THR B N 1
ATOM 3062 C CA . THR B 1 91 ? 12.406 -8.859 -21.578 1 98.81 91 THR B CA 1
ATOM 3063 C C . THR B 1 91 ? 13.898 -9.164 -21.469 1 98.81 91 THR B C 1
ATOM 3065 O O . THR B 1 91 ? 14.289 -10.172 -20.891 1 98.81 91 THR B O 1
ATOM 3068 N N . ALA B 1 92 ? 14.703 -8.281 -21.969 1 98.81 92 ALA B N 1
ATOM 3069 C CA . ALA B 1 92 ? 16.141 -8.453 -21.891 1 98.81 92 ALA B CA 1
ATOM 3070 C C . ALA B 1 92 ? 16.609 -8.453 -20.422 1 98.81 92 ALA B C 1
ATOM 3072 O O . ALA B 1 92 ? 17.469 -9.242 -20.047 1 98.81 92 ALA B O 1
ATOM 3073 N N . ILE B 1 93 ? 16.078 -7.543 -19.625 1 98.88 93 ILE B N 1
ATOM 3074 C CA . ILE B 1 93 ? 16.438 -7.484 -18.219 1 98.88 93 ILE B CA 1
ATOM 3075 C C . ILE B 1 93 ? 16.109 -8.82 -17.547 1 98.88 93 ILE B C 1
ATOM 3077 O O . ILE B 1 93 ? 16.922 -9.352 -16.781 1 98.88 93 ILE B O 1
ATOM 3081 N N . LEU B 1 94 ? 14.922 -9.383 -17.828 1 98.88 94 LEU B N 1
ATOM 3082 C CA . LEU B 1 94 ? 14.516 -10.664 -17.266 1 98.88 94 LEU B CA 1
ATOM 3083 C C . LEU B 1 94 ? 15.5 -11.766 -17.625 1 98.88 94 LEU B C 1
ATOM 3085 O O . LEU B 1 94 ? 16.016 -12.461 -16.75 1 98.88 94 LEU B O 1
ATOM 3089 N N . TYR B 1 95 ? 15.812 -11.891 -18.859 1 98.75 95 TYR B N 1
ATOM 3090 C CA . TYR B 1 95 ? 16.672 -12.984 -19.312 1 98.75 95 TYR B CA 1
ATOM 3091 C C . TYR B 1 95 ? 18.109 -12.75 -18.906 1 98.75 95 TYR B C 1
ATOM 3093 O O . TYR B 1 95 ? 18.844 -13.703 -18.625 1 98.75 95 TYR B O 1
ATOM 3101 N N . ASN B 1 96 ? 18.594 -11.477 -18.938 1 98.81 96 ASN B N 1
ATOM 3102 C CA . ASN B 1 96 ? 19.938 -11.188 -18.438 1 98.81 96 ASN B CA 1
ATOM 3103 C C . ASN B 1 96 ? 20.078 -11.562 -16.969 1 98.81 96 ASN B C 1
ATOM 3105 O O . ASN B 1 96 ? 21.125 -12.047 -16.547 1 98.81 96 ASN B O 1
ATOM 3109 N N . THR B 1 97 ? 19.031 -11.297 -16.203 1 98.88 97 THR B N 1
ATOM 3110 C CA . THR B 1 97 ? 19.031 -11.68 -14.797 1 98.88 97 THR B CA 1
ATOM 3111 C C . THR B 1 97 ? 19.141 -13.195 -14.648 1 98.88 97 THR B C 1
ATOM 3113 O O . THR B 1 97 ? 19.891 -13.68 -13.797 1 98.88 97 THR B O 1
ATOM 3116 N N . LEU B 1 98 ? 18.391 -13.953 -15.438 1 98.75 98 LEU B N 1
ATOM 3117 C CA . LEU B 1 98 ? 18.484 -15.406 -15.422 1 98.75 98 LEU B CA 1
ATOM 3118 C C . LEU B 1 98 ? 19.875 -15.867 -15.844 1 98.75 98 LEU B C 1
ATOM 3120 O O . LEU B 1 98 ? 20.469 -16.734 -15.195 1 98.75 98 LEU B O 1
ATOM 3124 N N . ALA B 1 99 ? 20.406 -15.266 -16.891 1 98.62 99 ALA B N 1
ATOM 3125 C CA . ALA B 1 99 ? 21.688 -15.672 -17.469 1 98.62 99 ALA B CA 1
ATOM 3126 C C . ALA B 1 99 ? 22.828 -15.453 -16.484 1 98.62 99 ALA B C 1
ATOM 3128 O O . ALA B 1 99 ? 23.656 -16.344 -16.281 1 98.62 99 ALA B O 1
ATOM 3129 N N . ILE B 1 100 ? 22.875 -14.328 -15.852 1 98.75 100 ILE B N 1
ATOM 3130 C CA . ILE B 1 100 ? 24 -13.992 -14.969 1 98.75 100 ILE B CA 1
ATOM 3131 C C . ILE B 1 100 ? 23.984 -14.922 -13.758 1 98.75 100 ILE B C 1
ATOM 3133 O O . ILE B 1 100 ? 25.031 -15.164 -13.156 1 98.75 100 ILE B O 1
ATOM 3137 N N . ASN B 1 101 ? 22.844 -15.445 -13.422 1 98.69 101 ASN B N 1
ATOM 3138 C CA . ASN B 1 101 ? 22.719 -16.344 -12.273 1 98.69 101 ASN B CA 1
ATOM 3139 C C . ASN B 1 101 ? 22.75 -17.797 -12.695 1 98.69 101 ASN B C 1
ATOM 3141 O O . ASN B 1 101 ? 22.547 -18.703 -11.875 1 98.69 101 ASN B O 1
ATOM 3145 N N . GLY B 1 102 ? 22.859 -18.062 -13.961 1 98.06 102 GLY B N 1
ATOM 3146 C CA . GLY B 1 102 ? 22.969 -19.406 -14.477 1 98.06 102 GLY B CA 1
ATOM 3147 C C . GLY B 1 102 ? 21.672 -20.203 -14.383 1 98.06 102 GLY B C 1
ATOM 3148 O O . GLY B 1 102 ? 21.703 -21.422 -14.227 1 98.06 102 GLY B O 1
ATOM 3149 N N . MET B 1 103 ? 20.609 -19.547 -14.43 1 98.06 103 MET B N 1
ATOM 3150 C CA . MET B 1 103 ? 19.312 -20.203 -14.234 1 98.06 103 MET B CA 1
ATOM 3151 C C . MET B 1 103 ? 18.719 -20.609 -15.578 1 98.06 103 MET B C 1
ATOM 3153 O O . MET B 1 103 ? 18.406 -19.766 -16.406 1 98.06 103 MET B O 1
ATOM 3157 N N . THR B 1 104 ? 18.453 -21.906 -15.672 1 97 104 THR B N 1
ATOM 3158 C CA . THR B 1 104 ? 17.859 -22.406 -16.906 1 97 104 THR B CA 1
ATOM 3159 C C . THR B 1 104 ? 16.547 -23.125 -16.625 1 97 104 THR B C 1
ATOM 3161 O O . THR B 1 104 ? 15.812 -23.469 -17.562 1 97 104 THR B O 1
ATOM 3164 N N . ASP B 1 105 ? 16.281 -23.391 -15.383 1 95 105 ASP B N 1
ATOM 3165 C CA . ASP B 1 105 ? 15.039 -24.047 -14.969 1 95 105 ASP B CA 1
ATOM 3166 C C . ASP B 1 105 ? 14.797 -23.859 -13.469 1 95 105 ASP B C 1
ATOM 3168 O O . ASP B 1 105 ? 15.734 -23.594 -12.711 1 95 105 ASP B O 1
ATOM 3172 N N . GLY B 1 106 ? 13.484 -23.969 -13.109 1 94 106 GLY B N 1
ATOM 3173 C CA . GLY B 1 106 ? 13.141 -24.062 -11.695 1 94 106 GLY B CA 1
ATOM 3174 C C . GLY B 1 106 ? 13.336 -22.75 -10.953 1 94 106 GLY B C 1
ATOM 3175 O O . GLY B 1 106 ? 13.672 -22.75 -9.766 1 94 106 GLY B O 1
ATOM 3176 N N . ALA B 1 107 ? 13.25 -21.625 -11.664 1 96.62 107 ALA B N 1
ATOM 3177 C CA . ALA B 1 107 ? 13.43 -20.328 -11.016 1 96.62 107 ALA B CA 1
ATOM 3178 C C . ALA B 1 107 ? 12.148 -19.5 -11.062 1 96.62 107 ALA B C 1
ATOM 3180 O O . ALA B 1 107 ? 11.25 -19.781 -11.867 1 96.62 107 ALA B O 1
ATOM 3181 N N . HIS B 1 108 ? 12.055 -18.672 -10.141 1 97 108 HIS B N 1
ATOM 3182 C CA . HIS B 1 108 ? 11 -17.656 -10.07 1 97 108 HIS B CA 1
ATOM 3183 C C . HIS B 1 108 ? 11.586 -16.25 -10.047 1 97 108 HIS B C 1
ATOM 3185 O O . HIS B 1 108 ? 12.547 -15.992 -9.32 1 97 108 HIS B O 1
ATOM 3191 N N . ILE B 1 109 ? 11.039 -15.375 -10.867 1 98 109 ILE B N 1
ATOM 3192 C CA . ILE B 1 109 ? 11.523 -14.008 -10.969 1 98 109 ILE B CA 1
ATOM 3193 C C . ILE B 1 109 ? 10.508 -13.047 -10.352 1 98 109 ILE B C 1
ATOM 3195 O O . ILE B 1 109 ? 9.297 -13.227 -10.516 1 98 109 ILE B O 1
ATOM 3199 N N . ARG B 1 110 ? 10.93 -12.078 -9.625 1 98.31 110 ARG B N 1
ATOM 3200 C CA . ARG B 1 110 ? 10.172 -10.906 -9.219 1 98.31 110 ARG B CA 1
ATOM 3201 C C . ARG B 1 110 ? 10.703 -9.641 -9.883 1 98.31 110 ARG B C 1
ATOM 3203 O O . ARG B 1 110 ? 11.836 -9.234 -9.633 1 98.31 110 ARG B O 1
ATOM 3210 N N . LEU B 1 111 ? 9.961 -9.117 -10.797 1 98.88 111 LEU B N 1
ATOM 3211 C CA . LEU B 1 111 ? 10.242 -7.82 -11.406 1 98.88 111 LEU B CA 1
ATOM 3212 C C . LEU B 1 111 ? 9.469 -6.711 -10.711 1 98.88 111 LEU B C 1
ATOM 3214 O O . LEU B 1 111 ? 8.234 -6.715 -10.711 1 98.88 111 LEU B O 1
ATOM 3218 N N . MET B 1 112 ? 10.148 -5.746 -10.125 1 98.88 112 MET B N 1
ATOM 3219 C CA . MET B 1 112 ? 9.539 -4.664 -9.359 1 98.88 112 MET B CA 1
ATOM 3220 C C . MET B 1 112 ? 9.875 -3.307 -9.977 1 98.88 112 MET B C 1
ATOM 3222 O O . MET B 1 112 ? 11.039 -3.006 -10.227 1 98.88 112 MET B O 1
ATOM 3226 N N . ILE B 1 113 ? 8.867 -2.521 -10.195 1 98.94 113 ILE B N 1
ATOM 3227 C CA . ILE B 1 113 ? 9.031 -1.203 -10.805 1 98.94 113 ILE B CA 1
ATOM 3228 C C . ILE B 1 113 ? 8.289 -0.16 -9.977 1 98.94 113 ILE B C 1
ATOM 3230 O O . ILE B 1 113 ? 7.062 -0.213 -9.859 1 98.94 113 ILE B O 1
ATOM 3234 N N . THR B 1 114 ? 8.992 0.784 -9.391 1 98.81 114 THR B N 1
ATOM 3235 C CA . THR B 1 114 ? 8.367 1.883 -8.664 1 98.81 114 THR B CA 1
ATOM 3236 C C . THR B 1 114 ? 8.492 3.189 -9.438 1 98.81 114 THR B C 1
ATOM 3238 O O . THR B 1 114 ? 9.281 3.283 -10.383 1 98.81 114 THR B O 1
ATOM 3241 N N . ARG B 1 115 ? 7.684 4.207 -9.031 1 98.31 115 ARG B N 1
ATOM 3242 C CA . ARG B 1 115 ? 7.676 5.465 -9.766 1 98.31 115 ARG B CA 1
ATOM 3243 C C . ARG B 1 115 ? 9.031 6.16 -9.672 1 98.31 115 ARG B C 1
ATOM 3245 O O . ARG B 1 115 ? 9.367 6.98 -10.531 1 98.31 115 ARG B O 1
ATOM 3252 N N . GLY B 1 116 ? 9.766 5.914 -8.633 1 98.12 116 GLY B N 1
ATOM 3253 C CA . GLY B 1 116 ? 11.125 6.434 -8.578 1 98.12 116 GLY B CA 1
ATOM 3254 C C . GLY B 1 116 ? 11.422 7.188 -7.301 1 98.12 116 GLY B C 1
ATOM 3255 O O . GLY B 1 116 ? 10.586 7.258 -6.402 1 98.12 116 GLY B O 1
ATOM 3256 N N . LYS B 1 117 ? 12.625 7.742 -7.238 1 97.81 117 LYS B N 1
ATOM 3257 C CA . LYS B 1 117 ? 13.117 8.477 -6.078 1 97.81 117 LYS B CA 1
ATOM 3258 C C . LYS B 1 117 ? 12.469 9.852 -5.984 1 97.81 117 LYS B C 1
ATOM 3260 O O . LYS B 1 117 ? 12.32 10.547 -6.992 1 97.81 117 LYS B O 1
ATOM 3265 N N . LYS B 1 118 ? 12.117 10.242 -4.793 1 96.31 118 LYS B N 1
ATOM 3266 C CA . LYS B 1 118 ? 11.508 11.539 -4.531 1 96.31 118 LYS B CA 1
ATOM 3267 C C . LYS B 1 118 ? 12.484 12.461 -3.811 1 96.31 118 LYS B C 1
ATOM 3269 O O . LYS B 1 118 ? 13.43 12 -3.168 1 96.31 118 LYS B O 1
ATOM 3274 N N . HIS B 1 119 ? 12.188 13.742 -3.844 1 94 119 HIS B N 1
ATOM 3275 C CA . HIS B 1 119 ? 12.984 14.742 -3.148 1 94 119 HIS B CA 1
ATOM 3276 C C . HIS B 1 119 ? 12.797 14.648 -1.639 1 94 119 HIS B C 1
ATOM 3278 O O . HIS B 1 119 ? 13.703 14.984 -0.872 1 94 119 HIS B O 1
ATOM 3284 N N . THR B 1 120 ? 11.672 14.266 -1.202 1 94.56 120 THR B N 1
ATOM 3285 C CA . THR B 1 120 ? 11.258 14.133 0.19 1 94.56 120 THR B CA 1
ATOM 3286 C C . THR B 1 120 ? 10.219 13.023 0.342 1 94.56 120 THR B C 1
ATOM 3288 O O . THR B 1 120 ? 9.555 12.648 -0.627 1 94.56 120 THR B O 1
ATOM 3291 N N . PRO B 1 121 ? 10.172 12.422 1.514 1 95.06 121 PRO B N 1
ATOM 3292 C CA . PRO B 1 121 ? 9.164 11.375 1.683 1 95.06 121 PRO B CA 1
ATOM 3293 C C . PRO B 1 121 ? 7.742 11.93 1.742 1 95.06 121 PRO B C 1
ATOM 3295 O O . PRO B 1 121 ? 7.348 12.516 2.752 1 95.06 121 PRO B O 1
ATOM 3298 N N . ASN B 1 122 ? 7.016 11.766 0.745 1 92.75 122 ASN B N 1
ATOM 3299 C CA . ASN B 1 122 ? 5.602 12.117 0.677 1 92.75 122 ASN B CA 1
ATOM 3300 C C . ASN B 1 122 ? 4.887 11.352 -0.431 1 92.75 122 ASN B C 1
ATOM 3302 O O . ASN B 1 122 ? 5.512 10.578 -1.16 1 92.75 122 ASN B O 1
ATOM 3306 N N . GLN B 1 123 ? 3.613 11.469 -0.59 1 93.56 123 GLN B N 1
ATOM 3307 C CA . GLN B 1 123 ? 2.859 10.656 -1.537 1 93.56 123 GLN B CA 1
ATOM 3308 C C . GLN B 1 123 ? 2.654 11.391 -2.857 1 93.56 123 GLN B C 1
ATOM 3310 O O . GLN B 1 123 ? 2.162 10.812 -3.828 1 93.56 123 GLN B O 1
ATOM 3315 N N . ASP B 1 124 ? 3.023 12.711 -2.969 1 94.19 124 ASP B N 1
ATOM 3316 C CA . ASP B 1 124 ? 2.789 13.523 -4.156 1 94.19 124 ASP B CA 1
ATOM 3317 C C . ASP B 1 124 ? 3.752 13.141 -5.281 1 94.19 124 ASP B C 1
ATOM 3319 O O . ASP B 1 124 ? 4.965 13.336 -5.16 1 94.19 124 ASP B O 1
ATOM 3323 N N . PRO B 1 125 ? 3.262 12.648 -6.43 1 94.19 125 PRO B N 1
ATOM 3324 C CA . PRO B 1 125 ? 4.145 12.211 -7.516 1 94.19 125 PRO B CA 1
ATOM 3325 C C . PRO B 1 125 ? 4.922 13.375 -8.141 1 94.19 125 PRO B C 1
ATOM 3327 O O . PRO B 1 125 ? 5.891 13.148 -8.867 1 94.19 125 PRO B O 1
ATOM 3330 N N . ARG B 1 126 ? 4.508 14.625 -7.895 1 92.12 126 ARG B N 1
ATOM 3331 C CA . ARG B 1 126 ? 5.207 15.781 -8.445 1 92.12 126 ARG B CA 1
ATOM 3332 C C . ARG B 1 126 ? 6.594 15.93 -7.832 1 92.12 126 ARG B C 1
ATOM 3334 O O . ARG B 1 126 ? 7.445 16.641 -8.367 1 92.12 126 ARG B O 1
ATOM 3341 N N . PHE B 1 127 ? 6.836 15.133 -6.754 1 92.69 127 PHE B N 1
ATOM 3342 C CA . PHE B 1 127 ? 8.102 15.25 -6.051 1 92.69 127 PHE B CA 1
ATOM 3343 C C . PHE B 1 127 ? 9.102 14.211 -6.555 1 92.69 127 PHE B C 1
ATOM 3345 O O . PHE B 1 127 ? 10.195 14.078 -6.004 1 92.69 127 PHE B O 1
ATOM 3352 N N . ILE B 1 128 ? 8.789 13.43 -7.488 1 94.19 128 ILE B N 1
ATOM 3353 C CA . ILE B 1 128 ? 9.695 12.445 -8.078 1 94.19 128 ILE B CA 1
ATOM 3354 C C . ILE B 1 128 ? 10.867 13.164 -8.742 1 94.19 128 ILE B C 1
ATOM 3356 O O . ILE B 1 128 ? 10.68 14.18 -9.422 1 94.19 128 ILE B O 1
ATOM 3360 N N . ILE B 1 129 ? 12.039 12.57 -8.406 1 91.75 129 ILE B N 1
ATOM 3361 C CA . ILE B 1 129 ? 13.227 13.117 -9.047 1 91.75 129 ILE B CA 1
ATOM 3362 C C . ILE B 1 129 ? 13.852 12.062 -9.953 1 91.75 129 ILE B C 1
ATOM 3364 O O . ILE B 1 129 ? 14.141 10.945 -9.523 1 91.75 129 ILE B O 1
ATOM 3368 N N . GLY B 1 130 ? 13.633 12.031 -11.281 1 86.62 130 GLY B N 1
ATOM 3369 C CA . GLY B 1 130 ? 14.18 11.086 -12.242 1 86.62 130 GLY B CA 1
ATOM 3370 C C . GLY B 1 130 ? 13.141 10.125 -12.789 1 86.62 130 GLY B C 1
ATOM 3371 O O . GLY B 1 130 ? 11.945 10.414 -12.766 1 86.62 130 GLY B O 1
ATOM 3372 N N . GLY B 1 131 ? 13.555 8.906 -13.195 1 93.69 131 GLY B N 1
ATOM 3373 C CA . GLY B 1 131 ? 12.672 7.914 -13.789 1 93.69 131 GLY B CA 1
ATOM 3374 C C . GLY B 1 131 ? 12.352 6.766 -12.852 1 93.69 131 GLY B C 1
ATOM 3375 O O . GLY B 1 131 ? 12.727 6.793 -11.672 1 93.69 131 GLY B O 1
ATOM 3376 N N . ALA B 1 132 ? 11.695 5.828 -13.289 1 98.38 132 ALA B N 1
ATOM 3377 C CA . ALA B 1 132 ? 11.258 4.668 -12.516 1 98.38 132 ALA B CA 1
ATOM 3378 C C . ALA B 1 132 ? 12.445 3.885 -11.977 1 98.38 132 ALA B C 1
ATOM 3380 O O . ALA B 1 132 ? 13.516 3.867 -12.594 1 98.38 132 ALA B O 1
ATOM 3381 N N . THR B 1 133 ? 12.336 3.387 -10.781 1 98.75 133 THR B N 1
ATOM 3382 C CA . THR B 1 133 ? 13.273 2.398 -10.25 1 98.75 133 THR B CA 1
ATOM 3383 C C . THR B 1 133 ? 12.898 0.995 -10.719 1 98.75 133 THR B C 1
ATOM 3385 O O . THR B 1 133 ? 11.75 0.566 -10.562 1 98.75 133 THR B O 1
ATOM 3388 N N . ILE B 1 134 ? 13.812 0.255 -11.328 1 98.88 134 ILE B N 1
ATOM 3389 C CA . ILE B 1 134 ? 13.57 -1.099 -11.812 1 98.88 134 ILE B CA 1
ATOM 3390 C C . ILE B 1 134 ? 14.484 -2.08 -11.078 1 98.88 134 ILE B C 1
ATOM 3392 O O . ILE B 1 134 ? 15.703 -1.932 -11.094 1 98.88 134 ILE B O 1
ATOM 3396 N N . VAL B 1 135 ? 13.891 -3.047 -10.445 1 98.94 135 VAL B N 1
ATOM 3397 C CA . VAL B 1 135 ? 14.602 -4.105 -9.734 1 98.94 135 VAL B CA 1
ATOM 3398 C C . VAL B 1 135 ? 14.117 -5.469 -10.219 1 98.94 135 VAL B C 1
ATOM 3400 O O . VAL B 1 135 ? 12.914 -5.703 -10.344 1 98.94 135 VAL B O 1
ATOM 3403 N N . CYS B 1 136 ? 15 -6.34 -10.539 1 98.94 136 CYS B N 1
ATOM 3404 C CA . CYS B 1 136 ? 14.68 -7.699 -10.961 1 98.94 136 CYS B CA 1
ATOM 3405 C C . CYS B 1 136 ? 15.5 -8.719 -10.195 1 98.94 136 CYS B C 1
ATOM 3407 O O . CYS B 1 136 ? 16.734 -8.695 -10.234 1 98.94 136 CYS B O 1
ATOM 3409 N N . VAL B 1 137 ? 14.844 -9.602 -9.484 1 98.75 137 VAL B N 1
ATOM 3410 C CA . VAL B 1 137 ? 15.523 -10.648 -8.727 1 98.75 137 VAL B CA 1
ATOM 3411 C C . VAL B 1 137 ? 14.977 -12.016 -9.141 1 98.75 137 VAL B C 1
ATOM 3413 O O . VAL B 1 137 ? 13.773 -12.18 -9.352 1 98.75 137 VAL B O 1
ATOM 3416 N N . ALA B 1 138 ? 15.828 -12.922 -9.359 1 98.5 138 ALA B N 1
ATOM 3417 C CA . ALA B 1 138 ? 15.492 -14.312 -9.648 1 98.5 138 ALA B CA 1
ATOM 3418 C C . ALA B 1 138 ? 16.062 -15.25 -8.586 1 98.5 138 ALA B C 1
ATOM 3420 O O . ALA B 1 138 ? 17.188 -15.055 -8.117 1 98.5 138 ALA B O 1
ATOM 3421 N N . GLU B 1 139 ? 15.273 -16.203 -8.195 1 97.88 139 GLU B N 1
ATOM 3422 C CA . GLU B 1 139 ? 15.688 -17.203 -7.207 1 97.88 139 GLU B CA 1
ATOM 3423 C C . GLU B 1 139 ? 15.297 -18.609 -7.648 1 97.88 139 GLU B C 1
ATOM 3425 O O . GLU B 1 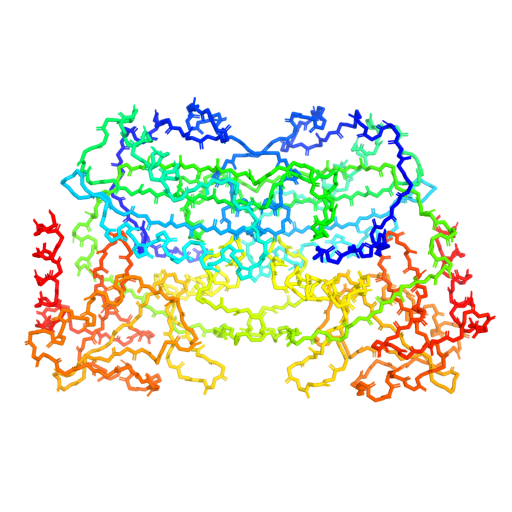139 ? 14.258 -18.797 -8.289 1 97.88 139 GLU B O 1
ATOM 3430 N N . TYR B 1 140 ? 16.188 -19.547 -7.297 1 96.19 140 TYR B N 1
ATOM 3431 C CA . TYR B 1 140 ? 15.789 -20.953 -7.438 1 96.19 140 TYR B CA 1
ATOM 3432 C C . TYR B 1 140 ? 14.656 -21.297 -6.48 1 96.19 140 TYR B C 1
ATOM 3434 O O . TYR B 1 140 ? 14.812 -21.188 -5.262 1 96.19 140 TYR B O 1
ATOM 3442 N N . LYS B 1 141 ? 13.555 -21.578 -7.027 1 92.12 141 LYS B N 1
ATOM 3443 C CA . LYS B 1 141 ? 12.398 -21.953 -6.227 1 92.12 141 LYS B CA 1
ATOM 3444 C C . LYS B 1 141 ? 11.734 -23.219 -6.793 1 92.12 141 LYS B C 1
ATOM 3446 O O . LYS B 1 141 ? 10.977 -23.141 -7.766 1 92.12 141 LYS B O 1
ATOM 3451 N N . VAL B 1 142 ? 12.07 -24.297 -6.172 1 84.75 142 VAL B N 1
ATOM 3452 C CA . VAL B 1 142 ? 11.438 -25.562 -6.535 1 84.75 142 VAL B CA 1
ATOM 3453 C C . VAL B 1 142 ? 10.352 -25.906 -5.52 1 84.75 142 VAL B C 1
ATOM 3455 O O . VAL B 1 142 ? 10.586 -25.828 -4.309 1 84.75 142 VAL B O 1
ATOM 3458 N N . VAL B 1 143 ? 9.289 -26.219 -6.074 1 79.19 143 VAL B N 1
ATOM 3459 C CA . VAL B 1 143 ? 8.125 -26.484 -5.238 1 79.19 143 VAL B CA 1
ATOM 3460 C C . VAL B 1 143 ? 8.352 -27.734 -4.402 1 79.19 143 VAL B C 1
ATOM 3462 O O . VAL B 1 143 ? 8.867 -28.734 -4.902 1 79.19 143 VAL B O 1
ATOM 3465 N N . ASP B 1 144 ? 8.047 -27.625 -3.174 1 79.56 144 ASP B N 1
ATOM 3466 C CA . ASP B 1 144 ? 8.016 -28.797 -2.309 1 79.56 144 ASP B CA 1
ATOM 3467 C C . ASP B 1 144 ? 6.785 -29.656 -2.596 1 79.56 144 ASP B C 1
ATOM 3469 O O . ASP B 1 144 ? 5.719 -29.438 -2.014 1 79.56 144 ASP B O 1
ATOM 3473 N N . THR B 1 145 ? 6.949 -30.719 -3.311 1 79.56 145 THR B N 1
ATOM 3474 C CA . THR B 1 145 ? 5.828 -31.531 -3.785 1 79.56 145 THR B CA 1
ATOM 3475 C C . THR B 1 145 ? 5.121 -32.219 -2.619 1 79.56 145 THR B C 1
ATOM 3477 O O . THR B 1 145 ? 3.902 -32.375 -2.639 1 79.56 145 THR B O 1
ATOM 3480 N N . ALA B 1 146 ? 5.824 -32.594 -1.639 1 79.75 146 ALA B N 1
ATOM 3481 C CA . ALA B 1 146 ? 5.219 -33.219 -0.468 1 79.75 146 ALA B CA 1
ATOM 3482 C C . ALA B 1 146 ? 4.367 -32.219 0.31 1 79.75 146 ALA B C 1
ATOM 3484 O O . ALA B 1 146 ? 3.24 -32.531 0.707 1 79.75 146 ALA B O 1
ATOM 3485 N N . ALA B 1 147 ? 4.918 -31.078 0.455 1 76.75 147 ALA B N 1
ATOM 3486 C CA . ALA B 1 147 ? 4.172 -30.016 1.139 1 76.75 147 ALA B CA 1
ATOM 3487 C C . ALA B 1 147 ? 2.934 -29.625 0.341 1 76.75 147 ALA B C 1
ATOM 3489 O O . ALA B 1 147 ? 1.854 -29.438 0.909 1 76.75 147 ALA B O 1
ATOM 3490 N N . LYS B 1 148 ? 3.127 -29.562 -0.867 1 83.44 148 LYS B N 1
ATOM 3491 C CA . LYS B 1 148 ? 2.027 -29.203 -1.757 1 83.44 148 LYS B CA 1
ATOM 3492 C C . LYS B 1 148 ? 0.898 -30.234 -1.684 1 83.44 148 LYS B C 1
ATOM 3494 O O . LYS B 1 148 ? -0.278 -29.859 -1.657 1 83.44 148 LYS B O 1
ATOM 3499 N N . LYS B 1 149 ? 1.21 -31.453 -1.599 1 83.12 149 LYS B N 1
ATOM 3500 C CA . LYS B 1 149 ? 0.224 -32.531 -1.581 1 83.12 149 LYS B CA 1
ATOM 3501 C C . LYS B 1 149 ? -0.608 -32.5 -0.302 1 83.12 149 LYS B C 1
ATOM 3503 O O . LYS B 1 149 ? -1.786 -32.844 -0.311 1 83.12 149 LYS B O 1
ATOM 3508 N N . ARG B 1 150 ? -0.021 -32.094 0.754 1 86.19 150 ARG B N 1
ATOM 3509 C CA . ARG B 1 150 ? -0.733 -31.984 2.023 1 86.19 150 ARG B CA 1
ATOM 3510 C C . ARG B 1 150 ? -1.87 -30.969 1.94 1 86.19 150 ARG B C 1
ATOM 3512 O O . ARG B 1 150 ? -2.898 -31.125 2.6 1 86.19 150 ARG B O 1
ATOM 3519 N N . GLY B 1 151 ? -1.651 -29.984 1.127 1 91.81 151 GLY B N 1
ATOM 3520 C CA . GLY B 1 151 ? -2.68 -28.984 0.902 1 91.81 151 GLY B CA 1
ATOM 3521 C C . GLY B 1 151 ? -2.67 -27.875 1.938 1 91.81 151 GLY B C 1
ATOM 3522 O O . GLY B 1 151 ? -1.984 -27.984 2.957 1 91.81 151 GLY B O 1
ATOM 3523 N N . LEU B 1 152 ? -3.443 -26.859 1.749 1 95.25 152 LEU B N 1
ATOM 3524 C CA . LEU B 1 152 ? -3.512 -25.688 2.619 1 95.25 152 LEU B CA 1
ATOM 3525 C C . LEU B 1 152 ? -4.781 -25.719 3.467 1 95.25 152 LEU B C 1
ATOM 3527 O O . LEU B 1 152 ? -5.816 -26.234 3.027 1 95.25 152 LEU B O 1
ATOM 3531 N N . THR B 1 153 ? -4.684 -25.203 4.609 1 97 153 THR B N 1
ATOM 3532 C CA . THR B 1 153 ? -5.863 -24.844 5.387 1 97 153 THR B CA 1
ATOM 3533 C C . THR B 1 153 ? -6.188 -23.359 5.215 1 97 153 THR B C 1
ATOM 3535 O O . THR B 1 153 ? -5.309 -22.5 5.355 1 97 153 THR B O 1
ATOM 3538 N N . LEU B 1 154 ? -7.438 -23.109 4.902 1 98.44 154 LEU B N 1
ATOM 3539 C CA . LEU B 1 154 ? -7.871 -21.734 4.699 1 98.44 154 LEU B CA 1
ATOM 3540 C C . LEU B 1 154 ? -8.789 -21.281 5.832 1 98.44 154 LEU B C 1
ATOM 3542 O O . LEU B 1 154 ? -9.516 -22.094 6.406 1 98.44 154 LEU B O 1
ATOM 3546 N N . PHE B 1 155 ? -8.711 -20.031 6.125 1 98.69 155 PHE B N 1
ATOM 3547 C CA . PHE B 1 155 ? -9.633 -19.328 7.02 1 98.69 155 PHE B CA 1
ATOM 3548 C C . PHE B 1 155 ? -10.289 -18.156 6.312 1 98.69 155 PHE B C 1
ATOM 3550 O O . PHE B 1 155 ? -9.617 -17.359 5.668 1 98.69 155 PHE B O 1
ATOM 3557 N N . THR B 1 156 ? -11.641 -18.094 6.375 1 98.81 156 THR B N 1
ATOM 3558 C CA . THR B 1 156 ? -12.344 -16.953 5.777 1 98.81 156 THR B CA 1
ATOM 3559 C C . THR B 1 156 ? -12.133 -15.695 6.609 1 98.81 156 THR B C 1
ATOM 3561 O O . THR B 1 156 ? -12.633 -15.594 7.73 1 98.81 156 THR B O 1
ATOM 3564 N N . SER B 1 157 ? -11.461 -14.758 6.074 1 98.62 157 SER B N 1
ATOM 3565 C CA . SER B 1 157 ? -11.094 -13.531 6.777 1 98.62 157 SER B CA 1
ATOM 3566 C C . SER B 1 157 ? -12.273 -12.57 6.867 1 98.62 157 SER B C 1
ATOM 3568 O O . SER B 1 157 ? -13.164 -12.594 6.016 1 98.62 157 SER B O 1
ATOM 3570 N N . THR B 1 158 ? -12.258 -11.664 7.91 1 98.06 158 THR B N 1
ATOM 3571 C CA . THR B 1 158 ? -13.234 -10.586 8.023 1 98.06 158 THR B CA 1
ATOM 3572 C C . THR B 1 158 ? -12.883 -9.438 7.082 1 98.06 158 THR B C 1
ATOM 3574 O O . THR B 1 158 ? -13.711 -8.555 6.836 1 98.06 158 THR B O 1
ATOM 3577 N N . TYR B 1 159 ? -11.656 -9.406 6.57 1 98.38 159 TYR B N 1
ATOM 3578 C CA . TYR B 1 159 ? -11.266 -8.391 5.605 1 98.38 159 TYR B CA 1
ATOM 3579 C C . TYR B 1 159 ? -11.875 -8.664 4.234 1 98.38 159 TYR B C 1
ATOM 3581 O O . TYR B 1 159 ? -11.812 -9.797 3.744 1 98.38 159 TYR B O 1
ATOM 3589 N N . ARG B 1 160 ? -12.375 -7.672 3.641 1 98.44 160 ARG B N 1
ATOM 3590 C CA . ARG B 1 160 ? -13.016 -7.793 2.332 1 98.44 160 ARG B CA 1
ATOM 3591 C C . ARG B 1 160 ? -12.062 -7.367 1.219 1 98.44 160 ARG B C 1
ATOM 3593 O O . ARG B 1 160 ? -11.148 -6.574 1.447 1 98.44 160 ARG B O 1
ATOM 3600 N N . THR B 1 161 ? -12.273 -7.961 0.047 1 98.31 161 THR B N 1
ATOM 3601 C CA . THR B 1 161 ? -11.602 -7.438 -1.137 1 98.31 161 THR B CA 1
ATOM 3602 C C . THR B 1 161 ? -12.164 -6.07 -1.521 1 98.31 161 THR B C 1
ATOM 3604 O O . THR B 1 161 ? -13.305 -5.746 -1.181 1 98.31 161 THR B O 1
ATOM 3607 N N . SER B 1 162 ? -11.383 -5.309 -2.186 1 97.5 162 SER B N 1
ATOM 3608 C CA . SER B 1 162 ? -11.75 -3.926 -2.484 1 97.5 162 SER B CA 1
ATOM 3609 C C . SER B 1 162 ? -12.531 -3.832 -3.791 1 97.5 162 SER B C 1
ATOM 3611 O O . SER B 1 162 ? -12.32 -4.633 -4.703 1 97.5 162 SER B O 1
ATOM 3613 N N . THR B 1 163 ? -13.398 -2.822 -3.855 1 96.88 163 THR B N 1
ATOM 3614 C CA . THR B 1 163 ? -14.008 -2.443 -5.125 1 96.88 163 THR B CA 1
ATOM 3615 C C . THR B 1 163 ? -13.039 -1.622 -5.969 1 96.88 163 THR B C 1
ATOM 3617 O O . THR B 1 163 ? -12.117 -0.995 -5.434 1 96.88 163 THR B O 1
ATOM 3620 N N . PRO B 1 164 ? -13.297 -1.608 -7.285 1 96.31 164 PRO B N 1
ATOM 3621 C CA . PRO B 1 164 ? -12.344 -0.916 -8.156 1 96.31 164 PRO B CA 1
ATOM 3622 C C . PRO B 1 164 ? -12.32 0.594 -7.922 1 96.31 164 PRO B C 1
ATOM 3624 O O . PRO B 1 164 ? -11.375 1.271 -8.336 1 96.31 164 PRO B O 1
ATOM 3627 N N . ASP B 1 165 ? -13.328 1.175 -7.289 1 96.62 165 ASP B N 1
ATOM 3628 C CA . ASP B 1 165 ? -13.336 2.605 -7.004 1 96.62 165 ASP B CA 1
ATOM 3629 C C . ASP B 1 165 ? -12.562 2.916 -5.723 1 96.62 165 ASP B C 1
ATOM 3631 O O . ASP B 1 165 ? -12.344 4.082 -5.391 1 96.62 165 ASP B O 1
ATOM 3635 N N . VAL B 1 166 ? -12.211 1.927 -4.992 1 97.06 166 VAL B N 1
ATOM 3636 C CA . VAL B 1 166 ? -11.312 2.08 -3.852 1 97.06 166 VAL B CA 1
ATOM 3637 C C . VAL B 1 166 ? -9.891 1.68 -4.25 1 97.06 166 VAL B C 1
ATOM 3639 O O . VAL B 1 166 ? -8.961 2.482 -4.148 1 97.06 166 VAL B O 1
ATOM 3642 N N . PHE B 1 167 ? -9.758 0.494 -4.672 1 96.44 167 PHE B N 1
ATOM 3643 C CA . PHE B 1 167 ? -8.508 -0.043 -5.191 1 96.44 167 PHE B CA 1
ATOM 3644 C C . PHE B 1 167 ? -8.758 -1.287 -6.035 1 96.44 167 PHE B C 1
ATOM 3646 O O . PHE B 1 167 ? -9.289 -2.283 -5.535 1 96.44 167 PHE B O 1
ATOM 3653 N N . ASP B 1 168 ? -8.367 -1.31 -7.258 1 95.88 168 ASP B N 1
ATOM 3654 C CA . ASP B 1 168 ? -8.578 -2.432 -8.172 1 95.88 168 ASP B CA 1
ATOM 3655 C C . ASP B 1 168 ? -7.59 -3.561 -7.887 1 95.88 168 ASP B C 1
ATOM 3657 O O . ASP B 1 168 ? -6.383 -3.398 -8.078 1 95.88 168 ASP B O 1
ATOM 3661 N N . LEU B 1 169 ? -8.078 -4.711 -7.586 1 95.06 169 LEU B N 1
ATOM 3662 C CA . LEU B 1 169 ? -7.215 -5.832 -7.215 1 95.06 169 LEU B CA 1
ATOM 3663 C C . LEU B 1 169 ? -6.555 -6.441 -8.445 1 95.06 169 LEU B C 1
ATOM 3665 O O . LEU B 1 169 ? -5.633 -7.254 -8.32 1 95.06 169 LEU B O 1
ATOM 3669 N N . ARG B 1 170 ? -6.98 -6.066 -9.555 1 93 170 ARG B N 1
ATOM 3670 C CA . ARG B 1 170 ? -6.363 -6.539 -10.789 1 93 170 ARG B CA 1
ATOM 3671 C C . ARG B 1 170 ? -4.996 -5.895 -11 1 93 170 ARG B C 1
ATOM 3673 O O . ARG B 1 170 ? -4.219 -6.336 -11.852 1 93 170 ARG B O 1
ATOM 3680 N N . LEU B 1 171 ? -4.727 -4.859 -10.25 1 95.88 171 LEU B N 1
ATOM 3681 C CA . LEU B 1 171 ? -3.43 -4.191 -10.281 1 95.88 171 LEU B CA 1
ATOM 3682 C C . LEU B 1 171 ? -2.445 -4.875 -9.336 1 95.88 171 LEU B C 1
ATOM 3684 O O . LEU B 1 171 ? -2.639 -4.867 -8.117 1 95.88 171 LEU B O 1
ATOM 3688 N N . ASN B 1 172 ? -1.412 -5.484 -9.867 1 96.88 172 ASN B N 1
ATOM 3689 C CA . ASN B 1 172 ? -0.305 -5.973 -9.055 1 96.88 172 ASN B CA 1
ATOM 3690 C C . ASN B 1 172 ? 0.585 -4.828 -8.57 1 96.88 172 ASN B C 1
ATOM 3692 O O . ASN B 1 172 ? 1.482 -4.391 -9.297 1 96.88 172 ASN B O 1
ATOM 3696 N N . SER B 1 173 ? 0.348 -4.41 -7.383 1 97.88 173 SER B N 1
ATOM 3697 C CA . SER B 1 173 ? 1.027 -3.205 -6.914 1 97.88 173 SER B CA 1
ATOM 3698 C C . SER B 1 173 ? 1.857 -3.488 -5.664 1 97.88 173 SER B C 1
ATOM 3700 O O . SER B 1 173 ? 1.829 -4.602 -5.133 1 97.88 173 SER B O 1
ATOM 3702 N N . HIS B 1 174 ? 2.627 -2.51 -5.215 1 98.44 174 HIS B N 1
ATOM 3703 C CA . HIS B 1 174 ? 3.434 -2.596 -4.004 1 98.44 174 HIS B CA 1
ATOM 3704 C C . HIS B 1 174 ? 2.617 -2.223 -2.77 1 98.44 174 HIS B C 1
ATOM 3706 O O . HIS B 1 174 ? 3.119 -2.289 -1.645 1 98.44 174 HIS B O 1
ATOM 3712 N N . SER B 1 175 ? 1.389 -1.813 -2.869 1 98.25 175 SER B N 1
ATOM 3713 C CA . SER B 1 175 ? 0.485 -1.549 -1.754 1 98.25 175 SER B CA 1
ATOM 3714 C C . SER B 1 175 ? -0.403 -2.754 -1.463 1 98.25 175 SER B C 1
ATOM 3716 O O . SER B 1 175 ? -1.443 -2.932 -2.1 1 98.25 175 SER B O 1
ATOM 3718 N N . ARG B 1 176 ? 0.012 -3.516 -0.413 1 97.5 176 ARG B N 1
ATOM 3719 C CA . ARG B 1 176 ? -0.652 -4.801 -0.215 1 97.5 176 ARG B CA 1
ATOM 3720 C C . ARG B 1 176 ? -0.935 -5.047 1.263 1 97.5 176 ARG B C 1
ATOM 3722 O O . ARG B 1 176 ? -1.21 -6.18 1.666 1 97.5 176 ARG B O 1
ATOM 3729 N N . LEU B 1 177 ? -0.901 -4.055 2.064 1 98.12 177 LEU B N 1
ATOM 3730 C CA . LEU B 1 177 ? -0.977 -4.246 3.508 1 98.12 177 LEU B CA 1
ATOM 3731 C C . LEU B 1 177 ? -2.326 -4.832 3.91 1 98.12 177 LEU B C 1
ATOM 3733 O O . LEU B 1 177 ? -2.41 -5.625 4.848 1 98.12 177 LEU B O 1
ATOM 3737 N N . ASN B 1 178 ? -3.414 -4.488 3.201 1 96.94 178 ASN B N 1
ATOM 3738 C CA . ASN B 1 178 ? -4.727 -5.039 3.523 1 96.94 178 ASN B CA 1
ATOM 3739 C C . ASN B 1 178 ? -4.758 -6.551 3.334 1 96.94 178 ASN B C 1
ATOM 3741 O O . ASN B 1 178 ? -5.41 -7.266 4.102 1 96.94 178 ASN B O 1
ATOM 3745 N N . LEU B 1 179 ? -4.078 -7.051 2.354 1 98 179 LEU B N 1
ATOM 3746 C CA . LEU B 1 179 ? -4.008 -8.484 2.096 1 98 179 LEU B CA 1
ATOM 3747 C C . LEU B 1 179 ? -3.152 -9.18 3.148 1 98 179 LEU B C 1
ATOM 3749 O O . LEU B 1 179 ? -3.441 -10.32 3.535 1 98 179 LEU B O 1
ATOM 3753 N N . ILE B 1 180 ? -2.121 -8.477 3.584 1 98.31 180 ILE B N 1
ATOM 3754 C CA . ILE B 1 180 ? -1.272 -9 4.648 1 98.31 180 ILE B CA 1
ATOM 3755 C C . ILE B 1 180 ? -2.072 -9.094 5.949 1 98.31 180 ILE B C 1
ATOM 3757 O O . ILE B 1 180 ? -1.943 -10.07 6.695 1 98.31 180 ILE B O 1
ATOM 3761 N N . GLN B 1 181 ? -2.916 -8.094 6.246 1 98.38 181 GLN B N 1
ATOM 3762 C CA . GLN B 1 181 ? -3.764 -8.141 7.434 1 98.38 181 GLN B CA 1
ATOM 3763 C C . GLN B 1 181 ? -4.699 -9.344 7.398 1 98.38 181 GLN B C 1
ATOM 3765 O O . GLN B 1 181 ? -4.91 -10.008 8.414 1 98.38 181 GLN B O 1
ATOM 3770 N N . ALA B 1 182 ? -5.273 -9.641 6.227 1 98.5 182 ALA B N 1
ATOM 3771 C CA . ALA B 1 182 ? -6.105 -10.828 6.078 1 98.5 182 ALA B CA 1
ATOM 3772 C C . ALA B 1 182 ? -5.32 -12.094 6.422 1 98.5 182 ALA B C 1
ATOM 3774 O O . ALA B 1 182 ? -5.82 -12.977 7.125 1 98.5 182 ALA B O 1
ATOM 3775 N N . LEU B 1 183 ? -4.125 -12.164 5.93 1 98.38 183 LEU B N 1
ATOM 3776 C CA . LEU B 1 183 ? -3.279 -13.328 6.195 1 98.38 183 LEU B CA 1
ATOM 3777 C C . LEU B 1 183 ? -2.959 -13.438 7.684 1 98.38 183 LEU B C 1
ATOM 3779 O O . LEU B 1 183 ? -3.008 -14.523 8.258 1 98.38 183 LEU B O 1
ATOM 3783 N N . LEU B 1 184 ? -2.623 -12.305 8.305 1 97.88 184 LEU B N 1
ATOM 3784 C CA . LEU B 1 184 ? -2.307 -12.305 9.727 1 97.88 184 LEU B CA 1
ATOM 3785 C C . LEU B 1 184 ? -3.465 -12.867 10.539 1 97.88 184 LEU B C 1
ATOM 3787 O O . LEU B 1 184 ? -3.252 -13.656 11.469 1 97.88 184 LEU B O 1
ATOM 3791 N N . GLN B 1 185 ? -4.684 -12.469 10.219 1 97.81 185 GLN B N 1
ATOM 3792 C CA . GLN B 1 185 ? -5.859 -13.016 10.891 1 97.81 185 GLN B CA 1
ATOM 3793 C C . GLN B 1 185 ? -5.949 -14.523 10.703 1 97.81 185 GLN B C 1
ATOM 3795 O O . GLN B 1 185 ? -6.199 -15.258 11.664 1 97.81 185 GLN B O 1
ATOM 3800 N N . ALA B 1 186 ? -5.77 -14.984 9.469 1 98.19 186 ALA B N 1
ATOM 3801 C CA . ALA B 1 186 ? -5.828 -16.422 9.172 1 98.19 186 ALA B CA 1
ATOM 3802 C C . ALA B 1 186 ? -4.773 -17.188 9.961 1 98.19 186 ALA B C 1
ATOM 3804 O O . ALA B 1 186 ? -5.059 -18.25 10.508 1 98.19 186 ALA B O 1
ATOM 3805 N N . LEU B 1 187 ? -3.574 -16.656 10.031 1 97.06 187 LEU B N 1
ATOM 3806 C CA . LEU B 1 187 ? -2.49 -17.281 10.773 1 97.06 187 LEU B CA 1
ATOM 3807 C C . LEU B 1 187 ? -2.84 -17.406 12.25 1 97.06 187 LEU B C 1
ATOM 3809 O O . LEU B 1 187 ? -2.598 -18.453 12.867 1 97.06 187 LEU B O 1
ATOM 3813 N N . GLN B 1 188 ? -3.447 -16.375 12.828 1 96.06 188 GLN B N 1
ATOM 3814 C CA . GLN B 1 188 ? -3.844 -16.391 14.234 1 96.06 188 GLN B CA 1
ATOM 3815 C C . GLN B 1 188 ? -4.926 -17.438 14.492 1 96.06 188 GLN B C 1
ATOM 3817 O O . GLN B 1 188 ? -5.02 -17.984 15.586 1 96.06 188 GLN B O 1
ATOM 3822 N N . ALA B 1 189 ? -5.668 -17.734 13.477 1 96.75 189 ALA B N 1
ATOM 3823 C CA . ALA B 1 189 ? -6.723 -18.75 13.578 1 96.75 189 ALA B CA 1
ATOM 3824 C C . ALA B 1 189 ? -6.172 -20.141 13.328 1 96.75 189 ALA B C 1
ATOM 3826 O O . ALA B 1 189 ? -6.922 -21.125 13.328 1 96.75 189 ALA B O 1
ATOM 3827 N N . GLY B 1 190 ? -4.859 -20.234 13.023 1 95.94 190 GLY B N 1
ATOM 3828 C CA . GLY B 1 190 ? -4.219 -21.531 12.836 1 95.94 190 GLY B CA 1
ATOM 3829 C C . GLY B 1 190 ? -4.262 -22.016 11.391 1 95.94 190 GLY B C 1
ATOM 3830 O O . GLY B 1 190 ? -3.967 -23.172 11.109 1 95.94 190 GLY B O 1
ATOM 3831 N N . ALA B 1 191 ? -4.668 -21.203 10.445 1 97.31 191 ALA B N 1
ATOM 3832 C CA . ALA B 1 191 ? -4.738 -21.562 9.031 1 97.31 191 ALA B CA 1
ATOM 3833 C C . ALA B 1 191 ? -3.479 -21.109 8.289 1 97.31 191 ALA B C 1
ATOM 3835 O O . ALA B 1 191 ? -2.611 -20.453 8.867 1 97.31 191 ALA B O 1
ATOM 3836 N N . ASP B 1 192 ? -3.404 -21.5 7.004 1 96.25 192 ASP B N 1
ATOM 3837 C CA . ASP B 1 192 ? -2.219 -21.219 6.199 1 96.25 192 ASP B CA 1
ATOM 3838 C C . ASP B 1 192 ? -2.414 -19.969 5.359 1 96.25 192 ASP B C 1
ATOM 3840 O O . ASP B 1 192 ? -1.442 -19.297 5 1 96.25 192 ASP B O 1
ATOM 3844 N N . GLU B 1 193 ? -3.623 -19.703 5.059 1 96.94 193 GLU B N 1
ATOM 3845 C CA . GLU B 1 193 ? -3.949 -18.625 4.129 1 96.94 193 GLU B CA 1
ATOM 3846 C C . GLU B 1 193 ? -5.375 -18.125 4.34 1 96.94 193 GLU B C 1
ATOM 3848 O O . GLU B 1 193 ? -6.207 -18.844 4.906 1 96.94 193 GLU B O 1
ATOM 3853 N N . ALA B 1 194 ? -5.594 -16.922 3.908 1 98.62 194 ALA B N 1
ATOM 3854 C CA . ALA B 1 194 ? -6.91 -16.328 4.086 1 98.62 194 ALA B CA 1
ATOM 3855 C C . ALA B 1 194 ? -7.754 -16.453 2.82 1 98.62 194 ALA B C 1
ATOM 3857 O O . ALA B 1 194 ? -7.281 -16.172 1.719 1 98.62 194 ALA B O 1
ATOM 3858 N N . LEU B 1 195 ? -8.93 -16.953 2.93 1 98.88 195 LEU B N 1
ATOM 3859 C CA . LEU B 1 195 ? -9.969 -16.75 1.927 1 98.88 195 LEU B CA 1
ATOM 3860 C C . LEU B 1 195 ? -10.703 -15.43 2.176 1 98.88 195 LEU B C 1
ATOM 3862 O O . LEU B 1 195 ? -11.094 -15.141 3.309 1 98.88 195 LEU B O 1
ATOM 3866 N N . MET B 1 196 ? -10.898 -14.672 1.16 1 98.88 196 MET B N 1
ATOM 3867 C CA . MET B 1 196 ? -11.531 -13.359 1.3 1 98.88 196 MET B CA 1
ATOM 3868 C C . MET B 1 196 ? -12.812 -13.289 0.484 1 98.88 196 MET B C 1
ATOM 3870 O O . MET B 1 196 ? -12.875 -13.797 -0.635 1 98.88 196 MET B O 1
ATOM 3874 N N . LEU B 1 197 ? -13.797 -12.633 1.034 1 98.81 197 LEU B N 1
ATOM 3875 C CA . LEU B 1 197 ? -15.07 -12.391 0.358 1 98.81 197 LEU B CA 1
ATOM 3876 C C . LEU B 1 197 ? -15.094 -11 -0.268 1 98.81 197 LEU B C 1
ATOM 3878 O O . LEU B 1 197 ? -14.352 -10.109 0.157 1 98.81 197 LEU B O 1
ATOM 3882 N N . ASP B 1 198 ? -15.914 -10.82 -1.301 1 98.06 198 ASP B N 1
ATOM 3883 C CA . ASP B 1 198 ? -16.094 -9.5 -1.9 1 98.06 198 ASP B CA 1
ATOM 3884 C C . ASP B 1 198 ? -17.016 -8.633 -1.057 1 98.06 198 ASP B C 1
ATOM 3886 O O . ASP B 1 198 ? -17.5 -9.062 -0.007 1 98.06 198 ASP B O 1
ATOM 3890 N N . PRO B 1 199 ? -17.266 -7.359 -1.452 1 96.75 199 PRO B N 1
ATOM 3891 C CA . PRO B 1 199 ? -18.078 -6.453 -0.633 1 96.75 199 PRO B CA 1
ATOM 3892 C C . PRO B 1 199 ? -19.516 -6.934 -0.461 1 96.75 199 PRO B C 1
ATOM 3894 O O . PRO B 1 199 ? -20.219 -6.484 0.451 1 96.75 199 PRO B O 1
ATOM 3897 N N . HIS B 1 200 ? -19.938 -7.84 -1.262 1 97.25 200 HIS B N 1
ATOM 3898 C CA . HIS B 1 200 ? -21.312 -8.305 -1.228 1 97.25 200 HIS B CA 1
ATOM 3899 C C . HIS B 1 200 ? -21.422 -9.648 -0.509 1 97.25 200 HIS B C 1
ATOM 3901 O O . HIS B 1 200 ? -22.516 -10.195 -0.373 1 97.25 200 HIS B O 1
ATOM 3907 N N . GLY B 1 201 ? -20.297 -10.211 -0.106 1 98.06 201 GLY B N 1
ATOM 3908 C CA . GLY B 1 201 ? -20.312 -11.414 0.702 1 98.06 201 GLY B CA 1
ATOM 3909 C C . GLY B 1 201 ? -20.094 -12.68 -0.111 1 98.06 201 GLY B C 1
ATOM 3910 O O . GLY B 1 201 ? -20.234 -13.789 0.404 1 98.06 201 GLY B O 1
ATOM 3911 N N . PHE B 1 202 ? -19.734 -12.547 -1.388 1 98.69 202 PHE B N 1
ATOM 3912 C CA . PHE B 1 202 ? -19.438 -13.703 -2.225 1 98.69 202 PHE B CA 1
ATOM 3913 C C . PHE B 1 202 ? -17.938 -14.016 -2.191 1 98.69 202 PHE B C 1
ATOM 3915 O O . PHE B 1 202 ? -17.125 -13.148 -1.898 1 98.69 202 PHE B O 1
ATOM 3922 N N . VAL B 1 203 ? -17.578 -15.297 -2.465 1 98.81 203 VAL B N 1
ATOM 3923 C CA . VAL B 1 203 ? -16.188 -15.742 -2.492 1 98.81 203 VAL B CA 1
ATOM 3924 C C . VAL B 1 203 ? -15.438 -15.016 -3.605 1 98.81 203 VAL B C 1
ATOM 3926 O O . VAL B 1 203 ? -15.906 -14.953 -4.742 1 98.81 203 VAL B O 1
ATOM 3929 N N . ALA B 1 204 ? -14.305 -14.438 -3.242 1 98.31 204 ALA B N 1
ATOM 3930 C CA . ALA B 1 204 ? -13.562 -13.656 -4.23 1 98.31 204 ALA B CA 1
ATOM 3931 C C . ALA B 1 204 ? -12.211 -14.289 -4.531 1 98.31 204 ALA B C 1
ATOM 3933 O O . ALA B 1 204 ? -12 -14.852 -5.609 1 98.31 204 ALA B O 1
ATOM 3934 N N . SER B 1 205 ? -11.312 -14.227 -3.619 1 96.88 205 SER B N 1
ATOM 3935 C CA . SER B 1 205 ? -9.945 -14.711 -3.758 1 96.88 205 SER B CA 1
ATOM 3936 C C . SER B 1 205 ? -9.32 -14.992 -2.396 1 96.88 205 SER B C 1
ATOM 3938 O O . SER B 1 205 ? -9.922 -14.711 -1.36 1 96.88 205 SER B O 1
ATOM 3940 N N . CYS B 1 206 ? -8.164 -15.648 -2.402 1 98 206 CYS B N 1
ATOM 3941 C CA . CYS B 1 206 ? -7.332 -15.625 -1.206 1 98 206 CYS B CA 1
ATOM 3942 C C . CYS B 1 206 ? -6.504 -14.344 -1.151 1 98 206 CYS B C 1
ATOM 3944 O O . CYS B 1 206 ? -6.664 -13.461 -1.992 1 98 206 CYS B O 1
ATOM 3946 N N . ASN B 1 207 ? -5.68 -14.188 -0.1 1 97.44 207 ASN B N 1
ATOM 3947 C CA . ASN B 1 207 ? -4.91 -12.961 0.085 1 97.44 207 ASN B CA 1
ATOM 3948 C C . ASN B 1 207 ? -3.773 -12.852 -0.928 1 97.44 207 ASN B C 1
ATOM 3950 O O . ASN B 1 207 ? -3.273 -11.758 -1.192 1 97.44 207 ASN B O 1
ATOM 3954 N N . SER B 1 208 ? -3.387 -13.984 -1.554 1 95.62 208 SER B N 1
ATOM 3955 C CA . SER B 1 208 ? -2.26 -13.906 -2.479 1 95.62 208 SER B CA 1
ATOM 3956 C C . SER B 1 208 ? -2.445 -14.867 -3.652 1 95.62 208 SER B C 1
ATOM 3958 O O . SER B 1 208 ? -1.581 -14.953 -4.527 1 95.62 208 SER B O 1
ATOM 3960 N N . THR B 1 209 ? -3.523 -15.609 -3.697 1 96.75 209 THR B N 1
ATOM 3961 C CA . THR B 1 209 ? -3.795 -16.594 -4.738 1 96.75 209 THR B CA 1
ATOM 3962 C C . THR B 1 209 ? -5.258 -16.531 -5.172 1 96.75 209 THR B C 1
ATOM 3964 O O . THR B 1 209 ? -6.098 -15.984 -4.457 1 96.75 209 THR B O 1
ATOM 3967 N N . ASN B 1 210 ? -5.496 -17.078 -6.367 1 98.19 210 ASN B N 1
ATOM 3968 C CA . ASN B 1 210 ? -6.879 -17.312 -6.77 1 98.19 210 ASN B CA 1
ATOM 3969 C C . ASN B 1 210 ? -7.418 -18.609 -6.176 1 98.19 210 ASN B C 1
ATOM 3971 O O . ASN B 1 210 ? -6.648 -19.453 -5.734 1 98.19 210 ASN B O 1
ATOM 3975 N N . PHE B 1 211 ? -8.719 -18.734 -6.102 1 98.69 211 PHE B N 1
ATOM 3976 C CA . PHE B 1 211 ? -9.391 -19.844 -5.43 1 98.69 211 PHE B CA 1
ATOM 3977 C C . PHE B 1 211 ? -10.375 -20.516 -6.371 1 98.69 211 PHE B C 1
ATOM 3979 O O . PHE B 1 211 ? -11.117 -19.844 -7.098 1 98.69 211 PHE B O 1
ATOM 3986 N N . PHE B 1 212 ? -10.375 -21.859 -6.359 1 98.81 212 PHE B N 1
ATOM 3987 C CA . PHE B 1 212 ? -11.281 -22.688 -7.156 1 98.81 212 PHE B CA 1
ATOM 3988 C C . PHE B 1 212 ? -11.961 -23.734 -6.289 1 98.81 212 PHE B C 1
ATOM 3990 O O . PHE B 1 212 ? -11.383 -24.219 -5.316 1 98.81 212 PHE B O 1
ATOM 3997 N N . ILE B 1 213 ? -13.164 -24.109 -6.734 1 98.69 213 ILE B N 1
ATOM 3998 C CA . ILE B 1 213 ? -13.828 -25.281 -6.168 1 98.69 213 ILE B CA 1
ATOM 3999 C C . ILE B 1 213 ? -14.367 -26.156 -7.293 1 98.69 213 ILE B C 1
ATOM 4001 O O . ILE B 1 213 ? -14.508 -25.703 -8.43 1 98.69 213 ILE B O 1
ATOM 4005 N N . VAL B 1 214 ? -14.531 -27.40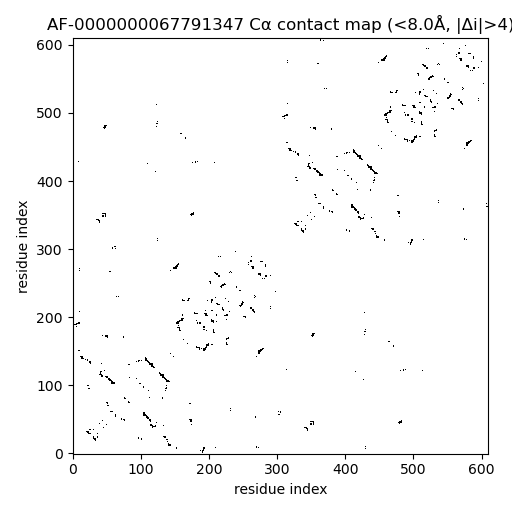6 -6.957 1 98.5 214 VAL B N 1
ATOM 4006 C CA . VAL B 1 214 ? -15.227 -28.344 -7.824 1 98.5 214 VAL B CA 1
ATOM 4007 C C . VAL B 1 214 ? -16.562 -28.734 -7.199 1 98.5 214 VAL B C 1
ATOM 4009 O O . VAL B 1 214 ? -16.609 -29.156 -6.039 1 98.5 214 VAL B O 1
ATOM 4012 N N . ARG B 1 215 ? -17.594 -28.547 -7.953 1 96.75 215 ARG B N 1
ATOM 4013 C CA . ARG B 1 215 ? -18.938 -28.922 -7.508 1 96.75 215 ARG B CA 1
ATOM 4014 C C . ARG B 1 215 ? -19.672 -29.703 -8.586 1 96.75 215 ARG B C 1
ATOM 4016 O O . ARG B 1 215 ? -19.891 -29.203 -9.688 1 96.75 215 ARG B O 1
ATOM 4023 N N . ARG B 1 216 ? -20.016 -30.969 -8.258 1 94.94 216 ARG B N 1
ATOM 4024 C CA . ARG B 1 216 ? -20.766 -31.828 -9.156 1 94.94 216 ARG B CA 1
ATOM 4025 C C . ARG B 1 216 ? -20.078 -31.938 -10.516 1 94.94 216 ARG B C 1
ATOM 4027 O O . ARG B 1 216 ? -20.719 -31.781 -11.555 1 94.94 216 ARG B O 1
ATOM 4034 N N . GLY B 1 217 ? -18.844 -32 -10.461 1 95.5 217 GLY B N 1
ATOM 4035 C CA . GLY B 1 217 ? -18.047 -32.25 -11.664 1 95.5 217 GLY B CA 1
ATOM 4036 C C . GLY B 1 217 ? -17.719 -30.969 -12.43 1 95.5 217 GLY B C 1
ATOM 4037 O O . GLY B 1 217 ? -17.031 -31.016 -13.445 1 95.5 217 GLY B O 1
ATOM 4038 N N . GLU B 1 218 ? -18.219 -29.844 -11.93 1 98.12 218 GLU B N 1
ATOM 4039 C CA . GLU B 1 218 ? -17.938 -28.562 -12.57 1 98.12 218 GLU B CA 1
ATOM 4040 C C . GLU B 1 218 ? -16.844 -27.797 -11.828 1 98.12 218 GLU B C 1
ATOM 4042 O O . GLU B 1 218 ? -16.734 -27.891 -10.609 1 98.12 218 GLU B O 1
ATOM 4047 N N . LEU B 1 219 ? -16.078 -27.031 -12.617 1 98.81 219 LEU B N 1
ATOM 4048 C CA . LEU B 1 219 ? -15.031 -26.172 -12.062 1 98.81 219 LEU B CA 1
ATOM 4049 C C . LEU B 1 219 ? -15.555 -24.75 -11.859 1 98.81 219 LEU B C 1
ATOM 4051 O O . LEU B 1 219 ? -15.961 -24.094 -12.82 1 98.81 219 LEU B O 1
ATOM 4055 N N . TRP B 1 220 ? -15.547 -24.281 -10.578 1 98.81 220 TRP B N 1
ATOM 4056 C CA . TRP B 1 220 ? -16.031 -22.938 -10.266 1 98.81 220 TRP B CA 1
ATOM 4057 C C . TRP B 1 220 ? -14.898 -22.047 -9.789 1 98.81 220 TRP B C 1
ATOM 4059 O O . TRP B 1 220 ? -13.992 -22.5 -9.086 1 98.81 220 TRP B O 1
ATOM 4069 N N . THR B 1 221 ? -14.938 -20.812 -10.148 1 98.75 221 THR B N 1
ATOM 4070 C CA . THR B 1 221 ? -14.117 -19.75 -9.562 1 98.75 221 THR B CA 1
ATOM 4071 C C . THR B 1 221 ? -14.867 -18.422 -9.594 1 98.75 221 THR B C 1
ATOM 4073 O O . THR B 1 221 ? -15.922 -18.312 -10.219 1 98.75 221 THR B O 1
ATOM 4076 N N . SER B 1 222 ? -14.383 -17.453 -8.867 1 98 222 SER B N 1
ATOM 4077 C CA . SER B 1 222 ? -15.086 -16.188 -8.711 1 98 222 SER B CA 1
ATOM 4078 C C . SER B 1 222 ? -15.242 -15.484 -10.055 1 98 222 SER B C 1
ATOM 4080 O O . SER B 1 222 ? -14.578 -15.828 -11.023 1 98 222 SER B O 1
ATOM 4082 N N . SER B 1 223 ? -16.094 -14.484 -10.117 1 95.94 223 SER B N 1
ATOM 4083 C CA . SER B 1 223 ? -16.453 -13.75 -11.328 1 95.94 223 SER B CA 1
ATOM 4084 C C . SER B 1 223 ? -15.258 -12.992 -11.898 1 95.94 223 SER B C 1
ATOM 4086 O O . SER B 1 223 ? -15.273 -12.586 -13.062 1 95.94 223 SER B O 1
ATOM 4088 N N . GLY B 1 224 ? -14.289 -12.727 -11.078 1 95.75 224 GLY B N 1
ATOM 4089 C CA . GLY B 1 224 ? -13.133 -11.953 -11.516 1 95.75 224 GLY B CA 1
ATOM 4090 C C . GLY B 1 224 ? -13.258 -10.477 -11.219 1 95.75 224 GLY B C 1
ATOM 4091 O O . GLY B 1 224 ? -12.32 -9.711 -11.43 1 95.75 224 GLY B O 1
ATOM 4092 N N . ARG B 1 225 ? -14.32 -10.031 -10.609 1 95.81 225 ARG B N 1
ATOM 4093 C CA . ARG B 1 225 ? -14.578 -8.617 -10.398 1 95.81 225 ARG B CA 1
ATOM 4094 C C . ARG B 1 225 ? -13.797 -8.086 -9.203 1 95.81 225 ARG B C 1
ATOM 4096 O O . ARG B 1 225 ? -13.453 -6.902 -9.148 1 95.81 225 ARG B O 1
ATOM 4103 N N . TYR B 1 226 ? -13.516 -8.953 -8.211 1 96.88 226 TYR B N 1
ATOM 4104 C CA . TYR B 1 226 ? -12.914 -8.516 -6.957 1 96.88 226 TYR B CA 1
ATOM 4105 C C . TYR B 1 226 ? -11.734 -9.406 -6.578 1 96.88 226 TYR B C 1
ATOM 4107 O O . TYR B 1 226 ? -11.516 -9.688 -5.398 1 96.88 226 TYR B O 1
ATOM 4115 N N . CYS B 1 227 ? -11.023 -9.953 -7.539 1 95.75 227 CYS B N 1
ATOM 4116 C CA . CYS B 1 227 ? -9.867 -10.805 -7.277 1 95.75 227 CYS B CA 1
ATOM 4117 C C . CYS B 1 227 ? -8.711 -10.445 -8.203 1 95.75 227 CYS B C 1
ATOM 4119 O O . CYS B 1 227 ? -8.852 -9.594 -9.086 1 95.75 227 CYS B O 1
ATOM 4121 N N . PHE B 1 228 ? -7.578 -11.016 -7.934 1 94.56 228 PHE B N 1
ATOM 4122 C CA . PHE B 1 228 ? -6.398 -10.828 -8.773 1 94.56 228 PHE B CA 1
ATOM 4123 C C . PHE B 1 228 ? -6.66 -11.32 -10.195 1 94.56 228 PHE B C 1
ATOM 4125 O O . PHE B 1 228 ? -7.34 -12.328 -10.391 1 94.56 228 PHE B O 1
ATOM 4132 N N . ASN B 1 229 ? -6.137 -10.547 -11.078 1 95.25 229 ASN B N 1
ATOM 4133 C CA . ASN B 1 229 ? -6.168 -11.023 -12.453 1 95.25 229 ASN B CA 1
ATOM 4134 C C . ASN B 1 229 ? -5.031 -12 -12.734 1 95.25 229 ASN B C 1
ATOM 4136 O O . ASN B 1 229 ? -4.137 -11.711 -13.531 1 95.25 229 ASN B O 1
ATOM 4140 N N . GLY B 1 230 ? -5.188 -13.219 -12.156 1 97.06 230 GLY B N 1
ATOM 4141 C CA . GLY B 1 230 ? -4.121 -14.203 -12.227 1 97.06 230 GLY B CA 1
ATOM 4142 C C . GLY B 1 230 ? -3.955 -14.805 -13.609 1 97.06 230 GLY B C 1
ATOM 4143 O O . GLY B 1 230 ? -4.934 -15.227 -14.227 1 97.06 230 GLY B O 1
ATOM 4144 N N . ILE B 1 231 ? -2.758 -14.906 -14.016 1 97.69 231 ILE B N 1
ATOM 4145 C CA . ILE B 1 231 ? -2.447 -15.5 -15.312 1 97.69 231 ILE B CA 1
ATOM 4146 C C . ILE B 1 231 ? -2.576 -17.016 -15.234 1 97.69 231 ILE B C 1
ATOM 4148 O O . ILE B 1 231 ? -3.111 -17.641 -16.156 1 97.69 231 ILE B O 1
ATOM 4152 N N . THR B 1 232 ? -2.121 -17.625 -14.156 1 97.19 232 THR B N 1
ATOM 4153 C CA . THR B 1 232 ? -2.316 -19.047 -13.938 1 97.19 232 THR B CA 1
ATOM 4154 C C . THR B 1 232 ? -3.803 -19.391 -13.875 1 97.19 232 THR B C 1
ATOM 4156 O O . THR B 1 232 ? -4.234 -20.406 -14.422 1 97.19 232 THR B O 1
ATOM 4159 N N . ARG B 1 233 ? -4.574 -18.594 -13.18 1 97.88 233 ARG B N 1
ATOM 4160 C CA . ARG B 1 233 ? -6.023 -18.766 -13.148 1 97.88 233 ARG B CA 1
ATOM 4161 C C . ARG B 1 233 ? -6.598 -18.859 -14.555 1 97.88 233 ARG B C 1
ATOM 4163 O O . ARG B 1 233 ? -7.348 -19.781 -14.867 1 97.88 233 ARG B O 1
ATOM 4170 N N . GLN B 1 234 ? -6.215 -17.859 -15.367 1 98 234 GLN B N 1
ATOM 4171 C CA . GLN B 1 234 ? -6.734 -17.844 -16.734 1 98 234 GLN B CA 1
ATOM 4172 C C . GLN B 1 234 ? -6.27 -19.062 -17.516 1 98 234 GLN B C 1
ATOM 4174 O O . GLN B 1 234 ? -7.047 -19.656 -18.281 1 98 234 GLN B O 1
ATOM 4179 N N . THR B 1 235 ? -5.07 -19.453 -17.375 1 97.75 235 THR B N 1
ATOM 4180 C CA . THR B 1 235 ? -4.543 -20.625 -18.047 1 97.75 235 THR B CA 1
ATOM 4181 C C . THR B 1 235 ? -5.359 -21.859 -17.688 1 97.75 235 THR B C 1
ATOM 4183 O O . THR B 1 235 ? -5.719 -22.656 -18.562 1 97.75 235 THR B O 1
ATOM 4186 N N . LEU B 1 236 ? -5.66 -22.047 -16.438 1 98.12 236 LEU B N 1
ATOM 4187 C CA . LEU B 1 236 ? -6.41 -23.219 -15.977 1 98.12 236 LEU B CA 1
ATOM 4188 C C . LEU B 1 236 ? -7.828 -23.203 -16.531 1 98.12 236 LEU B C 1
ATOM 4190 O O . LEU B 1 236 ? -8.359 -24.25 -16.906 1 98.12 236 LEU B O 1
ATOM 4194 N N . ILE B 1 237 ? -8.453 -22.047 -16.516 1 98.5 237 ILE B N 1
ATOM 4195 C CA . ILE B 1 237 ? -9.781 -21.906 -17.109 1 98.5 237 ILE B CA 1
ATOM 4196 C C . ILE B 1 237 ? -9.742 -22.344 -18.562 1 98.5 237 ILE B C 1
ATOM 4198 O O . ILE B 1 237 ? -10.586 -23.125 -19.016 1 98.5 237 ILE B O 1
ATOM 4202 N N . ASP B 1 238 ? -8.766 -21.891 -19.312 1 98.25 238 ASP B N 1
ATOM 4203 C CA . ASP B 1 238 ? -8.625 -22.219 -20.719 1 98.25 238 ASP B CA 1
ATOM 4204 C C . ASP B 1 238 ? -8.398 -23.719 -20.922 1 98.25 238 ASP B C 1
ATOM 4206 O O . ASP B 1 238 ? -9 -24.328 -21.812 1 98.25 238 ASP B O 1
ATOM 4210 N N . LEU B 1 239 ? -7.508 -24.266 -20.141 1 98.06 239 LEU B N 1
ATOM 4211 C CA . LEU B 1 239 ? -7.223 -25.703 -20.234 1 98.06 239 LEU B CA 1
ATOM 4212 C C . LEU B 1 239 ? -8.469 -26.531 -19.938 1 98.06 239 LEU B C 1
ATOM 4214 O O . LEU B 1 239 ? -8.742 -27.516 -20.625 1 98.06 239 LEU B O 1
ATOM 4218 N N . ALA B 1 240 ? -9.18 -26.156 -18.906 1 98.5 240 ALA B N 1
ATOM 4219 C CA . ALA B 1 240 ? -10.414 -26.859 -18.547 1 98.5 240 ALA B CA 1
ATOM 4220 C C . ALA B 1 240 ? -11.414 -26.828 -19.703 1 98.5 240 ALA B C 1
ATOM 4222 O O . ALA B 1 240 ? -11.961 -27.859 -20.078 1 98.5 240 ALA B O 1
ATOM 4223 N N . HIS B 1 241 ? -11.609 -25.641 -20.266 1 97.94 241 HIS B N 1
ATOM 4224 C CA . HIS B 1 241 ? -12.5 -25.5 -21.422 1 97.94 241 HIS B CA 1
ATOM 4225 C C . HIS B 1 241 ? -12.047 -26.359 -22.578 1 97.94 241 HIS B C 1
ATOM 4227 O O . HIS B 1 241 ? -12.852 -27.062 -23.203 1 97.94 241 HIS B O 1
ATOM 4233 N N . ALA B 1 242 ? -10.852 -26.312 -22.875 1 97.81 242 ALA B N 1
ATOM 4234 C CA . ALA B 1 242 ? -10.289 -27.031 -24.031 1 97.81 242 ALA B CA 1
ATOM 4235 C C . ALA B 1 242 ? -10.469 -28.531 -23.875 1 97.81 242 ALA B C 1
ATOM 4237 O O . ALA B 1 242 ? -10.539 -29.266 -24.859 1 97.81 242 ALA B O 1
ATOM 4238 N N . ASN B 1 243 ? -10.562 -28.984 -22.656 1 97.88 243 ASN B N 1
ATOM 4239 C CA . ASN B 1 243 ? -10.664 -30.422 -22.406 1 97.88 243 ASN B CA 1
ATOM 4240 C C . ASN B 1 243 ? -12.086 -30.828 -22.031 1 97.88 243 ASN B C 1
ATOM 4242 O O . ASN B 1 243 ? -12.312 -31.906 -21.484 1 97.88 243 ASN B O 1
ATOM 4246 N N . GLY B 1 244 ? -13.008 -29.922 -22.156 1 97.69 244 GLY B N 1
ATOM 4247 C CA . GLY B 1 244 ? -14.414 -30.266 -22.062 1 97.69 244 GLY B CA 1
ATOM 4248 C C . GLY B 1 244 ? -14.969 -30.172 -20.656 1 97.69 244 GLY B C 1
ATOM 4249 O O . GLY B 1 244 ? -16.094 -30.625 -20.391 1 97.69 244 GLY B O 1
ATOM 4250 N N . LEU B 1 245 ? -14.195 -29.719 -19.734 1 98.19 245 LEU B N 1
ATOM 4251 C CA . LEU B 1 245 ? -14.68 -29.516 -18.375 1 98.19 245 LEU B CA 1
ATOM 4252 C C . LEU B 1 245 ? -15.539 -28.266 -18.297 1 98.19 245 LEU B C 1
ATOM 4254 O O . LEU B 1 245 ? -15.148 -27.203 -18.797 1 98.19 245 LEU B O 1
ATOM 4258 N N . THR B 1 246 ? -16.734 -28.359 -17.734 1 98.31 246 THR B N 1
ATOM 4259 C CA . THR B 1 246 ? -17.578 -27.188 -17.547 1 98.31 246 THR B CA 1
ATOM 4260 C C . THR B 1 246 ? -16.953 -26.234 -16.516 1 98.31 246 THR B C 1
ATOM 4262 O O . THR B 1 246 ? -16.656 -26.641 -15.398 1 98.31 246 THR B O 1
ATOM 4265 N N . VAL B 1 247 ? -16.734 -24.984 -16.938 1 98.56 247 VAL B N 1
ATOM 4266 C CA . VAL B 1 247 ? -16.172 -23.969 -16.047 1 98.56 247 VAL B CA 1
ATOM 4267 C C . VAL B 1 247 ? -17.203 -22.875 -15.812 1 98.56 247 VAL B C 1
ATOM 4269 O O . VAL B 1 247 ? -17.859 -22.391 -16.75 1 98.56 247 VAL B O 1
ATOM 4272 N N . LYS B 1 248 ? -17.406 -22.469 -14.578 1 98.44 248 LYS B N 1
ATOM 4273 C CA . LYS B 1 248 ? -18.281 -21.359 -14.203 1 98.44 248 LYS B CA 1
ATOM 4274 C C . LYS B 1 248 ? -17.5 -20.266 -13.484 1 98.44 248 LYS B C 1
ATOM 4276 O O . LYS B 1 248 ? -16.984 -20.484 -12.383 1 98.44 248 LYS B O 1
ATOM 4281 N N . THR B 1 249 ? -17.344 -19.125 -14.094 1 98.31 249 THR B N 1
ATOM 4282 C CA . THR B 1 249 ? -16.844 -17.906 -13.461 1 98.31 249 THR B CA 1
ATOM 4283 C C . THR B 1 249 ? -18 -17.031 -12.977 1 98.31 249 THR B C 1
ATOM 4285 O O . THR B 1 249 ? -18.609 -16.328 -13.773 1 98.31 249 THR B O 1
ATOM 4288 N N . GLN B 1 250 ? -18.266 -17.109 -11.672 1 98.12 250 GLN B N 1
ATOM 4289 C CA . GLN B 1 250 ? -19.516 -16.562 -11.156 1 98.12 250 GLN B CA 1
ATOM 4290 C C . GLN B 1 250 ? -19.391 -16.219 -9.672 1 98.12 250 GLN B C 1
ATOM 4292 O O . GLN B 1 250 ? -18.406 -16.562 -9.031 1 98.12 250 GLN B O 1
ATOM 4297 N N . ASP B 1 251 ? -20.438 -15.492 -9.266 1 98.38 251 ASP B N 1
ATOM 4298 C CA . ASP B 1 251 ? -20.594 -15.328 -7.828 1 98.38 251 ASP B CA 1
ATOM 4299 C C . ASP B 1 251 ? -21.094 -16.609 -7.176 1 98.38 251 ASP B C 1
ATOM 4301 O O . ASP B 1 251 ? -22.016 -17.266 -7.699 1 98.38 251 ASP B O 1
ATOM 4305 N N . PHE B 1 252 ? -20.469 -17.047 -6.16 1 98.69 252 PHE B N 1
ATOM 4306 C CA . PHE B 1 252 ? -20.969 -18.156 -5.352 1 98.69 252 PHE B CA 1
ATOM 4307 C C . PHE B 1 252 ? -20.703 -17.906 -3.869 1 98.69 252 PHE B C 1
ATOM 4309 O O . PHE B 1 252 ? -19.844 -17.094 -3.518 1 98.69 252 PHE B O 1
ATOM 4316 N N . THR B 1 253 ? -21.438 -18.531 -3.006 1 98.56 253 THR B N 1
ATOM 4317 C CA . THR B 1 253 ? -21.453 -18.219 -1.581 1 98.56 253 THR B CA 1
ATOM 4318 C C . THR B 1 253 ? -20.422 -19.047 -0.833 1 98.56 253 THR B C 1
ATOM 4320 O O . THR B 1 253 ? -19.906 -20.031 -1.363 1 98.56 253 THR B O 1
ATOM 4323 N N . LEU B 1 254 ? -20.172 -18.562 0.35 1 98.44 254 LEU B N 1
ATOM 4324 C CA . LEU B 1 254 ? -19.312 -19.344 1.238 1 98.44 254 LEU B CA 1
ATOM 4325 C C . LEU B 1 254 ? -19.906 -20.703 1.519 1 98.44 254 LEU B C 1
ATOM 4327 O O . LEU B 1 254 ? -19.188 -21.703 1.619 1 98.44 254 LEU B O 1
ATOM 4331 N N . ALA B 1 255 ? -21.172 -20.766 1.633 1 98.19 255 ALA B N 1
ATOM 4332 C CA . ALA B 1 255 ? -21.844 -22.047 1.85 1 98.19 255 ALA B CA 1
ATOM 4333 C C . ALA B 1 255 ? -21.562 -23.016 0.703 1 98.19 255 ALA B C 1
ATOM 4335 O O . ALA B 1 255 ? -21.328 -24.203 0.93 1 98.19 255 ALA B O 1
ATOM 4336 N N . GLU B 1 256 ? -21.609 -22.531 -0.49 1 98.19 256 GLU B N 1
ATOM 4337 C CA . GLU B 1 256 ? -21.297 -23.344 -1.664 1 98.19 256 GLU B CA 1
ATOM 4338 C C . GLU B 1 256 ? -19.844 -23.781 -1.667 1 98.19 256 GLU B C 1
ATOM 4340 O O . GLU B 1 256 ? -19.531 -24.906 -2.053 1 98.19 256 GLU B O 1
ATOM 4345 N N . ALA B 1 257 ? -18.984 -23 -1.219 1 98.56 257 ALA B N 1
ATOM 4346 C CA . ALA B 1 257 ? -17.578 -23.344 -1.137 1 98.56 257 ALA B CA 1
ATOM 4347 C C . ALA B 1 257 ? -17.328 -24.406 -0.074 1 98.56 257 ALA B C 1
ATOM 4349 O O . ALA B 1 257 ? -16.578 -25.359 -0.302 1 98.56 257 ALA B O 1
ATOM 4350 N N . LEU B 1 258 ? -17.969 -24.25 1.057 1 97.69 258 LEU B N 1
ATOM 4351 C CA . LEU B 1 258 ? -17.781 -25.156 2.188 1 97.69 258 LEU B CA 1
ATOM 4352 C C . LEU B 1 258 ? -18.281 -26.547 1.857 1 97.69 258 LEU B C 1
ATOM 4354 O O . LEU B 1 258 ? -17.812 -27.531 2.432 1 97.69 258 LEU B O 1
ATOM 4358 N N . THR B 1 259 ? -19.188 -26.656 0.909 1 96.62 259 THR B N 1
ATOM 4359 C CA . THR B 1 259 ? -19.781 -27.953 0.604 1 96.62 259 THR B CA 1
ATOM 4360 C C . THR B 1 259 ? -19.312 -28.469 -0.751 1 96.62 259 THR B C 1
ATOM 4362 O O . THR B 1 259 ? -19.938 -29.359 -1.34 1 96.62 259 THR B O 1
ATOM 4365 N N . ALA B 1 260 ? -18.281 -27.875 -1.265 1 97.81 260 ALA B N 1
ATOM 4366 C CA . ALA B 1 260 ? -17.719 -28.312 -2.537 1 97.81 260 ALA B CA 1
ATOM 4367 C C . ALA B 1 260 ? -17.047 -29.688 -2.402 1 97.81 260 ALA B C 1
ATOM 4369 O O . ALA B 1 260 ? -16.703 -30.109 -1.299 1 97.81 260 ALA B O 1
ATOM 4370 N N . ASP B 1 261 ? -16.875 -30.375 -3.537 1 97.44 261 ASP B N 1
ATOM 4371 C CA . ASP B 1 261 ? -16.234 -31.672 -3.57 1 97.44 261 ASP B CA 1
ATOM 4372 C C . ASP B 1 261 ? -14.711 -31.547 -3.459 1 97.44 261 ASP B C 1
ATOM 4374 O O . ASP B 1 261 ? -14.055 -32.375 -2.834 1 97.44 261 ASP B O 1
ATOM 4378 N N . GLU B 1 262 ? -14.133 -30.641 -4.109 1 97.94 262 GLU B N 1
ATOM 4379 C CA . GLU B 1 262 ? -12.703 -30.312 -4.102 1 97.94 262 GLU B CA 1
ATOM 4380 C C . GLU B 1 262 ? -12.484 -28.797 -4.031 1 97.94 262 GLU B C 1
ATOM 4382 O O . GLU B 1 262 ? -13.375 -28.031 -4.379 1 97.94 262 GLU B O 1
ATOM 4387 N N . ALA B 1 263 ? -11.352 -28.406 -3.533 1 98.25 263 ALA B N 1
ATOM 4388 C CA . ALA B 1 263 ? -10.93 -27.016 -3.543 1 98.25 263 ALA B CA 1
ATOM 4389 C C . ALA B 1 263 ? -9.414 -26.891 -3.732 1 98.25 263 ALA B C 1
ATOM 4391 O O . ALA B 1 263 ? -8.664 -27.75 -3.275 1 98.25 263 ALA B O 1
ATOM 4392 N N . PHE B 1 264 ? -9.008 -25.844 -4.383 1 97.88 264 PHE B N 1
ATOM 4393 C CA . PHE B 1 264 ? -7.582 -25.578 -4.543 1 97.88 264 PHE B CA 1
ATOM 4394 C C . PHE B 1 264 ? -7.32 -24.109 -4.832 1 97.88 264 PHE B C 1
ATOM 4396 O O . PHE B 1 264 ? -8.25 -23.359 -5.148 1 97.88 264 PHE B O 1
ATOM 4403 N N . VAL B 1 265 ? -6.082 -23.688 -4.652 1 97.62 265 VAL B N 1
ATOM 4404 C CA . VAL B 1 265 ? -5.648 -22.328 -4.977 1 97.62 265 VAL B CA 1
ATOM 4405 C C . VAL B 1 265 ? -4.613 -22.375 -6.098 1 97.62 265 VAL B C 1
ATOM 4407 O O . VAL B 1 265 ? -4.016 -23.422 -6.355 1 97.62 265 VAL B O 1
ATOM 4410 N N . THR B 1 266 ? -4.484 -21.188 -6.758 1 97.06 266 THR B N 1
ATOM 4411 C CA . THR B 1 266 ? -3.52 -21.156 -7.848 1 97.06 266 THR B CA 1
ATOM 4412 C C . THR B 1 266 ? -2.629 -19.922 -7.734 1 97.06 266 THR B C 1
ATOM 4414 O O . THR B 1 266 ? -3.078 -18.859 -7.277 1 97.06 266 THR B O 1
ATOM 4417 N N . GLY B 1 267 ? -1.391 -20.047 -8.133 1 93.56 267 GLY B N 1
ATOM 4418 C CA . GLY B 1 267 ? -0.38 -19 -8.227 1 93.56 267 GLY B CA 1
ATOM 4419 C C . GLY B 1 267 ? 0.736 -19.344 -9.203 1 93.56 267 GLY B C 1
ATOM 4420 O O . GLY B 1 267 ? 0.889 -20.5 -9.602 1 93.56 267 GLY B O 1
ATOM 4421 N N . THR B 1 268 ? 1.457 -18.359 -9.516 1 90.88 268 THR B N 1
ATOM 4422 C CA . THR B 1 268 ? 2.492 -18.5 -10.531 1 90.88 268 THR B CA 1
ATOM 4423 C C . THR B 1 268 ? 3.545 -19.516 -10.094 1 90.88 268 THR B C 1
ATOM 4425 O O . THR B 1 268 ? 3.965 -20.359 -10.883 1 90.88 268 THR B O 1
ATOM 4428 N N . LEU B 1 269 ? 3.924 -19.531 -8.891 1 85.5 269 LEU B N 1
ATOM 4429 C CA . LEU B 1 269 ? 5 -20.406 -8.422 1 85.5 269 LEU B CA 1
ATOM 4430 C C . LEU B 1 269 ? 4.52 -21.844 -8.297 1 85.5 269 LEU B C 1
ATOM 4432 O O . LEU B 1 269 ? 5.008 -22.734 -8.992 1 85.5 269 LEU B O 1
ATOM 4436 N N . ALA B 1 270 ? 3.436 -22.047 -7.586 1 84.62 270 ALA B N 1
ATOM 4437 C CA . ALA B 1 270 ? 3.029 -23.391 -7.211 1 84.62 270 ALA B CA 1
ATOM 4438 C C . ALA B 1 270 ? 2.07 -23.984 -8.242 1 84.62 270 ALA B C 1
ATOM 4440 O O . ALA B 1 270 ? 1.843 -25.203 -8.266 1 84.62 270 ALA B O 1
ATOM 4441 N N . GLY B 1 271 ? 1.569 -23.172 -9.148 1 92.56 271 GLY B N 1
ATOM 4442 C CA . GLY B 1 271 ? 0.514 -23.672 -10.016 1 92.56 271 GLY B CA 1
ATOM 4443 C C . GLY B 1 271 ? -0.77 -23.984 -9.273 1 92.56 271 GLY B C 1
ATOM 4444 O O . GLY B 1 271 ? -1.531 -23.078 -8.922 1 92.56 271 GLY B O 1
ATOM 4445 N N . ILE B 1 272 ? -0.972 -25.297 -9.031 1 95.88 272 ILE B N 1
ATOM 4446 C CA . ILE B 1 272 ? -2.174 -25.734 -8.328 1 95.88 272 ILE B CA 1
ATOM 4447 C C . ILE B 1 272 ? -1.795 -26.312 -6.965 1 95.88 272 ILE B C 1
ATOM 4449 O O . ILE B 1 272 ? -0.971 -27.219 -6.871 1 95.88 272 ILE B O 1
ATOM 4453 N N . THR B 1 273 ? -2.326 -25.766 -5.891 1 95.31 273 THR B N 1
ATOM 4454 C CA . THR B 1 273 ? -2.166 -26.312 -4.547 1 95.31 273 THR B CA 1
ATOM 4455 C C . THR B 1 273 ? -3.518 -26.688 -3.947 1 95.31 273 THR B C 1
ATOM 4457 O O . THR B 1 273 ? -4.387 -25.828 -3.771 1 95.31 273 THR B O 1
ATOM 4460 N N . PRO B 1 274 ? -3.695 -27.922 -3.641 1 96.19 274 PRO B N 1
ATOM 4461 C CA . PRO B 1 274 ? -4.977 -28.344 -3.062 1 96.19 274 PRO B CA 1
ATOM 4462 C C . PRO B 1 274 ? -5.262 -27.672 -1.718 1 96.19 274 PRO B C 1
ATOM 4464 O O . PRO B 1 274 ? -4.328 -27.266 -1.017 1 96.19 274 PRO B O 1
ATOM 4467 N N . VAL B 1 275 ? -6.52 -27.531 -1.392 1 97.12 275 VAL B N 1
ATOM 4468 C CA . VAL B 1 275 ? -6.973 -27.094 -0.079 1 97.12 275 VAL B CA 1
ATOM 4469 C C . VAL B 1 275 ? -7.469 -28.281 0.732 1 97.12 275 VAL B C 1
ATOM 4471 O O . VAL B 1 275 ? -8.32 -29.047 0.271 1 97.12 275 VAL B O 1
ATOM 4474 N N . LYS B 1 276 ? -6.918 -28.438 1.846 1 95.25 276 LYS B N 1
ATOM 4475 C CA . LYS B 1 276 ? -7.281 -29.578 2.674 1 95.25 276 LYS B CA 1
ATOM 4476 C C . LYS B 1 276 ? -8.492 -29.266 3.551 1 95.25 276 LYS B C 1
ATOM 4478 O O . LYS B 1 276 ? -9.266 -30.156 3.889 1 95.25 276 LYS B O 1
ATOM 4483 N N . ALA B 1 277 ? -8.586 -28 3.963 1 97.12 277 ALA B N 1
ATOM 4484 C CA . ALA B 1 277 ? -9.727 -27.609 4.793 1 97.12 277 ALA B CA 1
ATOM 4485 C C . ALA B 1 277 ? -10.016 -26.125 4.641 1 97.12 277 ALA B C 1
ATOM 4487 O O . ALA B 1 277 ? -9.109 -25.312 4.422 1 97.12 277 ALA B O 1
ATOM 4488 N N . LEU B 1 278 ? -11.273 -25.828 4.734 1 98.31 278 LEU B N 1
ATOM 4489 C CA . LEU B 1 278 ? -11.758 -24.453 4.773 1 98.31 278 LEU B CA 1
ATOM 4490 C C . LEU B 1 278 ? -12.609 -24.219 6.02 1 98.31 278 LEU B C 1
ATOM 4492 O O . LEU B 1 278 ? -13.664 -24.828 6.184 1 98.31 278 LEU B O 1
ATOM 4496 N N . ASP B 1 279 ? -12.125 -23.297 6.871 1 98.06 279 ASP B N 1
ATOM 4497 C CA . ASP B 1 279 ? -12.82 -22.953 8.109 1 98.06 279 ASP B CA 1
ATOM 4498 C C . ASP B 1 279 ? -13.148 -24.219 8.914 1 98.06 279 ASP B C 1
ATOM 4500 O O . ASP B 1 279 ? -14.266 -24.359 9.414 1 98.06 279 ASP B O 1
ATOM 4504 N N . GLY B 1 280 ? -12.219 -25.109 8.922 1 96.31 280 GLY B N 1
ATOM 4505 C CA . GLY B 1 280 ? -12.359 -26.312 9.711 1 96.31 280 GLY B CA 1
ATOM 4506 C C . GLY B 1 280 ? -13.094 -27.422 8.984 1 96.31 280 GLY B C 1
ATOM 4507 O O . GLY B 1 280 ? -13.117 -28.562 9.445 1 96.31 280 GLY B O 1
ATOM 4508 N N . HIS B 1 281 ? -13.711 -27.188 7.887 1 96.38 281 HIS B N 1
ATOM 4509 C CA . HIS B 1 281 ? -14.359 -28.188 7.066 1 96.38 281 HIS B CA 1
ATOM 4510 C C . HIS B 1 281 ? -13.359 -28.891 6.156 1 96.38 281 HIS B C 1
ATOM 4512 O O . HIS B 1 281 ? -12.766 -28.266 5.281 1 96.38 281 HIS B O 1
ATOM 4518 N N . PRO B 1 282 ? -13.258 -30.141 6.215 1 96.12 282 PRO B N 1
ATOM 4519 C CA . PRO B 1 282 ? -12.234 -30.844 5.438 1 96.12 282 PRO B CA 1
ATOM 4520 C C . PRO B 1 282 ? -12.695 -31.172 4.016 1 96.12 282 PRO B C 1
ATOM 4522 O O . PRO B 1 282 ? -13.883 -31.359 3.775 1 96.12 282 PRO B O 1
ATOM 4525 N N . PHE B 1 283 ? -11.773 -31.172 3.111 1 95.38 283 PHE B N 1
ATOM 4526 C CA . PHE B 1 283 ? -11.922 -31.766 1.787 1 95.38 283 PHE B CA 1
ATOM 4527 C C . PHE B 1 283 ? -11.156 -33.094 1.697 1 95.38 283 PHE B C 1
ATOM 4529 O O . PHE B 1 283 ? -10.172 -33.281 2.412 1 95.38 283 PHE B O 1
ATOM 4536 N N . SER B 1 284 ? -11.656 -33.938 0.868 1 88.12 284 SER B N 1
ATOM 4537 C CA . SER B 1 284 ? -10.992 -35.219 0.745 1 88.12 284 SER B CA 1
ATOM 4538 C C . SER B 1 284 ? -9.57 -35.062 0.225 1 88.12 284 SER B C 1
ATOM 4540 O O . SER B 1 284 ? -9.352 -34.5 -0.844 1 88.12 284 SER B O 1
ATOM 4542 N N . ALA B 1 285 ? -8.625 -35.594 0.945 1 79.5 285 ALA B N 1
ATOM 4543 C CA . ALA B 1 285 ? -7.223 -35.5 0.542 1 79.5 285 ALA B CA 1
ATOM 4544 C C . ALA B 1 285 ? -6.898 -36.594 -0.499 1 79.5 285 ALA B C 1
ATOM 4546 O O . ALA B 1 285 ? -5.973 -36.438 -1.295 1 79.5 285 ALA B O 1
ATOM 4547 N N . GLU B 1 286 ? -7.68 -37.594 -0.44 1 82.94 286 GLU B N 1
ATOM 4548 C CA . GLU B 1 286 ? -7.359 -38.781 -1.251 1 82.94 286 GLU B CA 1
ATOM 4549 C C . GLU B 1 286 ? -8.172 -38.781 -2.543 1 82.94 286 GLU B C 1
ATOM 4551 O O . GLU B 1 286 ? -7.812 -39.469 -3.5 1 82.94 286 GLU B O 1
ATOM 4556 N N . HIS B 1 287 ? -9.156 -38.125 -2.535 1 87.81 287 HIS B N 1
ATOM 4557 C CA . HIS B 1 287 ? -10.016 -38.156 -3.713 1 87.81 287 HIS B CA 1
ATOM 4558 C C . HIS B 1 287 ? -10.281 -36.781 -4.266 1 87.81 287 HIS B C 1
ATOM 4560 O O . HIS B 1 287 ? -11.281 -36.125 -3.914 1 87.81 287 HIS B O 1
ATOM 4566 N N . ARG B 1 288 ? -9.453 -36.344 -5.125 1 94.25 288 ARG B N 1
ATOM 4567 C CA . ARG B 1 288 ? -9.586 -35.094 -5.828 1 94.25 288 ARG B CA 1
ATOM 4568 C C . ARG B 1 288 ? -9.359 -35.25 -7.324 1 94.25 288 ARG B C 1
ATOM 4570 O O . ARG B 1 288 ? -8.438 -34.656 -7.891 1 94.25 288 ARG B O 1
ATOM 4577 N N . PRO B 1 289 ? -10.18 -36 -7.973 1 96 289 PRO B N 1
ATOM 4578 C CA . PRO B 1 289 ? -9.922 -36.406 -9.359 1 96 289 PRO B CA 1
ATOM 4579 C C . PRO B 1 289 ? -9.852 -35.188 -10.312 1 96 289 PRO B C 1
ATOM 4581 O O . PRO B 1 289 ? -9.031 -35.188 -11.234 1 96 289 PRO B O 1
ATOM 4584 N N . VAL B 1 290 ? -10.695 -34.219 -10.141 1 97.31 290 VAL B N 1
ATOM 4585 C CA . VAL B 1 290 ? -10.703 -33.062 -11.047 1 97.31 290 VAL B CA 1
ATOM 4586 C C . VAL B 1 290 ? -9.438 -32.25 -10.844 1 97.31 290 VAL B C 1
ATOM 4588 O O . VAL B 1 290 ? -8.781 -31.844 -11.812 1 97.31 290 VAL B O 1
ATOM 4591 N N . THR B 1 291 ? -9.07 -31.953 -9.602 1 96.75 291 THR B N 1
ATOM 4592 C CA . THR B 1 291 ? -7.852 -31.219 -9.281 1 96.75 291 THR B CA 1
ATOM 4593 C C . THR B 1 291 ? -6.629 -31.922 -9.859 1 96.75 291 THR B C 1
ATOM 4595 O O . THR B 1 291 ? -5.742 -31.281 -10.422 1 96.75 291 THR B O 1
ATOM 4598 N N . GLU B 1 292 ? -6.586 -33.219 -9.719 1 95.44 292 GLU B N 1
ATOM 4599 C CA . GLU B 1 292 ? -5.465 -34 -10.227 1 95.44 292 GLU B CA 1
ATOM 4600 C C . GLU B 1 292 ? -5.395 -33.938 -11.75 1 95.44 292 GLU B C 1
ATOM 4602 O O . GLU B 1 292 ? -4.309 -33.844 -12.328 1 95.44 292 GLU B O 1
ATOM 4607 N N . GLN B 1 293 ? -6.52 -34.062 -12.344 1 97.19 293 GLN B N 1
ATOM 4608 C CA . GLN B 1 293 ? -6.562 -33.969 -13.797 1 97.19 293 GLN B CA 1
ATOM 4609 C C . GLN B 1 293 ? -6.098 -32.594 -14.273 1 97.19 293 GLN B C 1
ATOM 4611 O O . GLN B 1 293 ? -5.332 -32.5 -15.234 1 97.19 293 GLN B O 1
ATOM 4616 N N . LEU B 1 294 ? -6.57 -31.547 -13.656 1 97.94 294 LEU B N 1
ATOM 4617 C CA . LEU B 1 294 ? -6.141 -30.188 -13.984 1 97.94 294 LEU B CA 1
ATOM 4618 C C . LEU B 1 294 ? -4.633 -30.047 -13.812 1 97.94 294 LEU B C 1
ATOM 4620 O O . LEU B 1 294 ? -3.975 -29.391 -14.617 1 97.94 294 LEU B O 1
ATOM 4624 N N . SER B 1 295 ? -4.133 -30.594 -12.75 1 95.75 295 SER B N 1
ATOM 4625 C CA . SER B 1 295 ? -2.693 -30.562 -12.5 1 95.75 295 SER B CA 1
ATOM 4626 C C . SER B 1 295 ? -1.919 -31.219 -13.641 1 95.75 295 SER B C 1
ATOM 4628 O O . SER B 1 295 ? -0.875 -30.703 -14.055 1 95.75 295 SER B O 1
ATOM 4630 N N . GLN B 1 296 ? -2.389 -32.312 -14.117 1 96.44 296 GLN B N 1
ATOM 4631 C CA . GLN B 1 296 ? -1.752 -33 -15.234 1 96.44 296 GLN B CA 1
ATOM 4632 C C . GLN B 1 296 ? -1.78 -32.125 -16.5 1 96.44 296 GLN B C 1
ATOM 4634 O O . GLN B 1 296 ? -0.774 -32.031 -17.203 1 96.44 296 GLN B O 1
ATOM 4639 N N . TRP B 1 297 ? -2.955 -31.578 -16.766 1 97.62 297 TRP B N 1
ATOM 4640 C CA . TRP B 1 297 ? -3.062 -30.703 -17.938 1 97.62 297 TRP B CA 1
ATOM 4641 C C . TRP B 1 297 ? -2.109 -29.516 -17.812 1 97.62 297 TRP B C 1
ATOM 4643 O O . TRP B 1 297 ? -1.481 -29.109 -18.797 1 97.62 297 TRP B O 1
ATOM 4653 N N . TYR B 1 298 ? -2.021 -28.953 -16.656 1 96.69 298 TYR B N 1
ATOM 4654 C CA . TYR B 1 298 ? -1.158 -27.797 -16.406 1 96.69 298 TYR B CA 1
ATOM 4655 C C . TYR B 1 298 ? 0.31 -28.172 -16.578 1 96.69 298 TYR B C 1
ATOM 4657 O O . TYR B 1 298 ? 1.091 -27.422 -17.156 1 96.69 298 TYR B O 1
ATOM 4665 N N . GLU B 1 299 ? 0.673 -29.297 -16.062 1 94.19 299 GLU B N 1
ATOM 4666 C CA . GLU B 1 299 ? 2.043 -29.781 -16.219 1 94.19 299 GLU B CA 1
ATOM 4667 C C . GLU B 1 299 ? 2.391 -29.953 -17.688 1 94.19 299 GLU B C 1
ATOM 4669 O O . GLU B 1 299 ? 3.5 -29.625 -18.125 1 94.19 299 GLU B O 1
ATOM 4674 N N . ALA B 1 300 ? 1.488 -30.531 -18.391 1 95.88 300 ALA B N 1
ATOM 4675 C CA . ALA B 1 300 ? 1.688 -30.688 -19.828 1 95.88 300 ALA B CA 1
ATOM 4676 C C . ALA B 1 300 ? 1.841 -29.328 -20.516 1 95.88 300 ALA B C 1
ATOM 4678 O O . ALA B 1 300 ? 2.68 -29.172 -21.406 1 95.88 300 ALA B O 1
ATOM 4679 N N . TYR B 1 301 ? 1.002 -28.438 -20.094 1 95.69 301 TYR B N 1
ATOM 4680 C CA . TYR B 1 301 ? 1.076 -27.078 -20.609 1 95.69 301 TYR B CA 1
ATOM 4681 C C . TYR B 1 301 ? 2.445 -26.469 -20.344 1 95.69 301 TYR B C 1
ATOM 4683 O O . TYR B 1 301 ? 3.047 -25.844 -21.219 1 95.69 301 TYR B O 1
ATOM 4691 N N . LEU B 1 302 ? 2.992 -26.625 -19.125 1 93.88 302 LEU B N 1
ATOM 4692 C CA . LEU B 1 302 ? 4.289 -26.078 -18.734 1 93.88 302 LEU B CA 1
ATOM 4693 C C . LEU B 1 302 ? 5.406 -26.688 -19.594 1 93.88 302 LEU B C 1
ATOM 4695 O O . LEU B 1 302 ? 6.359 -25.984 -19.953 1 93.88 302 LEU B O 1
ATOM 4699 N N . ASN B 1 303 ? 5.25 -27.938 -19.938 1 91.31 303 ASN B N 1
ATOM 4700 C CA . ASN B 1 303 ? 6.312 -28.656 -20.641 1 91.31 303 ASN B CA 1
ATOM 4701 C C . ASN B 1 303 ? 6.195 -28.484 -22.156 1 91.31 303 ASN B C 1
ATOM 4703 O O . ASN B 1 303 ? 7.141 -28.766 -22.891 1 91.31 303 ASN B O 1
ATOM 4707 N N . ALA B 1 304 ? 5.023 -28.141 -22.672 1 85.06 304 ALA B N 1
ATOM 4708 C CA . ALA B 1 304 ? 4.812 -27.953 -24.094 1 85.06 304 ALA B CA 1
ATOM 4709 C C . ALA B 1 304 ? 5.363 -26.609 -24.562 1 85.06 304 ALA B C 1
ATOM 4711 O O . ALA B 1 304 ? 5.645 -26.422 -25.75 1 85.06 304 ALA B O 1
ATOM 4712 N N . GLN B 1 305 ? 5.598 -25.703 -23.766 1 66.5 305 GLN B N 1
ATOM 4713 C CA . GLN B 1 305 ? 6.098 -24.391 -24.203 1 66.5 305 GLN B CA 1
ATOM 4714 C C . GLN B 1 305 ? 7.57 -24.469 -24.578 1 66.5 305 GLN B C 1
ATOM 4716 O O . GLN B 1 305 ? 8.305 -25.328 -24.078 1 66.5 305 GLN B O 1
#

Nearest PDB structures (foldseek):
  7z79-assembly1_F  TM=9.928E-01  e=7.554E-51  Variovorax paradoxus B4
  7z79-assembly1_C  TM=9.856E-01  e=1.409E-50  Variovorax paradoxus B4
  7z79-assembly1_D  TM=9.922E-01  e=1.037E-49  Variovorax paradoxus B4
  3u0g-assembly2_A  TM=8.920E-01  e=6.160E-30  Burkholderia pseudomallei
  2ej2-assembly1_D  TM=9.107E-01  e=1.679E-28  Thermus thermophilus HB8

Organism: Pectobacterium atrosepticum (strain SCRI 1043 / ATCC BAA-672) (NCBI:txid218491)

Solvent-accessible surface area (backbone atoms only — not comparable to full-atom values): 31412 Å² total; per-residue (Å²): 125,82,76,76,57,50,89,53,49,88,80,56,53,44,88,47,77,73,52,79,65,24,47,22,38,49,71,91,40,76,33,49,50,93,68,36,59,42,52,61,31,17,29,18,39,47,22,4,32,33,37,46,50,70,42,32,32,46,81,67,35,62,61,64,50,67,61,52,52,50,51,45,53,52,41,30,54,75,63,71,42,64,69,87,62,52,72,66,56,50,52,48,52,56,51,50,44,31,55,79,59,68,53,50,50,44,28,37,33,44,40,39,37,21,56,14,36,30,80,57,81,65,72,62,75,87,42,49,54,79,58,35,42,42,36,37,42,60,36,62,46,41,70,42,65,70,61,40,70,62,31,38,34,30,21,74,33,84,37,32,37,44,52,67,46,41,41,47,49,59,48,54,48,13,45,39,39,53,35,38,47,24,32,52,53,10,30,74,72,57,16,43,34,15,34,24,25,26,86,85,59,29,44,27,19,35,56,85,33,47,44,39,35,29,49,94,82,26,40,36,32,32,61,58,82,39,20,64,71,48,63,53,55,52,50,51,54,51,53,35,50,76,69,70,42,52,71,43,69,35,83,45,44,58,69,57,60,70,69,32,59,35,40,30,34,32,35,67,85,61,41,70,34,42,36,29,22,48,68,84,42,73,35,58,84,84,59,42,69,66,63,52,49,51,48,52,53,49,51,49,54,60,67,70,104,126,82,75,76,57,51,88,56,50,87,80,55,51,45,88,47,77,73,51,79,65,25,46,22,38,50,71,90,38,77,34,48,51,92,68,36,59,42,50,60,32,18,28,18,39,47,23,4,32,34,36,47,48,70,43,33,33,44,84,67,35,61,60,62,50,66,62,52,51,51,51,44,53,53,40,29,54,76,64,70,42,67,69,87,62,52,73,66,53,49,52,47,51,54,52,50,43,31,55,79,60,68,54,49,50,44,28,36,32,42,42,39,39,22,56,15,36,28,81,56,81,66,71,61,75,88,42,48,54,78,59,35,40,42,36,38,41,58,36,63,45,42,70,43,64,70,62,41,69,63,33,38,34,32,21,75,33,84,38,31,38,45,50,67,48,41,40,46,48,60,46,51,48,12,44,37,39,52,37,39,48,24,32,53,55,10,29,75,72,58,17,44,33,14,34,24,27,26,87,86,59,29,45,30,18,34,55,84,33,46,44,38,34,28,50,96,83,27,41,35,31,32,61,58,81,39,21,63,70,48,65,52,54,50,51,50,54,52,52,36,52,76,69,70,41,55,72,45,67,34,83,48,45,58,70,58,60,69,68,34,58,34,41,32,35,32,35,67,85,60,42,71,34,43,37,30,24,48,70,84,40,73,35,58,84,85,58,40,68,67,62,52,50,50,47,52,53,49,50,50,54,60,66,68,104

pLDDT: mean 94.8, std 8.74, range [26.77, 98.94]

Secondary structure (DSSP, 8-state):
---------TT--B--GGGGG-EEEETTEEEEGGG-EEETTBHHHHH--EEEEEEEEETTEETTHHHHHHHHHHHHHHTT----S-HHHHHHHHHHHHHHTT--SSEEEEEEEES-BBSSSSS-GGGB-SS-EEEEEEEE-B--HHHHHH-EEEEEEEEEPPPTTT--TTS-BS--HHHHHHHHHHHHTT-SEEEEE-TTS-EEEESSSEEEEEETTEEEE--STTS---HHHHHHHHHHHHTT--EEES---HHHHHT-SEEEEEETTTEEEEEEEETTEEPPSS--HHHHHHHHHHHHHHHH-/---------TT--B--GGGGG-EEEETTEEEEGGG-EEETTBHHHHH--EEEEEEEEETTEETTHHHHHHHHHHHHHHTT----S-HHHHHHHHHHHHHHTT--SSEEEEEEEES-BBSSSSS-GGGB-SS-EEEEEEEE-B--HHHHHH-EEEEEEEEEPPPTTT--TTS-BS--HHHHHHHHHHHHTT-SEEEEE-TTS-EEEESSSEEEEEETTEEEE--STTS---HHHHHHHHHHHHTT--EEES---HHHHHT-SEEEEEETTTEEEEEEEETTEE--SS--HHHHHHHHHHHHHHHH-

Foldseek 3Di:
DQPDFDPAAPQDFDDDCLQQFAWKDKPHDTDTPVPDDDDCQFLCNQPQAWAKFKWFAAQQDTPPLVVRVVLRVVLCVVSVADQVDDSVRVVCNASVSCVVSVHRHQKMKMKIKGQAGFPDRDNDSVRHDDGIIIMMHMDRGHHDVVSLLLFWEEEAFPQAFDAVVVPFQQTRTSPQVSLVVQQVVRRSVRTHWYFHHHPVQFTAAISAWFKWFAAPQAIEGALNRRHYPAPLVVVLVVLCVVVPHHYYHYTDHPVCRLPTQWMWTADNNNSTGTHQYYNRRGHDSPDDVVSVVSVVSVVVVSVVD/DQPDFDPAAPQDFDDDVLQQFAWKDKPHDTDTPVPDDDDCQFLCNQPQAWAKFKWFAAQQDTPPLVVRVVLRVVLCVVSVADQVDDSVRVVCNANVSCVVSVHRHQKMKMKIKGQAGFPDRDNDSVRHDDGIIIMMHMDRGHHDVVSLLLFWEEEAFPQAFDAVVVPFQQTRTSPQVSLVVQQVVRRSVRTHWYFHHHPVQFTAAISAWFKWFAAPQAIEGALNRRHYPAPLVVVLVVLCVVVPHHYDHYTDHPVCRLPTQWMWTADNNPSTGTHQYYNRRGHDSVDDVVSVVSVVSVVVVSVVD